Protein 2A6P (pdb70)

InterPro domains:
  IPR013078 Histidine phosphatase superfamily, clade-1 [PF00300] (33-216)
  IPR013078 Histidine phosphatase superfamily, clade-1 [SM00855] (32-179)
  IPR013078 Histidine phosphatase superfamily, clade-1 [cd07067] (32-209)
  IPR029033 Histidine phosphatase superfamily [G3DSA:3.40.50.1240] (22-228)
  IPR029033 Histidine phosphatase superfamily [SSF53254] (32-222)
  IPR050275 Phosphoglycerate Mutase/Phosphatase [PTHR48100] (32-202)

Secondary structure (DSSP, 8-state):
----EEEEE---BTTGGGTB--SS--PPB-HHHHHHHHHHHHHHHTT--SSPEEEE-SSHHHHHHHHHTT---SEE-GGGPPP--GGGTT-BHHHHHTT-TT--HHHH--TTS--HHHHHHHHHHHHHHHHHHTTTS-EEEEE-HHHHHHHHHHHTT--GGGGGGB---TTEEEEEEEETTEEEEEEEEEE--/----EEEEE---BTTGGGT---SS--PPBPHHHHHHHHHHHHHHHTT--SSPEEEE-SSHHHHHHHHHTT---SEE-GGGPPP--GGGTT--HHHHHTT-TT--HHHH--TTS--HHHHHHHHHHHHHHHHHHTTTS-EEEEE-HHHHHHHHHHHTT--GGGGGGB---TT-EEEEEEETTEEEEEEEEE---

CATH classification: 3.40.50.1240

Foldseek 3Di:
DPAKEKEWEAFAFPLVVVQFDAFPDQTAHDVRRLVQLLLLLVVVVVVPWFVEAEEEEPHPRLVSSCVSSVHDHNYYDNLQTDFWQAPRHGPHPVRVCVPVVVDDCQQANHVRTDHNVRLLVSLVVVLVVQVVPRVRTYYYYRHHWLSVLSNQCVLQPHRSSCSVVAGHDHRAMWMWDDDPRGTDTDGGRHGSD/DPAKEKEWEAFAFPLVVVQFDAFPDQTAHDPRRLVQLLLLLVVVVVVPWFVEAEEEEPHPRLVSSCVSSVHDHNYYDNLQTDFWQAPRHGPHPVRVCVPVVVDDCQQANHVRTDHNVRLLVSLVVVLVVQVVPRVRTYYYYRHHWLSVLSNQCVLQPHRSSCSVVAGHDHRAMWMWDADPPGTGTDGGRHGSD

Nearest PDB structures (foldseek):
  2a6p-assembly1_B  TM=1.005E+00  e=9.449E-46  Mycobacterium tuberculosis H37Rv
  6e4b-assembly2_C  TM=8.581E-01  e=1.264E-17  Escherichia coli K-12
  6nru-assembly5_E  TM=8.463E-01  e=5.861E-17  Shigella flexneri 2a
  4ij6-assembly1_B  TM=8.837E-01  e=4.833E-16  Hydrogenobacter thermophilus TK-6
  5zr2-assembly2_D-2  TM=8.609E-01  e=3.985E-15  Entamoeba histolytica HM-1:IMSS-A

Structure (mmCIF, N/CA/C/O backbone):
data_2A6P
#
_entry.id   2A6P
#
_cell.length_a   44.343
_cell.length_b   79.844
_cell.length_c   52.839
_cell.angle_alpha   90.00
_cell.angle_beta   109.11
_cell.angle_gamma   90.00
#
_symmetry.space_group_name_H-M   'P 1 21 1'
#
loop_
_entity.id
_entity.type
_entity.pdbx_description
1 polymer 'POSSIBLE PHOSPHOGLYCERATE MUTASE GPM2'
2 non-polymer 'SULFATE ION'
3 non-polymer GLYCEROL
4 water water
#
loop_
_atom_site.group_PDB
_atom_site.id
_atom_site.type_symbol
_atom_site.label_atom_id
_atom_site.label_alt_id
_atom_site.label_comp_id
_atom_site.label_asym_id
_atom_site.label_entity_id
_atom_site.label_seq_id
_atom_site.pdbx_PDB_ins_code
_atom_site.Cartn_x
_atom_site.Cartn_y
_atom_site.Cartn_z
_atom_site.occupancy
_atom_site.B_iso_or_equiv
_atom_site.auth_seq_id
_atom_site.auth_comp_id
_atom_site.auth_asym_id
_atom_site.auth_atom_id
_atom_site.pdbx_PDB_model_num
ATOM 1 N N . ARG A 1 9 ? 19.763 8.925 18.346 1.00 31.72 4 ARG A N 1
ATOM 2 C CA . ARG A 1 9 ? 19.313 8.535 19.709 1.00 31.65 4 ARG A CA 1
ATOM 3 C C . ARG A 1 9 ? 17.825 8.777 19.788 1.00 30.62 4 ARG A C 1
ATOM 4 O O . ARG A 1 9 ? 17.221 9.341 18.873 1.00 30.94 4 ARG A O 1
ATOM 12 N N . ASN A 1 10 ? 17.250 8.368 20.907 1.00 29.93 5 ASN A N 1
ATOM 13 C CA . ASN A 1 10 ? 15.832 8.509 21.156 1.00 28.76 5 ASN A CA 1
ATOM 14 C C . ASN A 1 10 ? 15.577 9.661 22.131 1.00 28.10 5 ASN A C 1
ATOM 15 O O . ASN A 1 10 ? 14.445 9.848 22.583 1.00 29.15 5 ASN A O 1
ATOM 20 N N . HIS A 1 11 ? 16.622 10.428 22.455 1.00 26.68 6 HIS A N 1
ATOM 21 C CA . HIS A 1 11 ? 16.475 11.557 23.380 1.00 25.64 6 HIS A CA 1
ATOM 22 C C . HIS A 1 11 ? 16.831 12.928 22.807 1.00 24.67 6 HIS A C 1
ATOM 23 O O . HIS A 1 11 ? 17.350 13.030 21.690 1.00 22.71 6 HIS A O 1
ATOM 30 N N . ARG A 1 12 ? 16.551 13.976 23.587 1.00 22.43 7 ARG A N 1
ATOM 31 C CA . ARG A 1 12 ? 16.783 15.355 23.159 1.00 21.48 7 ARG A CA 1
ATOM 32 C C . ARG A 1 12 ? 17.558 16.238 24.135 1.00 19.17 7 ARG A C 1
ATOM 33 O O . ARG A 1 12 ? 17.572 16.001 25.340 1.00 16.56 7 ARG A O 1
ATOM 41 N N . LEU A 1 13 ? 18.181 17.280 23.591 1.00 18.52 8 LEU A N 1
ATOM 42 C CA . LEU A 1 13 ? 18.922 18.257 24.390 1.00 17.05 8 LEU A CA 1
ATOM 43 C C . LEU A 1 13 ? 18.130 19.566 24.307 1.00 16.59 8 LEU A C 1
ATOM 44 O O . LEU A 1 13 ? 17.992 20.139 23.225 1.00 16.96 8 LEU A O 1
ATOM 49 N N . LEU A 1 14 ? 17.579 20.024 25.424 1.00 16.17 9 LEU A N 1
ATOM 50 C CA . LEU A 1 14 ? 16.826 21.272 25.389 1.00 17.02 9 LEU A CA 1
ATOM 51 C C . LEU A 1 14 ? 17.663 22.347 26.057 1.00 17.40 9 LEU A C 1
ATOM 52 O O . LEU A 1 14 ? 18.438 22.060 26.968 1.00 17.97 9 LEU A O 1
ATOM 57 N N . LEU A 1 15 ? 17.522 23.582 25.591 1.00 16.58 10 LEU A N 1
ATOM 58 C CA . LEU A 1 15 ? 18.246 24.698 26.180 1.00 15.94 10 LEU A CA 1
ATOM 59 C C . LEU A 1 15 ? 17.244 25.783 26.515 1.00 15.83 10 LEU A C 1
ATOM 60 O O . LEU A 1 15 ? 16.362 26.082 25.717 1.00 17.62 10 LEU A O 1
ATOM 65 N N . LEU A 1 16 ? 17.378 26.366 27.700 1.00 14.07 11 LEU A N 1
ATOM 66 C CA . LEU A 1 16 ? 16.481 27.432 28.136 1.00 13.61 11 LEU A CA 1
ATOM 67 C C . LEU A 1 16 ? 17.283 28.663 28.547 1.00 13.56 11 LEU A C 1
ATOM 68 O O . LEU A 1 16 ? 18.153 28.572 29.431 1.00 12.34 11 LEU A O 1
ATOM 73 N N . ARG A 1 17 ? 17.009 29.803 27.912 1.00 11.78 12 ARG A N 1
ATOM 74 C CA . ARG A 1 17 ? 17.703 31.036 28.279 1.00 13.46 12 ARG A CA 1
ATOM 75 C C . ARG A 1 17 ? 16.957 31.627 29.478 1.00 14.30 12 ARG A C 1
ATOM 76 O O . ARG A 1 17 ? 15.737 31.516 29.565 1.00 16.48 12 ARG A O 1
ATOM 84 N N . HIS A 1 18 ? 17.683 32.248 30.400 1.00 14.20 13 HIS A N 1
ATOM 85 C CA . HIS A 1 18 ? 17.048 32.854 31.560 1.00 12.76 13 HIS A CA 1
ATOM 86 C C . HIS A 1 18 ? 16.152 34.033 31.140 1.00 13.29 13 HIS A C 1
ATOM 87 O O . HIS A 1 18 ? 16.240 34.541 30.017 1.00 11.66 13 HIS A O 1
ATOM 94 N N . GLY A 1 19 ? 15.300 34.469 32.060 1.00 13.29 14 GLY A N 1
ATOM 95 C CA . GLY A 1 19 ? 14.400 35.567 31.782 1.00 13.27 14 GLY A CA 1
ATOM 96 C C . GLY A 1 19 ? 15.106 36.901 31.666 1.00 15.95 14 GLY A C 1
ATOM 97 O O . GLY A 1 19 ? 16.334 37.008 31.834 1.00 14.03 14 GLY A O 1
ATOM 98 N N . GLU A 1 20 ? 14.300 37.919 31.377 1.00 17.02 15 GLU A N 1
ATOM 99 C CA . GLU A 1 20 ? 14.739 39.300 31.208 1.00 18.95 15 GLU A CA 1
ATOM 100 C C . GLU A 1 20 ? 15.323 39.960 32.470 1.00 19.39 15 GLU A C 1
ATOM 101 O O . GLU A 1 20 ? 14.909 39.663 33.593 1.00 18.75 15 GLU A O 1
ATOM 107 N N . THR A 1 21 ? 16.290 40.850 32.263 1.00 19.75 16 THR A N 1
ATOM 108 C CA . THR A 1 21 ? 16.921 41.600 33.347 1.00 21.28 16 THR A CA 1
ATOM 109 C C . THR A 1 21 ? 16.986 43.061 32.882 1.00 22.80 16 THR A C 1
ATOM 110 O O . THR A 1 21 ? 16.693 43.361 31.719 1.00 24.72 16 THR A O 1
ATOM 114 N N . ALA A 1 22 ? 17.362 43.964 33.782 1.00 22.87 17 ALA A N 1
ATOM 115 C CA . ALA A 1 22 ? 17.478 45.381 33.437 1.00 24.42 17 ALA A CA 1
ATOM 116 C C . ALA A 1 22 ? 18.538 45.609 32.358 1.00 25.32 17 ALA A C 1
ATOM 117 O O . ALA A 1 22 ? 18.450 46.574 31.597 1.00 28.17 17 ALA A O 1
ATOM 119 N N . TRP A 1 23 ? 19.537 44.724 32.296 1.00 24.55 18 TRP A N 1
ATOM 120 C CA . TRP A 1 23 ? 20.614 44.837 31.312 1.00 23.53 18 TRP A CA 1
ATOM 121 C C . TRP A 1 23 ? 20.247 44.262 29.938 1.00 24.35 18 TRP A C 1
ATOM 122 O O . TRP A 1 23 ? 20.582 44.846 28.903 1.00 23.37 18 TRP A O 1
ATOM 133 N N . SER A 1 24 ? 19.559 43.125 29.920 1.00 24.13 19 SER A N 1
ATOM 134 C CA . SER A 1 24 ? 19.185 42.508 28.648 1.00 25.52 19 SER A CA 1
ATOM 135 C C . SER A 1 24 ? 18.258 43.394 27.831 1.00 26.00 19 SER A C 1
ATOM 136 O O . SER A 1 24 ? 18.387 43.475 26.609 1.00 25.80 19 SER A O 1
ATOM 139 N N . THR A 1 25 ? 17.326 44.059 28.508 1.00 27.78 20 THR A N 1
ATOM 140 C CA . THR A 1 25 ? 16.375 44.934 27.836 1.00 28.90 20 THR A CA 1
ATOM 141 C C . THR A 1 25 ? 17.080 46.089 27.142 1.00 29.51 20 THR A C 1
ATOM 142 O O . THR A 1 25 ? 16.565 46.636 26.167 1.00 31.10 20 THR A O 1
ATOM 146 N N . LEU A 1 26 ? 18.254 46.452 27.651 1.00 29.02 21 LEU A N 1
ATOM 147 C CA . LEU A 1 26 ? 19.038 47.545 27.089 1.00 28.66 21 LEU A CA 1
ATOM 148 C C . LEU A 1 26 ? 20.048 47.060 26.062 1.00 28.26 21 LEU A C 1
ATOM 149 O O . LEU A 1 26 ? 20.769 47.862 25.464 1.00 27.12 21 LEU A O 1
ATOM 154 N N . GLY A 1 27 ? 20.105 45.748 25.867 1.00 27.63 22 GLY A N 1
ATOM 155 C CA . GLY A 1 27 ? 21.034 45.182 24.906 1.00 26.59 22 GLY A CA 1
ATOM 156 C C . GLY A 1 27 ? 22.460 45.155 25.419 1.00 27.16 22 GLY A C 1
ATOM 157 O O . GLY A 1 27 ? 23.397 45.047 24.623 1.00 27.60 22 GLY A O 1
ATOM 158 N N . ARG A 1 28 ? 22.620 45.254 26.742 1.00 26.40 23 ARG A N 1
ATOM 159 C CA . ARG A 1 28 ? 23.936 45.247 27.377 1.00 27.31 23 ARG A CA 1
ATOM 160 C C . ARG A 1 28 ? 24.439 43.814 27.528 1.00 26.34 23 ARG A C 1
ATOM 161 O O . ARG A 1 28 ? 23.666 42.908 27.819 1.00 28.34 23 ARG A O 1
ATOM 169 N N . HIS A 1 29 ? 25.730 43.607 27.303 1.00 25.40 24 HIS A N 1
ATOM 170 C CA . HIS A 1 29 ? 26.323 42.281 27.426 1.00 23.41 24 HIS A CA 1
ATOM 171 C C . HIS A 1 29 ? 26.619 41.988 28.894 1.00 22.71 24 HIS A C 1
ATOM 172 O O . HIS A 1 29 ? 27.380 42.712 29.533 1.00 19.14 24 HIS A O 1
ATOM 179 N N . THR A 1 30 ? 26.005 40.924 29.414 1.00 21.16 25 THR A N 1
ATOM 180 C CA . THR A 1 30 ? 26.179 40.519 30.812 1.00 20.88 25 THR A CA 1
ATOM 181 C C . THR A 1 30 ? 26.852 39.148 30.902 1.00 19.87 25 THR A C 1
ATOM 182 O O . THR A 1 30 ? 26.323 38.153 30.414 1.00 18.96 25 THR A O 1
ATOM 186 N N . GLY A 1 31 ? 28.027 39.117 31.522 1.00 19.37 26 GLY A N 1
ATOM 187 C CA . GLY A 1 31 ? 28.774 37.883 31.671 1.00 19.71 26 GLY A CA 1
ATOM 188 C C . GLY A 1 31 ? 28.782 37.476 33.129 1.00 20.69 26 GLY A C 1
ATOM 189 O O . GLY A 1 31 ? 27.800 36.922 33.624 1.00 21.87 26 GLY A O 1
ATOM 190 N N . GLY A 1 32 ? 29.878 37.756 33.827 1.00 21.62 27 GLY A N 1
ATOM 191 C CA . GLY A 1 32 ? 29.954 37.413 35.234 1.00 21.66 27 GLY A CA 1
ATOM 192 C C . GLY A 1 32 ? 29.123 38.299 36.151 1.00 22.02 27 GLY A C 1
ATOM 193 O O . GLY A 1 32 ? 28.826 37.905 37.280 1.00 20.29 27 GLY A O 1
ATOM 194 N N . THR A 1 33 ? 28.744 39.488 35.683 1.00 20.79 28 THR A N 1
ATOM 195 C CA . THR A 1 33 ? 27.949 40.403 36.499 1.00 21.99 28 THR A CA 1
ATOM 196 C C . THR A 1 33 ? 26.636 39.763 36.969 1.00 22.97 28 THR A C 1
ATOM 197 O O . THR A 1 33 ? 25.885 39.199 36.180 1.00 23.71 28 THR A O 1
ATOM 201 N N . GLU A 1 34 ? 26.360 39.867 38.264 1.00 24.11 29 GLU A N 1
ATOM 202 C CA . GLU A 1 34 ? 25.151 39.296 38.850 1.00 24.99 29 GLU A CA 1
ATOM 203 C C . GLU A 1 34 ? 23.960 40.248 38.810 1.00 26.66 29 GLU A C 1
ATOM 204 O O . GLU A 1 34 ? 23.697 40.981 39.766 1.00 28.90 29 GLU A O 1
ATOM 210 N N . VAL A 1 35 ? 23.245 40.232 37.691 1.00 27.20 30 VAL A N 1
ATOM 211 C CA . VAL A 1 35 ? 22.072 41.074 37.509 1.00 26.33 30 VAL A CA 1
ATOM 212 C C . VAL A 1 35 ? 20.841 40.243 37.866 1.00 26.75 30 VAL A C 1
ATOM 213 O O . VAL A 1 35 ? 20.807 39.036 37.630 1.00 27.13 30 VAL A O 1
ATOM 217 N N . GLU A 1 36 ? 19.833 40.883 38.444 1.00 25.95 31 GLU A N 1
ATOM 218 C CA . GLU A 1 36 ? 18.618 40.180 38.833 1.00 26.91 31 GLU A CA 1
ATOM 219 C C . GLU A 1 36 ? 17.582 40.150 37.711 1.00 25.93 31 GLU A C 1
ATOM 220 O O . GLU A 1 36 ? 17.631 40.958 36.789 1.00 24.78 31 GLU A O 1
ATOM 226 N N . LEU A 1 37 ? 16.658 39.198 37.799 1.00 24.14 32 LEU A N 1
ATOM 227 C CA . LEU A 1 37 ? 15.577 39.077 36.835 1.00 23.75 32 LEU A CA 1
ATOM 228 C C . LEU A 1 37 ? 14.613 40.209 37.166 1.00 24.52 32 LEU A C 1
ATOM 229 O O . LEU A 1 37 ? 14.486 40.589 38.328 1.00 23.86 32 LEU A O 1
ATOM 234 N N . THR A 1 38 ? 13.953 40.772 36.165 1.00 24.77 33 THR A N 1
ATOM 235 C CA . THR A 1 38 ? 12.972 41.819 36.438 1.00 24.84 33 THR A CA 1
ATOM 236 C C . THR A 1 38 ? 11.694 41.067 36.780 1.00 25.99 33 THR A C 1
ATOM 237 O O . THR A 1 38 ? 11.654 39.841 36.688 1.00 27.03 33 THR A O 1
ATOM 241 N N . ASP A 1 39 ? 10.653 41.777 37.193 1.00 27.63 34 ASP A N 1
ATOM 242 C CA . ASP A 1 39 ? 9.405 41.096 37.506 1.00 29.41 34 ASP A CA 1
ATOM 243 C C . ASP A 1 39 ? 8.898 40.438 36.230 1.00 28.57 34 ASP A C 1
ATOM 244 O O . ASP A 1 39 ? 8.234 39.404 36.270 1.00 27.70 34 ASP A O 1
ATOM 249 N N . THR A 1 40 ? 9.210 41.053 35.095 1.00 28.01 35 THR A N 1
ATOM 250 C CA . THR A 1 40 ? 8.803 40.509 33.815 1.00 29.54 35 THR A CA 1
ATOM 251 C C . THR A 1 40 ? 9.638 39.252 33.602 1.00 28.92 35 THR A C 1
ATOM 252 O O . THR A 1 40 ? 9.178 38.276 33.013 1.00 29.30 35 THR A O 1
ATOM 256 N N . GLY A 1 41 ? 10.866 39.281 34.102 1.00 28.45 36 GLY A N 1
ATOM 257 C CA . GLY A 1 41 ? 11.740 38.130 33.972 1.00 28.83 36 GLY A CA 1
ATOM 258 C C . GLY A 1 41 ? 11.240 36.934 34.763 1.00 29.23 36 GLY A C 1
ATOM 259 O O . GLY A 1 41 ? 11.342 35.798 34.308 1.00 29.55 36 GLY A O 1
ATOM 260 N N . ARG A 1 42 ? 10.698 37.186 35.950 1.00 29.38 37 ARG A N 1
ATOM 261 C CA . ARG A 1 42 ? 10.180 36.119 36.792 1.00 30.33 37 ARG A CA 1
ATOM 262 C C . ARG A 1 42 ? 8.986 35.473 36.131 1.00 29.56 37 ARG A C 1
ATOM 263 O O . ARG A 1 42 ? 8.827 34.253 36.178 1.00 30.59 37 ARG A O 1
ATOM 271 N N . THR A 1 43 ? 8.137 36.295 35.524 1.00 28.61 38 THR A N 1
ATOM 272 C CA . THR A 1 43 ? 6.942 35.793 34.853 1.00 28.85 38 THR A CA 1
ATOM 273 C C . THR A 1 43 ? 7.329 34.943 33.642 1.00 27.81 38 THR A C 1
ATOM 274 O O . THR A 1 43 ? 6.740 33.889 33.403 1.00 27.74 38 THR A O 1
ATOM 278 N N . GLN A 1 44 ? 8.318 35.413 32.882 1.00 27.66 39 GLN A N 1
ATOM 279 C CA . GLN A 1 44 ? 8.812 34.690 31.709 1.00 26.71 39 GLN A CA 1
ATOM 280 C C . GLN A 1 44 ? 9.246 33.292 32.131 1.00 26.27 39 GLN A C 1
ATOM 281 O O . GLN A 1 44 ? 8.842 32.294 31.527 1.00 25.14 39 GLN A O 1
ATOM 287 N N . ALA A 1 45 ? 10.070 33.237 33.174 1.00 26.39 40 ALA A N 1
ATOM 288 C CA . ALA A 1 45 ? 10.567 31.977 33.703 1.00 26.97 40 ALA A CA 1
ATOM 289 C C . ALA A 1 45 ? 9.408 31.065 34.093 1.00 28.12 40 ALA A C 1
ATOM 290 O O . ALA A 1 45 ? 9.415 29.867 33.800 1.00 27.85 40 ALA A O 1
ATOM 292 N N . GLU A 1 46 ? 8.421 31.641 34.771 1.00 29.64 41 GLU A N 1
ATOM 293 C CA . GLU A 1 46 ? 7.256 30.885 35.210 1.00 31.28 41 GLU A CA 1
ATOM 294 C C . GLU A 1 46 ? 6.520 30.272 34.014 1.00 30.92 41 GLU A C 1
ATOM 295 O O . GLU A 1 46 ? 6.130 29.104 34.057 1.00 31.58 41 GLU A O 1
ATOM 301 N N . LEU A 1 47 ? 6.343 31.051 32.949 1.00 29.50 42 LEU A N 1
ATOM 302 C CA . LEU A 1 47 ? 5.661 30.568 31.750 1.00 29.86 42 LEU A CA 1
ATOM 303 C C . LEU A 1 47 ? 6.472 29.495 31.012 1.00 29.73 42 LEU A C 1
ATOM 304 O O . LEU A 1 47 ? 5.915 28.546 30.462 1.00 29.93 42 LEU A O 1
ATOM 309 N N . ALA A 1 48 ? 7.792 29.635 31.009 1.00 29.28 43 ALA A N 1
ATOM 310 C CA . ALA A 1 48 ? 8.642 28.651 30.352 1.00 28.83 43 ALA A CA 1
ATOM 311 C C . ALA A 1 48 ? 8.482 27.262 30.987 1.00 28.65 43 ALA A C 1
ATOM 312 O O . ALA A 1 48 ? 8.351 26.267 30.277 1.00 28.48 43 ALA A O 1
ATOM 314 N N . GLY A 1 49 ? 8.499 27.202 32.319 1.00 28.34 44 GLY A N 1
ATOM 315 C CA . GLY A 1 49 ? 8.353 25.933 33.014 1.00 29.66 44 GLY A CA 1
ATOM 316 C C . GLY A 1 49 ? 7.002 25.324 32.702 1.00 30.61 44 GLY A C 1
ATOM 317 O O . GLY A 1 49 ? 6.833 24.107 32.691 1.00 30.37 44 GLY A O 1
ATOM 318 N N . GLN A 1 50 ? 6.038 26.197 32.446 1.00 31.57 45 GLN A N 1
ATOM 319 C CA . GLN A 1 50 ? 4.681 25.801 32.104 1.00 33.62 45 GLN A CA 1
ATOM 320 C C . GLN A 1 50 ? 4.775 25.104 30.755 1.00 33.59 45 GLN A C 1
ATOM 321 O O . GLN A 1 50 ? 4.183 24.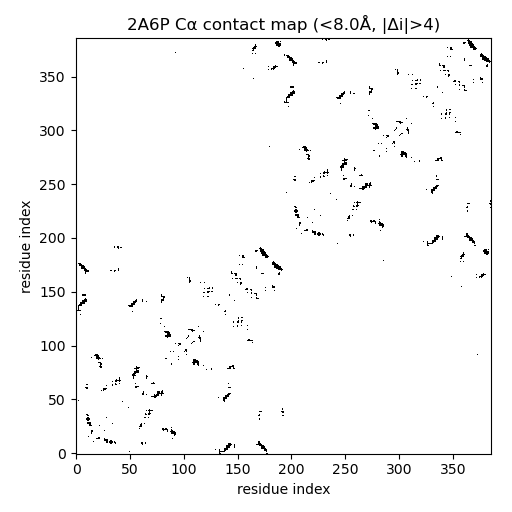044 30.532 1.00 33.88 45 GLN A O 1
ATOM 327 N N . LEU A 1 51 ? 5.541 25.721 29.862 1.00 33.64 46 LEU A N 1
ATOM 328 C CA . LEU A 1 51 ? 5.760 25.209 28.516 1.00 33.19 46 LEU A CA 1
ATOM 329 C C . LEU A 1 51 ? 6.578 23.907 28.511 1.00 32.78 46 LEU A C 1
ATOM 330 O O . LEU A 1 51 ? 6.308 23.003 27.716 1.00 31.80 46 LEU A O 1
ATOM 335 N N . LEU A 1 52 ? 7.572 23.820 29.396 1.00 32.23 47 LEU A N 1
ATOM 336 C CA . LEU A 1 52 ? 8.403 22.624 29.489 1.00 33.31 47 LEU A CA 1
ATOM 337 C C . LEU A 1 52 ? 7.525 21.460 29.934 1.00 35.12 47 LEU A C 1
ATOM 338 O O . LEU A 1 52 ? 7.777 20.300 29.602 1.00 34.25 47 LEU A O 1
ATOM 343 N N . GLY A 1 53 ? 6.483 21.793 30.688 1.00 37.58 48 GLY A N 1
ATOM 344 C CA . GLY A 1 53 ? 5.570 20.789 31.194 1.00 39.49 48 GLY A CA 1
ATOM 345 C C . GLY A 1 53 ? 4.885 19.975 30.121 1.00 40.81 48 GLY A C 1
ATOM 346 O O . GLY A 1 53 ? 4.668 18.782 30.301 1.00 42.47 48 GLY A O 1
ATOM 347 N N . GLU A 1 54 ? 4.544 20.597 29.001 1.00 40.98 49 GLU A N 1
ATOM 348 C CA . GLU A 1 54 ? 3.874 19.856 27.945 1.00 41.99 49 GLU A CA 1
ATOM 349 C C . GLU A 1 54 ? 4.817 19.355 26.858 1.00 42.09 49 GLU A C 1
ATOM 350 O O . GLU A 1 54 ? 4.383 19.012 25.755 1.00 41.94 49 GLU A O 1
ATOM 356 N N . LEU A 1 55 ? 6.108 19.309 27.169 1.00 42.23 50 LEU A N 1
ATOM 357 C CA . LEU A 1 55 ? 7.090 18.814 26.212 1.00 42.43 50 LEU A CA 1
ATOM 358 C C . LEU A 1 55 ? 7.356 17.326 26.452 1.00 42.94 50 LEU A C 1
ATOM 359 O O . LEU A 1 55 ? 8.133 16.698 25.729 1.00 42.87 50 LEU A O 1
ATOM 364 N N . GLU A 1 56 ? 6.692 16.774 27.467 1.00 43.20 51 GLU A N 1
ATOM 365 C CA . GLU A 1 56 ? 6.832 15.365 27.823 1.00 43.34 51 GLU A CA 1
ATOM 366 C C . GLU A 1 56 ? 8.282 14.916 27.808 1.00 41.56 51 GLU A C 1
ATOM 367 O O . GLU A 1 56 ? 8.688 14.117 26.964 1.00 40.24 51 GLU A O 1
ATOM 373 N N . LEU A 1 57 ? 9.056 15.439 28.755 1.00 40.01 52 LEU A N 1
ATOM 374 C CA . LEU A 1 57 ? 10.472 15.112 28.870 1.00 38.92 52 LEU A CA 1
ATOM 375 C C . LEU A 1 57 ? 10.697 13.820 29.659 1.00 38.37 52 LEU A C 1
ATOM 376 O O . LEU A 1 57 ? 10.022 13.555 30.656 1.00 38.71 52 LEU A O 1
ATOM 381 N N . ASP A 1 58 ? 11.664 13.029 29.209 1.00 37.76 53 ASP A N 1
ATOM 382 C CA . ASP A 1 58 ? 11.978 11.760 29.841 1.00 37.89 53 ASP A CA 1
ATOM 383 C C . ASP A 1 58 ? 12.997 11.870 30.977 1.00 36.98 53 ASP A C 1
ATOM 384 O O . ASP A 1 58 ? 14.198 12.014 30.737 1.00 35.66 53 ASP A O 1
ATOM 389 N N . ASP A 1 59 ? 12.502 11.793 32.209 1.00 35.91 54 ASP A N 1
ATOM 390 C CA . ASP A 1 59 ? 13.352 11.850 33.399 1.00 35.54 54 ASP A CA 1
ATOM 391 C C . ASP A 1 59 ? 14.583 12.726 33.139 1.00 33.18 54 ASP A C 1
ATOM 392 O O . ASP A 1 59 ? 15.719 12.266 33.234 1.00 34.04 54 ASP A O 1
ATOM 397 N N . PRO A 1 60 ? 14.357 14.011 32.820 1.00 30.41 55 PRO A N 1
ATOM 398 C CA . PRO A 1 60 ? 15.352 15.047 32.516 1.00 27.76 55 PRO A CA 1
ATOM 399 C C . PRO A 1 60 ? 16.423 15.345 33.565 1.00 25.97 55 PRO A C 1
ATOM 400 O O . PRO A 1 60 ? 16.122 15.485 34.757 1.00 26.10 55 PRO A O 1
ATOM 404 N N . ILE A 1 61 ? 17.674 15.447 33.120 1.00 24.04 56 ILE A N 1
ATOM 405 C CA . ILE A 1 61 ? 18.746 15.826 34.028 1.00 21.99 56 ILE A CA 1
ATOM 406 C C . ILE A 1 61 ? 18.948 17.310 33.708 1.00 21.03 56 ILE A C 1
ATOM 407 O O . ILE A 1 61 ? 19.209 17.678 32.558 1.00 21.40 56 ILE A O 1
ATOM 412 N N . VAL A 1 62 ? 18.789 18.156 34.722 1.00 19.73 57 VAL A N 1
ATOM 413 C CA . VAL A 1 62 ? 18.917 19.605 34.555 1.00 19.32 57 VAL A CA 1
ATOM 414 C C . VAL A 1 62 ? 20.250 20.176 35.035 1.00 18.65 57 VAL A C 1
ATOM 415 O O . VAL A 1 62 ? 20.606 20.061 36.216 1.00 18.36 57 VAL A O 1
ATOM 419 N N . ILE A 1 63 ? 20.976 20.786 34.100 1.00 18.92 58 ILE A N 1
ATOM 420 C CA . ILE A 1 63 ? 22.267 21.408 34.362 1.00 18.74 58 ILE A CA 1
ATOM 421 C C . ILE A 1 63 ? 22.034 22.914 34.255 1.00 19.47 58 ILE A C 1
ATOM 422 O O . ILE A 1 63 ? 21.435 23.384 33.279 1.00 19.84 58 ILE A O 1
ATOM 427 N N . CYS A 1 64 ? 22.516 23.670 35.237 1.00 18.04 59 CYS A N 1
ATOM 428 C CA . CYS A 1 64 ? 22.277 25.114 35.272 1.00 18.24 59 CYS A CA 1
ATOM 429 C C . CYS A 1 64 ? 23.523 25.990 35.442 1.00 18.19 59 CYS A C 1
ATOM 430 O O . CYS A 1 64 ? 24.482 25.593 36.091 1.00 17.79 59 CYS A O 1
ATOM 433 N N . SER A 1 65 ? 23.492 27.185 34.855 1.00 18.62 60 SER A N 1
ATOM 434 C CA . SER A 1 65 ? 24.598 28.131 34.976 1.00 18.78 60 SER A CA 1
ATOM 435 C C . SER A 1 65 ? 24.587 28.682 36.418 1.00 18.92 60 SER A C 1
ATOM 436 O O . SER A 1 65 ? 23.517 28.859 37.031 1.00 18.84 60 SER A O 1
ATOM 439 N N . PRO A 1 66 ? 25.769 28.976 36.970 1.00 16.92 61 PRO A N 1
ATOM 440 C CA . PRO A 1 66 ? 25.901 29.494 38.340 1.00 17.80 61 PRO A CA 1
ATOM 441 C C . PRO A 1 66 ? 25.304 30.866 38.641 1.00 17.08 61 PRO A C 1
ATOM 442 O O . PRO A 1 66 ? 25.081 31.194 39.802 1.00 17.25 61 PRO A O 1
ATOM 446 N N . ARG A 1 67 ? 25.074 31.676 37.613 1.00 17.47 62 ARG A N 1
ATOM 447 C CA . ARG A 1 67 ? 24.524 33.017 37.814 1.00 17.26 62 ARG A CA 1
ATOM 448 C C . ARG A 1 67 ? 23.190 32.922 38.529 1.00 17.30 62 ARG A C 1
ATOM 449 O O . ARG A 1 67 ? 22.460 31.943 38.367 1.00 15.75 62 ARG A O 1
ATOM 457 N N . ARG A 1 68 ? 22.873 33.942 39.319 1.00 18.57 63 ARG A N 1
ATOM 458 C CA . ARG A 1 68 ? 21.621 33.946 40.053 1.00 19.50 63 ARG A CA 1
ATOM 459 C C . ARG A 1 68 ? 20.405 34.060 39.125 1.00 19.27 63 ARG A C 1
ATOM 460 O O . ARG A 1 68 ? 19.357 33.463 39.392 1.00 18.68 63 ARG A O 1
ATOM 468 N N . ARG A 1 69 ? 20.535 34.820 38.039 1.00 17.07 64 ARG A N 1
ATOM 469 C CA . ARG A 1 69 ? 19.413 34.967 37.115 1.00 17.68 64 ARG A CA 1
ATOM 470 C C . ARG A 1 69 ? 19.013 33.633 36.472 1.00 18.45 64 ARG A C 1
ATOM 471 O O . ARG A 1 69 ? 17.850 33.447 36.112 1.00 20.41 64 ARG A O 1
ATOM 479 N N . THR A 1 70 ? 19.971 32.717 36.308 1.00 17.72 65 THR A N 1
ATOM 480 C CA . THR A 1 70 ? 19.670 31.409 35.728 1.00 17.56 65 THR A CA 1
ATOM 481 C C . THR A 1 70 ? 19.169 30.455 36.815 1.00 19.37 65 THR A C 1
ATOM 482 O O . THR A 1 70 ? 18.253 29.663 36.579 1.00 19.95 65 THR A O 1
ATOM 486 N N . LEU A 1 71 ? 19.755 30.533 38.008 1.00 19.52 66 LEU A N 1
ATOM 487 C CA . LEU A 1 71 ? 19.304 29.673 39.099 1.00 20.93 66 LEU A CA 1
ATOM 488 C C . LEU A 1 71 ? 17.860 30.048 39.415 1.00 21.96 66 LEU A C 1
ATOM 489 O O . LEU A 1 71 ? 16.998 29.187 39.606 1.00 20.57 66 LEU A O 1
ATOM 494 N N . ASP A 1 72 ? 17.610 31.351 39.456 1.00 22.93 67 ASP A N 1
ATOM 495 C CA . ASP A 1 72 ? 16.282 31.884 39.738 1.00 25.27 67 ASP A CA 1
ATOM 496 C C . ASP A 1 72 ? 15.279 31.374 38.716 1.00 24.76 67 ASP A C 1
ATOM 497 O O . ASP A 1 72 ? 14.179 30.935 39.072 1.00 25.66 67 ASP A O 1
ATOM 502 N N . THR A 1 73 ? 15.656 31.445 37.441 1.00 23.14 68 THR A N 1
ATOM 503 C CA . THR A 1 73 ? 14.778 30.988 36.368 1.00 22.11 68 THR A CA 1
ATOM 504 C C . THR A 1 73 ? 14.388 29.516 36.556 1.00 22.19 68 THR A C 1
ATOM 505 O O . THR A 1 73 ? 13.209 29.158 36.449 1.00 22.39 68 THR A O 1
ATOM 509 N N . ALA A 1 74 ? 15.376 28.669 36.843 1.00 22.09 69 ALA A N 1
ATOM 510 C CA . ALA A 1 74 ? 15.120 27.240 37.042 1.00 21.93 69 ALA A CA 1
ATOM 511 C C . ALA A 1 74 ? 14.100 27.008 38.151 1.00 22.16 69 ALA A C 1
ATOM 512 O O . ALA A 1 74 ? 13.168 26.225 37.996 1.00 22.24 69 ALA A O 1
ATOM 514 N N . LYS A 1 75 ? 14.287 27.690 39.274 1.00 23.87 70 LYS A N 1
ATOM 515 C CA . LYS A 1 75 ? 13.379 27.570 40.416 1.00 25.98 70 LYS A CA 1
ATOM 516 C C . LYS A 1 75 ? 11.969 28.026 40.026 1.00 26.74 70 LYS A C 1
ATOM 517 O O . LYS A 1 75 ? 10.982 27.325 40.283 1.00 27.81 70 LYS A O 1
ATOM 523 N N . LEU A 1 76 ? 11.882 29.203 39.408 1.00 27.49 71 LEU A N 1
ATOM 524 C CA . LEU A 1 76 ? 10.605 29.757 38.979 1.00 27.62 71 LEU A CA 1
ATOM 525 C C . LEU A 1 76 ? 9.945 28.888 37.921 1.00 27.64 71 LEU A C 1
ATOM 526 O O . LEU A 1 76 ? 8.727 28.835 37.832 1.00 28.79 71 LEU A O 1
ATOM 531 N N . ALA A 1 77 ? 10.753 28.208 37.116 1.00 27.79 72 ALA A N 1
ATOM 532 C CA . ALA A 1 77 ? 10.226 27.341 36.074 1.00 28.34 72 ALA A CA 1
ATOM 533 C C . ALA A 1 77 ? 9.741 26.039 36.697 1.00 29.40 72 ALA A C 1
ATOM 534 O O . ALA A 1 77 ? 9.203 25.175 36.007 1.00 31.28 72 ALA A O 1
ATOM 536 N N . GLY A 1 78 ? 9.950 25.900 38.003 1.00 28.75 73 GLY A N 1
ATOM 537 C CA . GLY A 1 78 ? 9.527 24.700 38.707 1.00 28.05 73 GLY A CA 1
ATOM 538 C C . GLY A 1 78 ? 10.423 23.502 38.454 1.00 29.23 73 GLY A C 1
ATOM 539 O O . GLY A 1 78 ? 9.986 22.354 38.541 1.00 31.41 73 GLY A O 1
ATOM 540 N N . LEU A 1 79 ? 11.687 23.760 38.147 1.00 27.38 74 LEU A N 1
ATOM 541 C CA . LEU A 1 79 ? 12.618 22.682 37.886 1.00 26.30 74 LEU A CA 1
ATOM 542 C C . LEU A 1 79 ? 13.490 22.390 39.102 1.00 27.02 74 LEU A C 1
ATOM 543 O O . LEU A 1 79 ? 13.705 23.250 39.955 1.00 27.66 74 LEU A O 1
ATOM 548 N N . THR A 1 80 ? 13.987 21.163 39.182 1.00 27.13 75 THR A N 1
ATOM 549 C CA . THR A 1 80 ? 14.882 20.795 40.258 1.00 26.29 75 THR A CA 1
ATOM 550 C C . THR A 1 80 ? 16.209 20.585 39.532 1.00 24.71 75 THR A C 1
ATOM 551 O O . THR A 1 80 ? 16.313 19.757 38.614 1.00 22.78 75 THR A O 1
ATOM 555 N N . VAL A 1 81 ? 17.203 21.382 39.916 1.00 23.87 76 VAL A N 1
ATOM 556 C CA . VAL A 1 81 ? 18.529 21.337 39.305 1.00 22.09 76 VAL A CA 1
ATOM 557 C C . VAL A 1 81 ? 19.390 20.183 39.818 1.00 23.20 76 VAL A C 1
ATOM 558 O O . VAL A 1 81 ? 19.524 19.981 41.027 1.00 24.24 76 VAL A O 1
ATOM 562 N N . ASN A 1 82 ? 19.983 19.441 38.886 1.00 22.11 77 ASN A N 1
ATOM 563 C CA . ASN A 1 82 ? 20.830 18.297 39.217 1.00 22.37 77 ASN A CA 1
ATOM 564 C C . ASN A 1 82 ? 22.305 18.673 39.301 1.00 21.76 77 ASN A C 1
ATOM 565 O O . ASN A 1 82 ? 23.037 18.124 40.117 1.00 22.83 77 ASN A O 1
ATOM 570 N N . GLU A 1 83 ? 22.736 19.602 38.452 1.00 21.54 78 GLU A N 1
ATOM 571 C CA . GLU A 1 83 ? 24.134 20.035 38.436 1.00 22.72 78 GLU A CA 1
ATOM 572 C C . GLU A 1 83 ? 24.237 21.540 38.157 1.00 22.31 78 GLU A C 1
ATOM 573 O O . GLU A 1 83 ? 23.595 22.054 37.234 1.00 20.89 78 GLU A O 1
ATOM 579 N N . VAL A 1 84 ? 25.037 22.236 38.962 1.00 21.46 79 VAL A N 1
ATOM 580 C CA . VAL A 1 84 ? 25.271 23.665 38.769 1.00 20.20 79 VAL A CA 1
ATOM 581 C C . VAL A 1 84 ? 26.740 23.741 38.370 1.00 19.86 79 VAL A C 1
ATOM 582 O O . VAL A 1 84 ? 27.602 23.262 39.102 1.00 20.53 79 VAL A O 1
ATOM 586 N N . THR A 1 85 ? 27.026 24.322 37.207 1.00 18.06 80 THR A N 1
ATOM 587 C CA . THR A 1 85 ? 28.396 24.400 36.731 1.00 18.23 80 THR A CA 1
ATOM 588 C C . THR A 1 85 ? 28.680 25.607 35.840 1.00 18.99 80 THR A C 1
ATOM 589 O O . THR A 1 85 ? 27.853 26.008 35.016 1.00 17.92 80 THR A O 1
ATOM 593 N N . GLY A 1 86 ? 29.864 26.188 36.023 1.00 19.36 81 GLY A N 1
ATOM 594 C CA . GLY A 1 86 ? 30.259 27.331 35.228 1.00 17.49 81 GLY A CA 1
ATOM 595 C C . GLY A 1 86 ? 30.405 26.934 33.774 1.00 18.33 81 GLY A C 1
ATOM 596 O O . GLY A 1 86 ? 30.605 27.783 32.907 1.00 18.91 81 GLY A O 1
ATOM 597 N N . LEU A 1 87 ? 30.317 25.638 33.497 1.00 17.42 82 LEU A N 1
ATOM 598 C CA . LEU A 1 87 ? 30.426 25.167 32.120 1.00 17.80 82 LEU A CA 1
ATOM 599 C C . LEU A 1 87 ? 29.357 25.841 31.243 1.00 17.79 82 LEU A C 1
ATOM 600 O O . LEU A 1 87 ? 29.562 26.062 30.042 1.00 17.05 82 LEU A O 1
ATOM 605 N N . LEU A 1 88 ? 28.218 26.160 31.850 1.00 17.13 83 LEU A N 1
ATOM 606 C CA . LEU A 1 88 ? 27.125 26.786 31.119 1.00 18.31 83 LEU A CA 1
ATOM 607 C C . LEU A 1 88 ? 27.094 28.308 31.282 1.00 17.95 83 LEU A C 1
ATOM 608 O O . LEU A 1 88 ? 26.125 28.956 30.877 1.00 17.67 83 LEU A O 1
ATOM 613 N N . ALA A 1 89 ? 28.146 28.875 31.871 1.00 16.16 84 ALA A N 1
ATOM 614 C CA . ALA A 1 89 ? 28.209 30.317 32.095 1.00 16.84 84 ALA A CA 1
ATOM 615 C C . ALA A 1 89 ? 28.211 31.090 30.777 1.00 17.50 84 ALA A C 1
ATOM 616 O O . ALA A 1 89 ? 28.613 30.566 29.736 1.00 16.37 84 ALA A O 1
ATOM 618 N N . GLU A 1 90 ? 27.745 32.335 30.806 1.00 17.89 85 GLU A N 1
ATOM 619 C CA . GLU A 1 90 ? 27.729 33.121 29.579 1.00 17.52 85 GLU A CA 1
ATOM 620 C C . GLU A 1 90 ? 29.149 33.400 29.117 1.00 17.47 85 GLU A C 1
ATOM 621 O O . GLU A 1 90 ? 30.106 33.190 29.859 1.00 17.78 85 GLU A O 1
ATOM 627 N N . TRP A 1 91 ? 29.272 33.858 27.878 1.00 16.03 86 TRP A N 1
ATOM 628 C CA . TRP A 1 91 ? 30.559 34.209 27.298 1.00 16.48 86 TRP A CA 1
ATOM 629 C C . TRP A 1 91 ? 31.177 35.260 28.219 1.00 14.85 86 TRP A C 1
ATOM 630 O O . TRP A 1 91 ? 30.506 36.214 28.582 1.00 14.32 86 TRP A O 1
ATOM 641 N N . ASP A 1 92 ? 32.434 35.078 28.616 1.00 17.13 87 ASP A N 1
ATOM 642 C CA . ASP A 1 92 ? 33.120 36.061 29.466 1.00 17.57 87 ASP A CA 1
ATOM 643 C C . ASP A 1 92 ? 33.425 37.275 28.595 1.00 17.96 87 ASP A C 1
ATOM 644 O O . ASP A 1 92 ? 34.281 37.204 27.717 1.00 20.91 87 ASP A O 1
ATOM 649 N N . TYR A 1 93 ? 32.736 38.387 28.835 1.00 17.38 88 TYR A N 1
ATOM 650 C CA . TYR A 1 93 ? 32.924 39.583 28.017 1.00 19.49 88 TYR A CA 1
ATOM 651 C C . TYR A 1 93 ? 34.111 40.470 28.343 1.00 19.48 88 TYR A C 1
ATOM 652 O O . TYR A 1 93 ? 34.343 41.460 27.656 1.00 19.62 88 TYR A O 1
ATOM 661 N N . GLY A 1 94 ? 34.867 40.120 29.374 1.00 20.65 89 GLY A N 1
ATOM 662 C CA . GLY A 1 94 ? 36.023 40.926 29.730 1.00 21.55 89 GLY A CA 1
ATOM 663 C C . GLY A 1 94 ? 35.793 42.431 29.686 1.00 22.30 89 GLY A C 1
ATOM 664 O O . GLY A 1 94 ? 34.894 42.951 30.340 1.00 22.22 89 GLY A O 1
ATOM 665 N N . SER A 1 95 ? 36.592 43.130 28.890 1.00 22.94 90 SER A N 1
ATOM 666 C CA . SER A 1 95 ? 36.505 44.585 28.782 1.00 25.47 90 SER A CA 1
ATOM 667 C C . SER A 1 95 ? 35.148 45.108 28.311 1.00 25.67 90 SER A C 1
ATOM 668 O O . SER A 1 95 ? 34.757 46.228 28.645 1.00 25.51 90 SER A O 1
ATOM 671 N N . TYR A 1 96 ? 34.436 44.303 27.528 1.00 24.97 91 TYR A N 1
ATOM 672 C CA . TYR A 1 96 ? 33.146 44.709 26.984 1.00 24.36 91 TYR A CA 1
ATOM 673 C C . TYR A 1 96 ? 31.947 44.528 27.919 1.00 24.16 91 TYR A C 1
ATOM 674 O O . TYR A 1 96 ? 30.825 44.930 27.601 1.00 25.08 91 TYR A O 1
ATOM 683 N N . GLU A 1 97 ? 32.177 43.925 29.072 1.00 24.01 92 GLU A N 1
ATOM 684 C CA . GLU A 1 97 ? 31.106 43.732 30.040 1.00 24.99 92 GLU A CA 1
ATOM 685 C C . GLU A 1 97 ? 30.319 45.041 30.196 1.00 23.45 92 GLU A C 1
ATOM 686 O O . GLU A 1 97 ? 30.895 46.105 30.400 1.00 23.37 92 GLU A O 1
ATOM 692 N N . GLY A 1 98 ? 29.003 44.965 30.074 1.00 22.42 93 GLY A N 1
ATOM 693 C CA . GLY A 1 98 ? 28.191 46.155 30.235 1.00 22.33 93 GLY A CA 1
ATOM 694 C C . GLY A 1 98 ? 27.942 46.963 28.975 1.00 22.59 93 GLY A C 1
ATOM 695 O O . GLY A 1 98 ? 27.019 47.767 28.951 1.00 22.28 93 GLY A O 1
ATOM 696 N N . LEU A 1 99 ? 28.745 46.759 27.931 1.00 22.21 94 LEU A N 1
ATOM 697 C CA . LEU A 1 99 ? 28.583 47.515 26.682 1.00 21.30 94 LEU A CA 1
ATOM 698 C C . LEU A 1 99 ? 27.556 46.912 25.732 1.00 20.66 94 LEU A C 1
ATOM 699 O O . LEU A 1 99 ? 27.347 45.700 25.709 1.00 20.05 94 LEU A O 1
ATOM 704 N N . THR A 1 100 ? 26.913 47.768 24.946 1.00 20.89 95 THR A N 1
ATOM 705 C CA . THR A 1 100 ? 25.947 47.308 23.964 1.00 19.74 95 THR A CA 1
ATOM 706 C C . THR A 1 100 ? 26.748 47.118 22.678 1.00 20.38 95 THR A C 1
ATOM 707 O O . THR A 1 100 ? 27.898 47.560 22.588 1.00 20.06 95 THR A O 1
ATOM 711 N N . THR A 1 101 ? 26.142 46.473 21.686 1.00 19.98 96 THR A N 1
ATOM 712 C CA . THR A 1 101 ? 26.818 46.219 20.419 1.00 21.27 96 THR A CA 1
ATOM 713 C C . THR A 1 101 ? 27.197 47.524 19.697 1.00 21.40 96 THR A C 1
ATOM 714 O O . THR A 1 101 ? 28.287 47.636 19.138 1.00 20.03 96 THR A O 1
ATOM 718 N N . PRO A 1 102 ? 26.296 48.523 19.688 1.00 21.70 97 PRO A N 1
ATOM 719 C CA . PRO A 1 102 ? 26.626 49.794 19.021 1.00 22.42 97 PRO A CA 1
ATOM 720 C C . PRO A 1 102 ? 27.833 50.440 19.720 1.00 23.20 97 PRO A C 1
ATOM 721 O O . PRO A 1 102 ? 28.802 50.878 19.079 1.00 23.47 97 PRO A O 1
ATOM 725 N N . GLN A 1 103 ? 27.773 50.490 21.047 1.00 23.01 98 GLN A N 1
ATOM 726 C CA . GLN A 1 103 ? 28.868 51.067 21.809 1.00 23.78 98 GLN A CA 1
ATOM 727 C C . GLN A 1 103 ? 30.175 50.375 21.454 1.00 24.42 98 GLN A C 1
ATOM 728 O O . GLN A 1 103 ? 31.210 51.019 21.285 1.00 23.18 98 GLN A O 1
ATOM 734 N N . ILE A 1 104 ? 30.124 49.054 21.342 1.00 24.87 99 ILE A N 1
ATOM 735 C CA . ILE A 1 104 ? 31.311 48.287 20.990 1.00 26.09 99 ILE A CA 1
ATOM 736 C C . ILE A 1 104 ? 31.700 48.649 19.560 1.00 27.86 99 ILE A C 1
ATOM 737 O O . ILE A 1 104 ? 32.882 48.677 19.204 1.00 27.98 99 ILE A O 1
ATOM 742 N N . ARG A 1 105 ? 30.685 48.940 18.753 1.00 29.29 100 ARG A N 1
ATOM 743 C CA . ARG A 1 105 ? 30.871 49.295 17.351 1.00 30.91 100 ARG A CA 1
ATOM 744 C C . ARG A 1 105 ? 31.615 50.604 17.162 1.00 31.33 100 ARG A C 1
ATOM 745 O O . ARG A 1 105 ? 32.238 50.817 16.121 1.00 32.97 100 ARG A O 1
ATOM 753 N N . GLU A 1 106 ? 31.538 51.487 18.150 1.00 31.66 101 GLU A N 1
ATOM 754 C CA . GLU A 1 106 ? 32.218 52.771 18.050 1.00 32.65 101 GLU A CA 1
ATOM 755 C C . GLU A 1 106 ? 33.732 52.584 18.010 1.00 32.55 101 GLU A C 1
ATOM 756 O O . GLU A 1 106 ? 34.462 53.463 17.560 1.00 33.24 101 GLU A O 1
ATOM 762 N N . SER A 1 107 ? 34.195 51.430 18.475 1.00 32.69 102 SER A N 1
ATOM 763 C CA . SER A 1 107 ? 35.619 51.123 18.484 1.00 32.11 102 SER A CA 1
ATOM 764 C C . SER A 1 107 ? 35.960 50.018 17.488 1.00 32.19 102 SER A C 1
ATOM 765 O O . SER A 1 107 ? 36.999 50.068 16.824 1.00 32.03 102 SER A O 1
ATOM 768 N N . GLU A 1 108 ? 35.086 49.018 17.389 1.00 31.00 103 GLU A N 1
ATOM 769 C CA . GLU A 1 108 ? 35.291 47.893 16.478 1.00 31.61 103 GLU A CA 1
ATOM 770 C C . GLU A 1 108 ? 34.040 47.745 15.611 1.00 30.69 103 GLU A C 1
ATOM 771 O O . GLU A 1 108 ? 33.220 46.855 15.837 1.00 30.44 103 GLU A O 1
ATOM 777 N N . PRO A 1 109 ? 33.889 48.626 14.602 1.00 29.55 104 PRO A N 1
ATOM 778 C CA . PRO A 1 109 ? 32.785 48.712 13.636 1.00 27.99 104 PRO A CA 1
ATOM 779 C C . PRO A 1 109 ? 32.229 47.417 13.050 1.00 26.91 104 PRO A C 1
ATOM 780 O O . PRO A 1 109 ? 31.048 47.351 12.721 1.00 27.29 104 PRO A O 1
ATOM 784 N N . ASP A 1 110 ? 33.064 46.394 12.920 1.00 26.14 105 ASP A N 1
ATOM 785 C CA . ASP A 1 110 ? 32.610 45.124 12.357 1.00 26.43 105 ASP A CA 1
ATOM 786 C C . ASP A 1 110 ? 32.485 44.007 13.400 1.00 25.87 105 ASP A C 1
ATOM 787 O O . ASP A 1 110 ? 32.326 42.831 13.044 1.00 25.08 105 ASP A O 1
ATOM 792 N N . TRP A 1 111 ? 32.544 44.378 14.679 1.00 23.78 106 TRP A N 1
ATOM 793 C CA . TRP A 1 111 ? 32.469 43.404 15.770 1.00 21.78 106 TRP A CA 1
ATOM 794 C C . TRP A 1 111 ? 31.224 42.518 15.882 1.00 22.08 106 TRP A C 1
ATOM 795 O O . TRP A 1 111 ? 30.086 42.974 15.739 1.00 19.93 106 TRP A O 1
ATOM 806 N N . LEU A 1 112 ? 31.478 41.238 16.144 1.00 20.75 107 LEU A N 1
ATOM 807 C CA . LEU A 1 112 ? 30.457 40.220 16.389 1.00 19.83 107 LEU A CA 1
ATOM 808 C C . LEU A 1 112 ? 31.206 39.349 17.378 1.00 19.33 107 LEU A C 1
ATOM 809 O O . LEU A 1 112 ? 32.369 39.021 17.149 1.00 19.78 107 LEU A O 1
ATOM 814 N N . VAL A 1 113 ? 30.570 38.989 18.482 1.00 18.97 108 VAL A N 1
ATOM 815 C CA . VAL A 1 113 ? 31.262 38.173 19.460 1.00 18.21 108 VAL A CA 1
ATOM 816 C C . VAL A 1 113 ? 31.736 36.879 18.807 1.00 18.85 108 VAL A C 1
ATOM 817 O O . VAL A 1 113 ? 32.802 36.358 19.135 1.00 18.50 108 VAL A O 1
ATOM 821 N N . TRP A 1 114 ? 30.947 36.397 17.851 1.00 19.93 109 TRP A N 1
ATOM 822 C CA . TRP A 1 114 ? 31.211 35.145 17.136 1.00 20.92 109 TRP A CA 1
ATOM 823 C C . TRP A 1 114 ? 32.501 35.061 16.334 1.00 22.71 109 TRP A C 1
ATOM 824 O O . TRP A 1 114 ? 33.055 33.970 16.150 1.00 23.63 109 TRP A O 1
ATOM 835 N N . THR A 1 115 ? 32.971 36.205 15.848 1.00 23.86 110 THR A N 1
ATOM 836 C CA . THR A 1 115 ? 34.187 36.246 15.051 1.00 23.42 110 THR A CA 1
ATOM 837 C C . THR A 1 115 ? 35.358 36.942 15.769 1.00 25.86 110 THR A C 1
ATOM 838 O O . THR A 1 115 ? 36.526 36.602 15.541 1.00 26.46 110 THR A O 1
ATOM 842 N N . HIS A 1 116 ? 35.051 37.898 16.645 1.00 26.12 111 HIS A N 1
ATOM 843 C CA . HIS A 1 116 ? 36.104 38.632 17.347 1.00 28.06 111 HIS A CA 1
ATOM 844 C C . HIS A 1 116 ? 36.427 38.173 18.765 1.00 28.95 111 HIS A C 1
ATOM 845 O O . HIS A 1 116 ? 37.596 38.101 19.156 1.00 29.04 111 HIS A O 1
ATOM 852 N N . GLY A 1 117 ? 35.398 37.870 19.546 1.00 28.26 112 GLY A N 1
ATOM 853 C CA . GLY A 1 117 ? 35.650 37.479 20.917 1.00 28.13 112 GLY A CA 1
ATOM 854 C C . GLY A 1 117 ? 35.686 38.756 21.748 1.00 27.95 112 GLY A C 1
ATOM 855 O O . GLY A 1 117 ? 35.322 39.834 21.255 1.00 26.40 112 GLY A O 1
ATOM 856 N N . CYS A 1 118 ? 36.142 38.658 22.995 1.00 27.31 113 CYS A N 1
ATOM 857 C CA . CYS A 1 118 ? 36.179 39.824 23.869 1.00 26.64 113 CYS A CA 1
ATOM 858 C C . CYS A 1 118 ? 37.550 40.065 24.493 1.00 26.69 113 CYS A C 1
ATOM 859 O O . CYS A 1 118 ? 38.176 39.145 25.017 1.00 25.21 113 CYS A O 1
ATOM 862 N N . PRO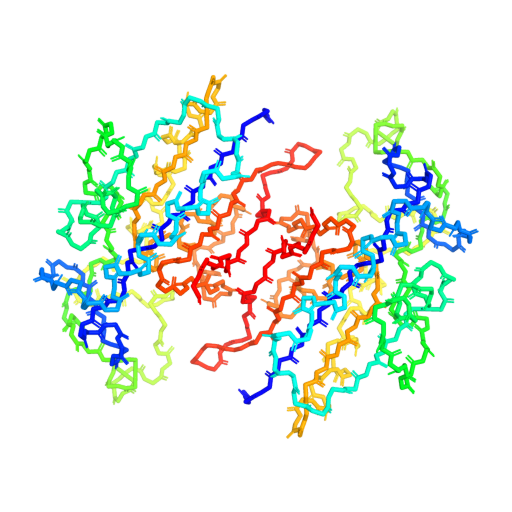 A 1 119 ? 38.032 41.318 24.445 1.00 26.78 114 PRO A N 1
ATOM 863 C CA . PRO A 1 119 ? 39.338 41.645 25.023 1.00 26.47 114 PRO A CA 1
ATOM 864 C C . PRO A 1 119 ? 39.328 41.525 26.552 1.00 26.03 114 PRO A C 1
ATOM 865 O O . PRO A 1 119 ? 38.488 42.135 27.232 1.00 25.44 114 PRO A O 1
ATOM 869 N N . ALA A 1 120 ? 40.258 40.721 27.076 1.00 25.98 115 ALA A N 1
ATOM 870 C CA . ALA A 1 120 ? 40.388 40.470 28.512 1.00 26.02 115 ALA A CA 1
ATOM 871 C C . ALA A 1 120 ? 39.325 39.484 28.989 1.00 26.27 115 ALA A C 1
ATOM 872 O O . ALA A 1 120 ? 39.065 39.381 30.191 1.00 27.37 115 ALA A O 1
ATOM 874 N N . GLY A 1 121 ? 38.710 38.778 28.039 1.00 25.89 116 GLY A N 1
ATOM 875 C CA . GLY A 1 121 ? 37.684 37.796 28.350 1.00 25.19 116 GLY A CA 1
ATOM 876 C C . GLY A 1 121 ? 37.913 36.520 27.554 1.00 25.45 116 GLY A C 1
ATOM 877 O O . GLY A 1 121 ? 39.059 36.166 27.278 1.00 24.51 116 GLY A O 1
ATOM 878 N N . GLU A 1 122 ? 36.838 35.826 27.178 1.00 24.07 117 GLU A N 1
ATOM 879 C CA . GLU A 1 122 ? 36.974 34.587 26.413 1.00 23.36 117 GLU A CA 1
ATOM 880 C C . GLU A 1 122 ? 37.111 34.816 24.920 1.00 23.34 117 GLU A C 1
ATOM 881 O O . GLU A 1 122 ? 36.450 35.682 24.344 1.00 22.26 117 GLU A O 1
ATOM 887 N N . SER A 1 123 ? 37.986 34.034 24.302 1.00 21.91 118 SER A N 1
ATOM 888 C CA . SER A 1 123 ? 38.201 34.114 22.867 1.00 22.68 118 SER A CA 1
ATOM 889 C C . SER A 1 123 ? 37.250 33.095 22.243 1.00 22.51 118 SER A C 1
ATOM 890 O O . SER A 1 123 ? 36.694 32.249 22.949 1.00 22.44 118 SER A O 1
ATOM 893 N N . VAL A 1 124 ? 37.081 33.172 20.925 1.00 21.88 119 VAL A N 1
ATOM 894 C CA . VAL A 1 124 ? 36.205 32.242 20.218 1.00 20.9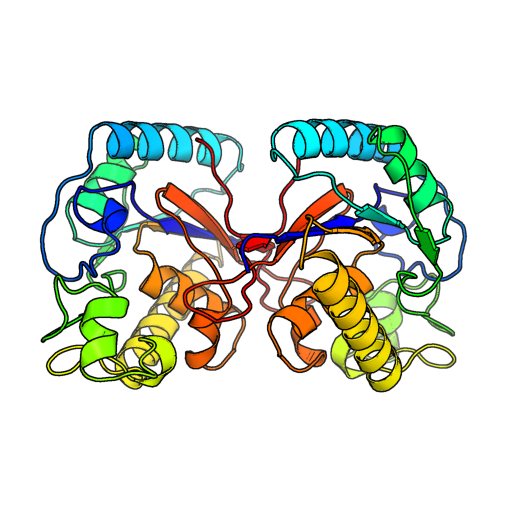8 119 VAL A CA 1
ATOM 895 C C . VAL A 1 124 ? 36.652 30.799 20.495 1.00 21.26 119 VAL A C 1
ATOM 896 O O . VAL A 1 124 ? 35.837 29.929 20.830 1.00 19.98 119 VAL A O 1
ATOM 900 N N . ALA A 1 125 ? 37.957 30.566 20.378 1.00 21.75 120 ALA A N 1
ATOM 901 C CA . ALA A 1 125 ? 38.541 29.249 20.604 1.00 22.80 120 ALA A CA 1
ATOM 902 C C . ALA A 1 125 ? 38.123 28.677 21.958 1.00 23.47 120 ALA A C 1
ATOM 903 O O . ALA A 1 125 ? 37.735 27.508 22.069 1.00 24.16 120 ALA A O 1
ATOM 905 N N . GLN A 1 126 ? 38.196 29.506 22.990 1.00 23.16 121 GLN A N 1
ATOM 906 C CA . GLN A 1 126 ? 37.836 29.060 24.328 1.00 23.90 121 GLN A CA 1
ATOM 907 C C . GLN A 1 126 ? 36.363 28.696 24.460 1.00 23.71 121 GLN A C 1
ATOM 908 O O . GLN A 1 126 ? 36.018 27.709 25.111 1.00 23.78 121 GLN A O 1
ATOM 914 N N . VAL A 1 127 ? 35.489 29.474 23.836 1.00 23.43 122 VAL A N 1
ATOM 915 C CA . VAL A 1 127 ? 34.073 29.165 23.941 1.00 23.73 122 VAL A CA 1
ATOM 916 C C . VAL A 1 127 ? 33.747 27.976 23.056 1.00 24.07 122 VAL A C 1
ATOM 917 O O . VAL A 1 127 ? 32.864 27.184 23.383 1.00 26.42 122 VAL A O 1
ATOM 921 N N . ASN A 1 128 ? 34.472 27.840 21.950 1.00 23.88 123 ASN A N 1
ATOM 922 C CA . ASN A 1 128 ? 34.284 26.713 21.034 1.00 23.69 123 ASN A CA 1
ATOM 923 C C . ASN A 1 128 ? 34.506 25.409 21.798 1.00 22.90 123 ASN A C 1
ATOM 924 O O . ASN A 1 128 ? 33.727 24.464 21.679 1.00 23.24 123 ASN A O 1
ATOM 929 N N . ASP A 1 129 ? 35.580 25.378 22.588 1.00 23.21 124 ASP A N 1
ATOM 930 C CA . ASP A 1 129 ? 35.929 24.206 23.389 1.00 22.90 124 ASP A CA 1
ATOM 931 C C . ASP A 1 129 ? 34.964 23.998 24.541 1.00 20.90 124 ASP A C 1
ATOM 932 O O . ASP A 1 129 ? 34.617 22.866 24.862 1.00 19.65 124 ASP A O 1
ATOM 937 N N . ARG A 1 130 ? 34.538 25.087 25.174 1.00 20.58 125 ARG A N 1
ATOM 938 C CA . ARG A 1 130 ? 33.593 24.965 26.278 1.00 19.38 125 ARG A CA 1
ATOM 939 C C . ARG A 1 130 ? 32.267 24.414 25.738 1.00 19.39 125 ARG A C 1
ATOM 940 O O . ARG A 1 130 ? 31.620 23.553 26.365 1.00 16.71 125 ARG A O 1
ATOM 948 N N . ALA A 1 131 ? 31.881 24.910 24.564 1.00 18.05 126 ALA A N 1
ATOM 949 C CA . ALA A 1 131 ? 30.655 24.476 23.906 1.00 18.60 126 ALA A CA 1
ATOM 950 C C . ALA A 1 131 ? 30.724 22.987 23.581 1.00 19.23 126 ALA A C 1
ATOM 951 O O . ALA A 1 131 ? 29.772 22.248 23.830 1.00 18.89 126 ALA A O 1
ATOM 953 N N . ASP A 1 132 ? 31.845 22.541 23.026 1.00 21.20 127 ASP A N 1
ATOM 954 C CA . ASP A 1 132 ? 31.988 21.125 22.692 1.00 23.34 127 ASP A CA 1
ATOM 955 C C . ASP A 1 132 ? 31.935 20.239 23.936 1.00 23.24 127 ASP A C 1
ATOM 956 O O . ASP A 1 132 ? 31.329 19.165 23.911 1.00 23.77 127 ASP A O 1
ATOM 961 N N . SER A 1 133 ? 32.562 20.679 25.023 1.00 22.20 128 SER A N 1
ATOM 962 C CA . SER A 1 133 ? 32.533 19.888 26.252 1.00 22.79 128 SER A CA 1
ATOM 963 C C . SER A 1 133 ? 31.077 19.743 26.710 1.00 24.12 128 SER A C 1
ATOM 964 O O . SER A 1 133 ? 30.661 18.672 27.174 1.00 24.19 128 SER A O 1
ATOM 967 N N . ALA A 1 134 ? 30.308 20.826 26.568 1.00 22.70 129 ALA A N 1
ATOM 968 C CA . ALA A 1 134 ? 28.900 20.830 26.960 1.00 22.55 129 ALA A CA 1
ATOM 969 C C . ALA A 1 134 ? 28.110 19.824 26.125 1.00 22.50 129 ALA A C 1
ATOM 970 O O . ALA A 1 134 ? 27.272 19.097 26.654 1.00 21.96 129 ALA A O 1
ATOM 972 N N . VAL A 1 135 ? 28.375 19.790 24.824 1.00 21.80 130 VAL A N 1
ATOM 973 C CA . VAL A 1 135 ? 27.700 18.844 23.941 1.00 22.98 130 VAL A CA 1
ATOM 974 C C . VAL A 1 135 ? 28.081 17.406 24.351 1.00 24.59 130 VAL A C 1
ATOM 975 O O . VAL A 1 135 ? 27.234 16.502 24.371 1.00 23.76 130 VAL A O 1
ATOM 979 N N . ALA A 1 136 ? 29.358 17.218 24.690 1.00 25.17 131 ALA A N 1
ATOM 980 C CA . ALA A 1 136 ? 29.871 15.910 25.103 1.00 26.04 131 ALA A CA 1
ATOM 981 C C . ALA A 1 136 ? 29.153 15.467 26.368 1.00 26.77 131 ALA A C 1
ATOM 982 O O . ALA A 1 136 ? 28.798 14.294 26.514 1.00 26.24 131 ALA A O 1
ATOM 984 N N . LEU A 1 137 ? 28.944 16.412 27.281 1.00 26.06 132 LEU A N 1
ATOM 985 C CA . LEU A 1 137 ? 28.256 16.116 28.526 1.00 26.87 132 LEU A CA 1
ATOM 986 C C . LEU A 1 137 ? 26.841 15.603 28.235 1.00 26.31 132 LEU A C 1
ATOM 987 O O . LEU A 1 137 ? 26.416 14.567 28.751 1.00 26.61 132 LEU A O 1
ATOM 992 N N . ALA A 1 138 ? 26.129 16.338 27.390 1.00 25.04 133 ALA A N 1
ATOM 993 C CA . ALA A 1 138 ? 24.762 16.004 27.017 1.00 24.18 133 ALA A CA 1
ATOM 994 C C . ALA A 1 138 ? 24.624 14.600 26.437 1.00 23.66 133 ALA A C 1
ATOM 995 O O . ALA A 1 138 ? 23.789 13.821 26.887 1.00 22.35 133 ALA A O 1
ATOM 997 N N . LEU A 1 139 ? 25.444 14.293 25.435 1.00 24.39 134 LEU A N 1
ATOM 998 C CA . LEU A 1 139 ? 25.423 12.990 24.764 1.00 26.26 134 LEU A CA 1
ATOM 999 C C . LEU A 1 139 ? 25.584 11.806 25.715 1.00 28.57 134 LEU A C 1
ATOM 1000 O O . LEU A 1 139 ? 25.072 10.719 25.446 1.00 29.06 134 LEU A O 1
ATOM 1005 N N . GLU A 1 140 ? 26.288 12.017 26.826 1.00 30.47 135 GLU A N 1
ATOM 1006 C CA . GLU A 1 140 ? 26.501 10.948 27.786 1.00 32.25 135 GLU A CA 1
ATOM 1007 C C . GLU A 1 140 ? 25.251 10.614 28.569 1.00 32.16 135 GLU A C 1
ATOM 1008 O O . GLU A 1 140 ? 25.028 9.451 28.910 1.00 33.60 135 GLU A O 1
ATOM 1014 N N . HIS A 1 141 ? 24.433 11.618 28.866 1.00 31.15 136 HIS A N 1
ATOM 1015 C CA . HIS A 1 141 ? 23.208 11.357 29.605 1.00 30.28 136 HIS A CA 1
ATOM 1016 C C . HIS A 1 141 ? 22.048 11.009 28.693 1.00 29.74 136 HIS A C 1
ATOM 1017 O O . HIS A 1 141 ? 21.134 10.301 29.096 1.00 30.16 136 HIS A O 1
ATOM 1024 N N . MET A 1 142 ? 22.092 11.509 27.464 1.00 29.53 137 MET A N 1
ATOM 1025 C CA . MET A 1 142 ? 21.036 11.267 26.483 1.00 28.77 137 MET A CA 1
ATOM 1026 C C . MET A 1 142 ? 20.974 9.792 26.113 1.00 30.57 137 MET A C 1
ATOM 1027 O O . MET A 1 142 ? 20.088 9.352 25.377 1.00 31.35 137 MET A O 1
ATOM 1032 N N . SER A 1 143 ? 21.929 9.027 26.622 1.00 31.70 138 SER A N 1
ATOM 1033 C CA . SER A 1 143 ? 21.960 7.601 26.356 1.00 34.10 138 SER A CA 1
ATOM 1034 C C . SER A 1 143 ? 20.794 6.925 27.075 1.00 33.03 138 SER A C 1
ATOM 1035 O O . SER A 1 143 ? 20.377 5.828 26.716 1.00 33.32 138 SER A O 1
ATOM 1038 N N . SER A 1 144 ? 20.257 7.602 28.082 1.00 32.76 139 SER A N 1
ATOM 1039 C CA . SER A 1 144 ? 19.159 7.050 28.859 1.00 32.23 139 SER A CA 1
ATOM 1040 C C . SER A 1 144 ? 18.068 8.051 29.230 1.00 32.02 139 SER A C 1
ATOM 1041 O O . SER A 1 144 ? 16.985 7.653 29.658 1.00 32.54 139 SER A O 1
ATOM 1044 N N . ARG A 1 145 ? 18.341 9.343 29.068 1.00 31.00 140 ARG A N 1
ATOM 1045 C CA . ARG A 1 145 ? 17.358 10.369 29.422 1.00 30.12 140 ARG A CA 1
ATOM 1046 C C . ARG A 1 145 ? 17.532 11.666 28.616 1.00 28.80 140 ARG A C 1
ATOM 1047 O O . ARG A 1 145 ? 18.522 11.831 27.886 1.00 28.88 140 ARG A O 1
ATOM 1055 N N . ASP A 1 146 ? 16.562 12.573 28.752 1.00 26.16 141 ASP A N 1
ATOM 1056 C CA . ASP A 1 146 ? 16.611 13.871 28.083 1.00 24.16 141 ASP A CA 1
ATOM 1057 C C . ASP A 1 146 ? 17.476 14.813 28.921 1.00 23.25 141 ASP A C 1
ATOM 1058 O O . ASP A 1 146 ? 17.576 14.650 30.142 1.00 23.83 141 ASP A O 1
ATOM 1063 N N . VAL A 1 147 ? 18.096 15.795 28.264 1.00 21.84 142 VAL A N 1
ATOM 1064 C CA . VAL A 1 147 ? 18.967 16.773 28.937 1.00 20.03 142 VAL A CA 1
ATOM 1065 C C . VAL A 1 147 ? 18.471 18.219 28.786 1.00 20.63 142 VAL A C 1
ATOM 1066 O O . VAL A 1 147 ? 18.061 18.630 27.702 1.00 20.59 142 VAL A O 1
ATOM 1070 N N . LEU A 1 148 ? 18.512 18.984 29.878 1.00 21.29 143 LEU A N 1
ATOM 1071 C CA . LEU A 1 148 ? 18.083 20.382 29.854 1.00 21.40 143 LEU A CA 1
ATOM 1072 C C . LEU A 1 148 ? 19.142 21.342 30.406 1.00 21.03 143 LEU A C 1
ATOM 1073 O O . LEU A 1 148 ? 19.548 21.240 31.567 1.00 18.82 143 LEU A O 1
ATOM 1078 N N . PHE A 1 149 ? 19.589 22.267 29.563 1.00 19.49 144 PHE A N 1
ATOM 1079 C CA . PHE A 1 149 ? 20.572 23.258 29.975 1.00 17.28 144 PHE A CA 1
ATOM 1080 C C . PHE A 1 149 ? 19.846 24.560 30.242 1.00 17.68 144 PHE A C 1
ATOM 1081 O O . PHE A 1 149 ? 19.101 25.037 29.377 1.00 18.30 144 PHE A O 1
ATOM 1089 N N . VAL A 1 150 ? 20.046 25.141 31.423 1.00 17.42 145 VAL A N 1
ATOM 1090 C CA . VAL A 1 150 ? 19.454 26.448 31.724 1.00 15.40 145 VAL A CA 1
ATOM 1091 C C . VAL A 1 150 ? 20.699 27.333 31.660 1.00 16.49 145 VAL A C 1
ATOM 1092 O O . VAL A 1 150 ? 21.560 27.265 32.540 1.00 14.99 145 VAL A O 1
ATOM 1096 N N . SER A 1 151 ? 20.796 28.147 30.610 1.00 15.12 146 SER A N 1
ATOM 1097 C CA . SER A 1 151 ? 21.994 28.949 30.386 1.00 13.99 146 SER A CA 1
ATOM 1098 C C . SER A 1 151 ? 21.749 30.370 29.852 1.00 13.16 146 SER A C 1
ATOM 1099 O O . SER A 1 151 ? 20.747 31.001 30.198 1.00 12.56 146 SER A O 1
ATOM 1102 N N . HIS A 1 152 ? 22.668 30.866 29.019 1.00 13.89 147 HIS A N 1
ATOM 1103 C CA . HIS A 1 152 ? 22.565 32.215 28.463 1.00 12.28 147 HIS A CA 1
ATOM 1104 C C . HIS A 1 152 ? 22.451 32.304 26.934 1.00 12.86 147 HIS A C 1
ATOM 1105 O O . HIS A 1 152 ? 22.616 31.310 26.226 1.00 11.15 147 HIS A O 1
ATOM 1112 N N . GLY A 1 153 ? 22.182 33.515 26.444 1.00 9.83 148 GLY A N 1
ATOM 1113 C CA . GLY A 1 153 ? 21.995 33.746 25.021 1.00 10.88 148 GLY A CA 1
ATOM 1114 C C . GLY A 1 153 ? 23.088 33.257 24.102 1.00 13.52 148 GLY A C 1
ATOM 1115 O O . GLY A 1 153 ? 22.871 32.346 23.283 1.00 11.71 148 GLY A O 1
ATOM 1116 N N . HIS A 1 154 ? 24.270 33.855 24.229 1.00 12.15 149 HIS A N 1
ATOM 1117 C CA . HIS A 1 154 ? 25.382 33.471 23.376 1.00 13.95 149 HIS A CA 1
ATOM 1118 C C . HIS A 1 154 ? 25.866 32.050 23.612 1.00 13.99 149 HIS A C 1
ATOM 1119 O O . HIS A 1 154 ? 26.051 31.305 22.647 1.00 15.00 149 HIS A O 1
ATOM 1126 N N . PHE A 1 155 ? 26.041 31.644 24.867 1.00 12.30 150 PHE A N 1
ATOM 1127 C CA . PHE A 1 155 ? 26.507 30.281 25.101 1.00 13.89 150 PHE A CA 1
ATOM 1128 C C . PHE A 1 155 ? 25.521 29.224 24.596 1.00 13.11 150 PHE A C 1
ATOM 1129 O O . PHE A 1 155 ? 25.930 28.234 24.006 1.00 14.10 150 PHE A O 1
ATOM 1137 N N . SER A 1 156 ? 24.225 29.426 24.830 1.00 13.96 151 SER A N 1
ATOM 1138 C CA . SER A 1 156 ? 23.225 28.472 24.344 1.00 13.91 151 SER A CA 1
ATOM 1139 C C . SER A 1 156 ? 23.362 28.342 22.823 1.00 14.03 151 SER A C 1
ATOM 1140 O O . SER A 1 156 ? 23.299 27.248 22.272 1.00 16.09 151 SER A O 1
ATOM 1143 N N . ARG A 1 157 ? 23.535 29.470 22.145 1.00 13.00 152 ARG A N 1
ATOM 1144 C CA . ARG A 1 157 ? 23.702 29.468 20.700 1.00 13.86 152 ARG A CA 1
ATOM 1145 C C . ARG A 1 157 ? 24.977 28.736 20.327 1.00 14.53 152 ARG A C 1
ATOM 1146 O O . ARG A 1 157 ? 25.052 28.104 19.272 1.00 14.50 152 ARG A O 1
ATOM 1154 N N . ALA A 1 158 ? 25.989 28.866 21.182 1.00 14.34 153 ALA A N 1
ATOM 1155 C CA . ALA A 1 158 ? 27.272 28.217 20.959 1.00 13.42 153 ALA A CA 1
ATOM 1156 C C . ALA A 1 158 ? 27.038 26.720 20.996 1.00 14.06 153 ALA A C 1
ATOM 1157 O O . ALA A 1 158 ? 27.512 25.983 20.129 1.00 13.49 153 ALA A O 1
ATOM 1159 N N . VAL A 1 159 ? 26.322 26.268 22.019 1.00 13.44 154 VAL A N 1
ATOM 1160 C CA . VAL A 1 159 ? 26.032 24.845 22.141 1.00 15.36 154 VAL A CA 1
ATOM 1161 C C . VAL A 1 159 ? 25.259 24.346 20.924 1.00 15.49 154 VAL A C 1
ATOM 1162 O O . VAL A 1 159 ? 25.591 23.313 20.353 1.00 16.95 154 VAL A O 1
ATOM 1166 N N . ILE A 1 160 ? 24.240 25.095 20.518 1.00 16.07 155 ILE A N 1
ATOM 1167 C CA . ILE A 1 160 ? 23.432 24.722 19.350 1.00 15.26 155 ILE A CA 1
ATOM 1168 C C . ILE A 1 160 ? 24.279 24.658 18.083 1.00 14.79 155 ILE A C 1
ATOM 1169 O O . ILE A 1 160 ? 24.190 23.692 17.317 1.00 11.14 155 ILE A O 1
ATOM 1174 N N . THR A 1 161 ? 25.089 25.695 17.862 1.00 14.77 156 THR A N 1
ATOM 1175 C CA . THR A 1 161 ? 25.952 25.750 16.685 1.00 15.54 156 THR A CA 1
ATOM 1176 C C . THR A 1 161 ? 26.871 24.537 16.627 1.00 15.11 156 THR A C 1
ATOM 1177 O O . THR A 1 161 ? 27.122 23.995 15.557 1.00 14.12 156 THR A O 1
ATOM 1181 N N . ARG A 1 162 ? 27.370 24.116 17.786 1.00 15.77 157 ARG A N 1
ATOM 1182 C CA . ARG A 1 162 ? 28.265 22.968 17.860 1.00 17.20 157 ARG A CA 1
ATOM 1183 C C . ARG A 1 162 ? 27.498 21.660 17.753 1.00 18.17 157 ARG A C 1
ATOM 1184 O O . ARG A 1 162 ? 28.007 20.677 17.204 1.00 18.51 157 ARG A O 1
ATOM 1192 N N . TRP A 1 163 ? 26.278 21.641 18.280 1.00 16.54 158 TRP A N 1
ATOM 1193 C CA . TRP A 1 163 ? 25.460 20.438 18.190 1.00 18.51 158 TRP A CA 1
ATOM 1194 C C . TRP A 1 163 ? 25.313 20.073 16.715 1.00 18.35 158 TRP A C 1
ATOM 1195 O O . TRP A 1 163 ? 25.431 18.901 16.340 1.00 18.71 158 TRP A O 1
ATOM 1206 N N . VAL A 1 164 ? 25.076 21.093 15.891 1.00 17.77 159 VAL A N 1
ATOM 1207 C CA . VAL A 1 164 ? 24.905 20.908 14.458 1.00 19.51 159 VAL A CA 1
ATOM 1208 C C . VAL A 1 164 ? 26.223 20.899 13.682 1.00 19.13 159 VAL A C 1
ATOM 1209 O O . VAL A 1 164 ? 26.233 20.985 12.460 1.00 19.41 159 VAL A O 1
ATOM 1213 N N . GLN A 1 165 ? 27.326 20.798 14.417 1.00 19.89 160 GLN A N 1
ATOM 1214 C CA . GLN A 1 165 ? 28.679 20.710 13.861 1.00 19.29 160 GLN A CA 1
ATOM 1215 C C . GLN A 1 165 ? 29.112 21.786 12.875 1.00 19.73 160 GLN A C 1
ATOM 1216 O O . GLN A 1 165 ? 29.688 21.496 11.830 1.00 20.69 160 GLN A O 1
ATOM 1222 N N . LEU A 1 166 ? 28.844 23.035 13.226 1.00 20.07 161 LEU A N 1
ATOM 1223 C CA . LEU A 1 166 ? 29.226 24.169 12.397 1.00 21.34 161 LEU A CA 1
ATOM 1224 C C . LEU A 1 166 ? 30.304 24.965 13.149 1.00 21.55 161 LEU A C 1
ATOM 1225 O O . LEU A 1 166 ? 30.465 24.798 14.361 1.00 21.74 161 LEU A O 1
ATOM 1230 N N . PRO A 1 167 ? 31.071 25.815 12.435 1.00 22.19 162 PRO A N 1
ATOM 1231 C CA . PRO A 1 167 ? 32.110 26.618 13.098 1.00 21.48 162 PRO A CA 1
ATOM 1232 C C . PRO A 1 167 ? 31.358 27.561 14.032 1.00 21.09 162 PRO A C 1
ATOM 1233 O O . PRO A 1 167 ? 30.238 27.982 13.726 1.00 20.08 162 PRO A O 1
ATOM 1237 N N . LEU A 1 168 ? 31.961 27.898 15.163 1.00 20.92 163 LEU A N 1
ATOM 1238 C CA . LEU A 1 168 ? 31.301 28.756 16.139 1.00 19.94 163 LEU A CA 1
ATOM 1239 C C . LEU A 1 168 ? 30.904 30.095 15.544 1.00 19.95 163 LEU A C 1
ATOM 1240 O O . LEU A 1 168 ? 29.997 30.766 16.039 1.00 18.62 163 LEU A O 1
ATOM 1245 N N . ALA A 1 169 ? 31.595 30.491 14.484 1.00 20.07 164 ALA A N 1
ATOM 1246 C CA . ALA A 1 169 ? 31.292 31.755 13.818 1.00 21.11 164 ALA A CA 1
ATOM 1247 C C . ALA A 1 169 ? 29.823 31.845 13.429 1.00 20.40 164 ALA A C 1
ATOM 1248 O O . ALA A 1 169 ? 29.279 32.939 13.323 1.00 22.26 164 ALA A O 1
ATOM 1250 N N . GLU A 1 170 ? 29.193 30.688 13.217 1.00 20.34 165 GLU A N 1
ATOM 1251 C CA . GLU A 1 170 ? 27.791 30.618 12.802 1.00 19.03 165 GLU A CA 1
ATOM 1252 C C . GLU A 1 170 ? 26.776 30.889 13.923 1.00 18.95 165 GLU A C 1
ATOM 1253 O O . GLU A 1 170 ? 25.567 30.901 13.671 1.00 18.43 165 GLU A O 1
ATOM 1259 N N . GLY A 1 171 ? 27.254 31.097 15.152 1.00 17.14 166 GLY A N 1
ATOM 1260 C CA . GLY A 1 171 ? 26.340 31.376 16.247 1.00 14.98 166 GLY A CA 1
ATOM 1261 C C . GLY A 1 171 ? 25.508 32.633 15.998 1.00 15.57 166 GLY A C 1
ATOM 1262 O O . GLY A 1 171 ? 24.468 32.852 16.628 1.00 15.50 166 GLY A O 1
ATOM 1263 N N . SER A 1 172 ? 25.973 33.463 15.068 1.00 14.91 167 SER A N 1
ATOM 1264 C CA . SER A 1 172 ? 25.305 34.710 14.706 1.00 14.21 167 SER A CA 1
ATOM 1265 C C . SER A 1 172 ? 24.015 34.455 13.930 1.00 12.46 167 SER A C 1
ATOM 1266 O O . SER A 1 172 ? 23.153 35.321 13.846 1.00 12.80 167 SER A O 1
ATOM 1269 N N . ARG A 1 173 ? 23.895 33.252 13.372 1.00 14.00 168 ARG A N 1
ATOM 1270 C CA . ARG A 1 173 ? 22.738 32.863 12.564 1.00 14.13 168 ARG A CA 1
ATOM 1271 C C . ARG A 1 173 ? 21.541 32.301 13.333 1.00 15.21 168 ARG A C 1
ATOM 1272 O O . ARG A 1 173 ? 20.535 31.937 12.718 1.00 17.82 168 ARG A O 1
ATOM 1280 N N . PHE A 1 174 ? 21.635 32.236 14.659 1.00 13.46 169 PHE A N 1
ATOM 1281 C CA . PHE A 1 174 ? 20.550 31.696 15.465 1.00 14.01 169 PHE A CA 1
ATOM 1282 C C . PHE A 1 174 ? 20.146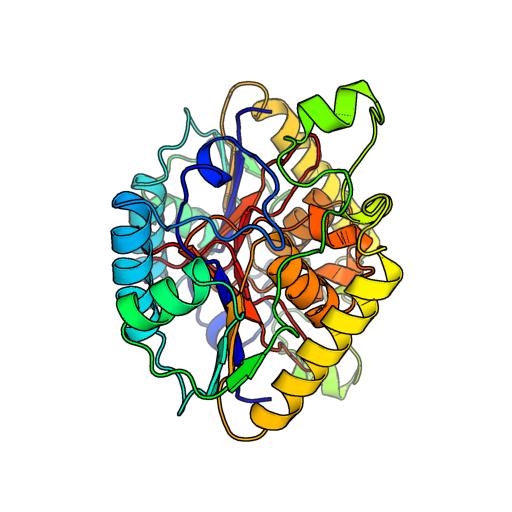 32.618 16.606 1.00 15.00 169 PHE A C 1
ATOM 1283 O O . PHE A 1 174 ? 20.986 33.002 17.416 1.00 13.99 169 PHE A O 1
ATOM 1291 N N . ALA A 1 175 ? 18.863 32.958 16.679 1.00 12.29 170 ALA A N 1
ATOM 1292 C CA . ALA A 1 175 ? 18.375 33.823 17.752 1.00 13.70 170 ALA A CA 1
ATOM 1293 C C . ALA A 1 175 ? 18.171 32.984 19.013 1.00 13.77 170 ALA A C 1
ATOM 1294 O O . ALA A 1 175 ? 18.100 31.752 18.947 1.00 14.54 170 ALA A O 1
ATOM 1296 N N . MET A 1 176 ? 18.073 33.658 20.154 1.00 13.54 171 MET A N 1
ATOM 1297 C CA . MET A 1 176 ? 17.870 33.007 21.441 1.00 12.93 171 MET A CA 1
ATOM 1298 C C . MET A 1 176 ? 17.411 34.097 22.391 1.00 15.21 171 MET A C 1
ATOM 1299 O O . MET A 1 176 ? 18.206 34.609 23.179 1.00 15.01 171 MET A O 1
ATOM 1304 N N . PRO A 1 177 ? 16.123 34.489 22.313 1.00 16.55 172 PRO A N 1
ATOM 1305 C CA . PRO A 1 177 ? 15.606 35.542 23.203 1.00 17.26 172 PRO A CA 1
ATOM 1306 C C . PRO A 1 177 ? 15.446 35.074 24.646 1.00 18.75 172 PRO A C 1
ATOM 1307 O O . PRO A 1 177 ? 15.537 33.875 24.932 1.00 18.85 172 PRO A O 1
ATOM 1311 N N . THR A 1 178 ? 15.223 36.024 25.553 1.00 19.68 173 THR A N 1
ATOM 1312 C CA . THR A 1 178 ? 15.078 35.708 26.973 1.00 18.76 173 THR A CA 1
ATOM 1313 C C . THR A 1 178 ? 13.902 34.783 27.224 1.00 18.26 173 THR A C 1
ATOM 1314 O O . THR A 1 178 ? 12.811 34.986 26.703 1.00 17.86 173 THR A O 1
ATOM 1318 N N . ALA A 1 179 ? 14.136 33.768 28.044 1.00 18.79 174 ALA A N 1
ATOM 1319 C CA . ALA A 1 179 ? 13.112 32.786 28.387 1.00 18.03 174 ALA A CA 1
ATOM 1320 C C . ALA A 1 179 ? 12.663 31.963 27.190 1.00 17.73 174 ALA A C 1
ATOM 1321 O O . ALA A 1 179 ? 11.543 31.456 27.175 1.00 19.87 174 ALA A O 1
ATOM 1323 N N . SER A 1 180 ? 13.528 31.828 26.188 1.00 17.24 175 SER A N 1
ATOM 1324 C CA . SER A 1 180 ? 13.194 31.033 25.008 1.00 14.73 175 SER A CA 1
ATOM 1325 C C . SER A 1 180 ? 13.843 29.642 25.083 1.00 14.00 175 SER A C 1
ATOM 1326 O O . SER A 1 180 ? 14.857 29.441 25.765 1.00 13.53 175 SER A O 1
ATOM 1329 N N . ILE A 1 181 ? 13.249 28.694 24.369 1.00 13.40 176 ILE A N 1
ATOM 1330 C CA . ILE A 1 181 ? 13.712 27.313 24.338 1.00 14.17 176 ILE A CA 1
ATOM 1331 C C . ILE A 1 181 ? 14.149 26.855 22.938 1.00 14.30 176 ILE A C 1
ATOM 1332 O O . ILE A 1 181 ? 13.487 27.145 21.939 1.00 12.79 176 ILE A O 1
ATOM 1337 N N . GLY A 1 182 ? 15.285 26.162 22.887 1.00 14.08 177 GLY A N 1
ATOM 1338 C CA . GLY A 1 182 ? 15.792 25.608 21.642 1.00 14.25 177 GLY A CA 1
ATOM 1339 C C . GLY A 1 182 ? 15.882 24.112 21.909 1.00 12.85 177 GLY A C 1
ATOM 1340 O O . GLY A 1 182 ? 16.170 23.734 23.049 1.00 13.61 177 GLY A O 1
ATOM 1341 N N . ILE A 1 183 ? 15.620 23.264 20.905 1.00 12.23 178 ILE A N 1
ATOM 1342 C CA . ILE A 1 183 ? 15.664 21.808 21.094 1.00 11.45 178 ILE A CA 1
ATOM 1343 C C . ILE A 1 183 ? 16.508 21.103 20.034 1.00 13.33 178 ILE A C 1
ATOM 1344 O O . ILE A 1 183 ? 16.282 21.259 18.838 1.00 15.68 178 ILE A O 1
ATOM 1349 N N . CYS A 1 184 ? 17.485 20.325 20.486 1.00 14.59 179 CYS A N 1
ATOM 1350 C CA . CYS A 1 184 ? 18.382 19.600 19.584 1.00 16.21 179 CYS A CA 1
ATOM 1351 C C . CYS A 1 184 ? 18.099 18.102 19.604 1.00 17.64 179 CYS A C 1
ATOM 1352 O O . CYS A 1 184 ? 17.878 17.525 20.663 1.00 19.42 179 CYS A O 1
ATOM 1355 N N . GLY A 1 185 ? 18.111 17.483 18.428 1.00 19.28 180 GLY A N 1
ATOM 1356 C CA . GLY A 1 185 ? 17.867 16.058 18.317 1.00 21.23 180 GLY A CA 1
ATOM 1357 C C . GLY A 1 185 ? 18.596 15.465 17.121 1.00 23.27 180 GLY A C 1
ATOM 1358 O O . GLY A 1 185 ? 19.708 15.890 16.803 1.00 23.04 180 GLY A O 1
ATOM 1359 N N . PHE A 1 186 ? 17.976 14.480 16.465 1.00 24.56 181 PHE A N 1
ATOM 1360 C CA . PHE A 1 186 ? 18.567 13.821 15.292 1.00 27.50 181 PHE A CA 1
ATOM 1361 C C . PHE A 1 186 ? 17.505 13.525 14.233 1.00 28.59 181 PHE A C 1
ATOM 1362 O O . PHE A 1 186 ? 16.327 13.405 14.546 1.00 30.31 181 PHE A O 1
ATOM 1370 N N . GLU A 1 187 ? 17.943 13.389 12.986 1.00 29.95 182 GLU A N 1
ATOM 1371 C CA . GLU A 1 187 ? 17.069 13.030 11.873 1.00 31.14 182 GLU A CA 1
ATOM 1372 C C . GLU A 1 187 ? 17.923 12.129 10.979 1.00 32.45 182 GLU A C 1
ATOM 1373 O O . GLU A 1 187 ? 18.961 12.563 10.466 1.00 31.01 182 GLU A O 1
ATOM 1379 N N . HIS A 1 188 ? 17.493 10.877 10.815 1.00 33.89 183 HIS A N 1
ATOM 1380 C CA . HIS A 1 188 ? 18.206 9.886 9.997 1.00 34.54 183 HIS A CA 1
ATOM 1381 C C . HIS A 1 188 ? 19.704 9.876 10.241 1.00 35.11 183 HIS A C 1
ATOM 1382 O O . HIS A 1 188 ? 20.491 9.993 9.294 1.00 35.58 183 HIS A O 1
ATOM 1389 N N . GLY A 1 189 ? 20.085 9.748 11.513 1.00 34.32 184 GLY A N 1
ATOM 1390 C CA . GLY A 1 189 ? 21.491 9.707 11.897 1.00 32.64 184 GLY A CA 1
ATOM 1391 C C . GLY A 1 189 ? 22.250 11.027 12.027 1.00 31.91 184 GLY A C 1
ATOM 1392 O O . GLY A 1 189 ? 23.420 11.020 12.416 1.00 33.32 184 GLY A O 1
ATOM 1393 N N . VAL A 1 190 ? 21.606 12.152 11.721 1.00 29.27 185 VAL A N 1
ATOM 1394 C CA . VAL A 1 190 ? 22.274 13.449 11.786 1.00 26.96 185 VAL A CA 1
ATOM 1395 C C . VAL A 1 190 ? 21.833 14.330 12.958 1.00 26.44 185 VAL A C 1
ATOM 1396 O O . VAL A 1 190 ? 20.637 14.467 13.223 1.00 25.80 185 VAL A O 1
ATOM 1400 N N . ARG A 1 191 ? 22.809 14.910 13.660 1.00 24.19 186 ARG A N 1
ATOM 1401 C CA . ARG A 1 191 ? 22.519 15.808 14.775 1.00 22.66 186 ARG A CA 1
ATOM 1402 C C . ARG A 1 191 ? 21.838 17.017 14.135 1.00 20.73 186 ARG A C 1
ATOM 1403 O O . ARG A 1 191 ? 22.344 17.599 13.174 1.00 20.26 186 ARG A O 1
ATOM 1411 N N . GLN A 1 192 ? 20.683 17.390 14.668 1.00 18.85 187 GLN A N 1
ATOM 1412 C CA . GLN A 1 192 ? 19.906 18.469 14.073 1.00 17.20 187 GLN A CA 1
ATOM 1413 C C . GLN A 1 192 ? 19.225 19.397 15.075 1.00 15.64 187 GLN A C 1
ATOM 1414 O O . GLN A 1 192 ? 18.963 19.007 16.212 1.00 13.27 187 GLN A O 1
ATOM 1420 N N . LEU A 1 193 ? 18.968 20.631 14.639 1.00 13.65 188 LEU A N 1
ATOM 1421 C CA . LEU A 1 193 ? 18.261 21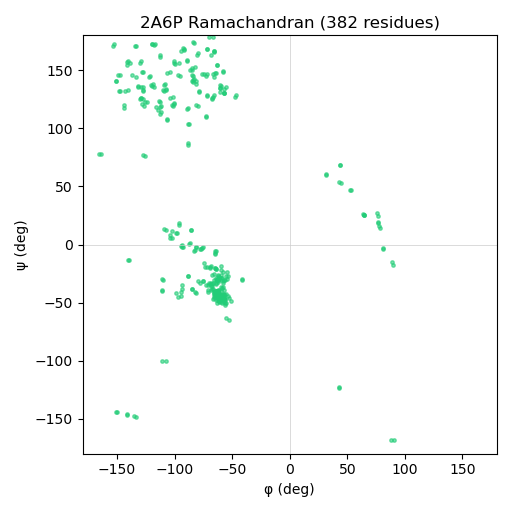.637 15.446 1.00 14.80 188 LEU A CA 1
ATOM 1422 C C . LEU A 1 193 ? 16.777 21.400 15.128 1.00 13.74 188 LEU A C 1
ATOM 1423 O O . LEU A 1 193 ? 16.354 21.561 13.972 1.00 13.35 188 LEU A O 1
ATOM 1428 N N . ALA A 1 194 ? 15.993 21.033 16.138 1.00 13.68 189 ALA A N 1
ATOM 1429 C CA . ALA A 1 194 ? 14.566 20.765 15.930 1.00 12.73 189 ALA A CA 1
ATOM 1430 C C . ALA A 1 194 ? 13.642 21.961 16.201 1.00 13.79 189 ALA A C 1
ATOM 1431 O O . ALA A 1 194 ? 12.716 22.228 15.420 1.00 13.25 189 ALA A O 1
ATOM 1433 N N . VAL A 1 195 ? 13.887 22.665 17.309 1.00 13.74 190 VAL A N 1
ATOM 1434 C CA . VAL A 1 195 ? 13.082 23.818 17.685 1.00 12.68 190 VAL A CA 1
ATOM 1435 C C . VAL A 1 195 ? 13.974 24.998 18.103 1.00 14.17 190 VAL A C 1
ATOM 1436 O O . VAL A 1 195 ? 15.031 24.811 18.704 1.00 14.42 190 VAL A O 1
ATOM 1440 N N . LEU A 1 196 ? 13.541 26.212 17.770 1.00 14.40 191 LEU A N 1
ATOM 1441 C CA . LEU A 1 196 ? 14.274 27.425 18.116 1.00 15.76 191 LEU A CA 1
ATOM 1442 C C . LEU A 1 196 ? 13.304 28.575 18.366 1.00 16.99 191 LEU A C 1
ATOM 1443 O O . LEU A 1 196 ? 12.248 28.665 17.737 1.00 17.68 191 LEU A O 1
ATOM 1448 N N . GLY A 1 197 ? 13.659 29.444 19.299 1.00 18.32 192 GLY A N 1
ATOM 1449 C CA . GLY A 1 197 ? 12.817 30.584 19.586 1.00 21.10 192 GLY A CA 1
ATOM 1450 C C . GLY A 1 197 ? 11.448 30.250 20.146 1.00 23.77 192 GLY A C 1
ATOM 1451 O O . GLY A 1 197 ? 10.497 31.036 19.984 1.00 22.22 192 GLY A O 1
ATOM 1452 N N . LEU A 1 198 ? 11.332 29.095 20.797 1.00 24.70 193 LEU A N 1
ATOM 1453 C CA . LEU A 1 198 ? 10.063 28.688 21.394 1.00 27.88 193 LEU A CA 1
ATOM 1454 C C . LEU A 1 198 ? 9.851 29.585 22.615 1.00 29.91 193 LEU A C 1
ATOM 1455 O O . LEU A 1 198 ? 10.729 29.694 23.475 1.00 29.16 193 LEU A O 1
ATOM 1460 N N . THR A 1 199 ? 8.684 30.212 22.688 1.00 33.05 194 THR A N 1
ATOM 1461 C CA . THR A 1 199 ? 8.348 31.123 23.777 1.00 36.93 194 THR A CA 1
ATOM 1462 C C . THR A 1 199 ? 6.971 30.829 24.371 1.00 38.81 194 THR A C 1
ATOM 1463 O O . THR A 1 199 ? 5.995 30.616 23.641 1.00 38.95 194 THR A O 1
ATOM 1467 N N . GLY A 1 200 ? 6.900 30.828 25.699 1.00 41.03 195 GLY A N 1
ATOM 1468 C CA . GLY A 1 200 ? 5.637 30.578 26.372 1.00 44.26 195 GLY A CA 1
ATOM 1469 C C . GLY A 1 200 ? 5.004 31.860 26.895 1.00 46.21 195 GLY A C 1
ATOM 1470 O O . GLY A 1 200 ? 3.977 31.811 27.571 1.00 46.35 195 GLY A O 1
ATOM 1471 N N . HIS A 1 201 ? 5.608 33.005 26.573 1.00 47.30 196 HIS A N 1
ATOM 1472 C CA . HIS A 1 201 ? 5.113 34.306 27.031 1.00 48.68 196 HIS A CA 1
ATOM 1473 C C . HIS A 1 201 ? 4.756 35.277 25.906 1.00 49.68 196 HIS A C 1
ATOM 1474 O O . HIS A 1 201 ? 3.718 35.967 26.042 1.00 50.40 196 HIS A O 1
ATOM 1481 N N . ARG B 1 9 ? 16.782 44.866 8.496 1.00 37.48 4 ARG B N 1
ATOM 1482 C CA . ARG B 1 9 ? 15.470 45.383 7.980 1.00 36.77 4 ARG B CA 1
ATOM 1483 C C . ARG B 1 9 ? 14.576 45.282 9.173 1.00 36.26 4 ARG B C 1
ATOM 1484 O O . ARG B 1 9 ? 14.954 44.690 10.200 1.00 34.77 4 ARG B O 1
ATOM 1492 N N . ASN B 1 10 ? 13.387 45.853 9.051 1.00 36.88 5 ASN B N 1
ATOM 1493 C CA . ASN B 1 10 ? 12.408 45.817 10.136 1.00 37.55 5 ASN B CA 1
ATOM 1494 C C . ASN B 1 10 ? 11.326 44.767 9.855 1.00 36.27 5 ASN B C 1
ATOM 1495 O O . ASN B 1 10 ? 10.301 44.740 10.536 1.00 37.29 5 ASN B O 1
ATOM 1500 N N . HIS B 1 11 ? 11.540 43.917 8.849 1.00 34.02 6 HIS B N 1
ATOM 1501 C CA . HIS B 1 11 ? 10.558 42.875 8.508 1.00 30.96 6 HIS B CA 1
ATOM 1502 C C . HIS B 1 11 ? 11.071 41.435 8.603 1.00 27.92 6 HIS B C 1
ATOM 1503 O O . HIS B 1 11 ? 12.263 41.202 8.814 1.00 26.84 6 HIS B O 1
ATOM 1510 N N . ARG B 1 12 ? 10.161 40.473 8.444 1.00 26.01 7 ARG B N 1
ATOM 1511 C CA . ARG B 1 12 ? 10.509 39.049 8.545 1.00 24.24 7 ARG B CA 1
ATOM 1512 C C . ARG B 1 12 ? 10.055 38.156 7.396 1.00 21.65 7 ARG B C 1
ATOM 1513 O O . ARG B 1 12 ? 9.114 38.477 6.670 1.00 21.02 7 ARG B O 1
ATOM 1521 N N . LEU B 1 13 ? 10.733 37.021 7.252 1.00 19.31 8 LEU B N 1
ATOM 1522 C CA . LEU B 1 13 ? 10.380 36.022 6.239 1.00 17.66 8 LEU B CA 1
ATOM 1523 C C . LEU B 1 13 ? 9.869 34.792 6.999 1.00 16.79 8 LEU B C 1
ATOM 1524 O O . LEU B 1 13 ? 10.630 34.144 7.712 1.00 17.02 8 LEU B O 1
ATOM 1529 N N . LEU B 1 14 ? 8.584 34.485 6.881 1.00 15.02 9 LEU B N 1
ATOM 1530 C CA . LEU B 1 14 ? 8.051 33.319 7.567 1.00 15.56 9 LEU B CA 1
ATOM 1531 C C . LEU B 1 14 ? 7.853 32.202 6.543 1.00 15.40 9 LEU B C 1
ATOM 1532 O O . LEU B 1 14 ? 7.582 32.462 5.370 1.00 15.86 9 LEU B O 1
ATOM 1537 N N . LEU B 1 15 ? 8.004 30.962 6.982 1.00 14.13 10 LEU B N 1
ATOM 1538 C CA . LEU B 1 15 ? 7.803 29.824 6.095 1.00 14.05 10 LEU B CA 1
ATOM 1539 C C . LEU B 1 15 ? 6.863 28.855 6.781 1.00 14.72 10 LEU B C 1
ATOM 1540 O O . LEU B 1 15 ? 7.014 28.567 7.975 1.00 12.70 10 LEU B O 1
ATOM 1545 N N . LEU B 1 16 ? 5.897 28.353 6.019 1.00 14.80 11 LEU B N 1
ATOM 1546 C CA . LEU B 1 16 ? 4.922 27.407 6.548 1.00 14.51 11 LEU B CA 1
ATOM 1547 C C . LEU B 1 16 ? 4.901 26.116 5.733 1.00 13.26 11 LEU B C 1
ATOM 1548 O O . LEU B 1 16 ? 4.684 26.153 4.519 1.00 14.56 11 LEU B O 1
ATOM 1553 N N . ARG B 1 17 ? 5.136 24.983 6.389 1.00 11.37 12 ARG B N 1
ATOM 1554 C CA . ARG B 1 17 ? 5.076 23.703 5.686 1.00 11.69 12 ARG B CA 1
ATOM 1555 C C . ARG B 1 17 ? 3.612 23.278 5.676 1.00 11.26 12 ARG B C 1
ATOM 1556 O O . ARG B 1 17 ? 2.879 23.550 6.632 1.00 11.98 12 ARG B O 1
ATOM 1564 N N . HIS B 1 18 ? 3.183 22.620 4.605 1.00 10.10 13 HIS B N 1
ATOM 1565 C CA . HIS B 1 18 ? 1.799 22.163 4.508 1.00 11.16 13 HIS B CA 1
ATOM 1566 C C . HIS B 1 18 ? 1.533 21.041 5.522 1.00 12.58 13 HIS B C 1
ATOM 1567 O O . HIS B 1 18 ? 2.459 20.416 6.049 1.00 9.78 13 HIS B O 1
ATOM 1574 N N . GLY B 1 19 ? 0.253 20.794 5.774 1.00 13.39 14 GLY B N 1
ATOM 1575 C CA . GLY B 1 19 ? -0.144 19.765 6.709 1.00 15.69 14 GLY B CA 1
ATOM 1576 C C . GLY B 1 19 ? 0.189 18.355 6.258 1.00 16.91 14 GLY B C 1
ATOM 1577 O O . GLY B 1 19 ? 0.715 18.125 5.160 1.00 16.42 14 GLY B O 1
ATOM 1578 N N . GLU B 1 20 ? -0.140 17.408 7.134 1.00 17.44 15 GLU B N 1
ATOM 1579 C CA . GLU B 1 20 ? 0.110 15.989 6.929 1.00 19.67 15 GLU B CA 1
ATOM 1580 C C . GLU B 1 20 ? -0.690 15.353 5.779 1.00 18.61 15 GLU B C 1
ATOM 1581 O O . GLU B 1 20 ? -1.820 15.747 5.503 1.00 17.30 15 GLU B O 1
ATOM 1587 N N . THR B 1 21 ? -0.081 14.369 5.121 1.00 19.48 16 THR B N 1
ATOM 1588 C CA . THR B 1 21 ? -0.705 13.615 4.029 1.00 19.47 16 THR B CA 1
ATOM 1589 C C . THR B 1 21 ? -0.433 12.133 4.304 1.00 21.40 16 THR B C 1
ATOM 1590 O O . THR B 1 21 ? 0.352 11.792 5.202 1.00 20.17 16 THR B O 1
ATOM 1594 N N . ALA B 1 22 ? -1.074 11.252 3.536 1.00 22.00 17 ALA B N 1
ATOM 1595 C CA . ALA B 1 22 ? -0.879 9.810 3.713 1.00 23.19 17 ALA B CA 1
ATOM 1596 C C . ALA B 1 22 ? 0.575 9.413 3.469 1.00 23.27 17 ALA B C 1
ATOM 1597 O O . ALA B 1 22 ? 1.066 8.437 4.043 1.00 25.34 17 ALA B O 1
ATOM 1599 N N . TRP B 1 23 ? 1.260 10.180 2.626 1.00 22.44 18 TRP B N 1
ATOM 1600 C CA . TRP B 1 23 ? 2.651 9.909 2.287 1.00 22.08 18 TRP B CA 1
ATOM 1601 C C . TRP B 1 23 ? 3.649 10.417 3.319 1.00 23.01 18 TRP B C 1
ATOM 1602 O O . TRP B 1 23 ? 4.618 9.732 3.631 1.00 22.32 18 TRP B O 1
ATOM 1613 N N . SER B 1 24 ? 3.424 11.619 3.844 1.00 24.02 19 SER B N 1
ATOM 1614 C CA . SER B 1 24 ? 4.342 12.190 4.830 1.00 24.48 19 SER B CA 1
ATOM 1615 C C . SER B 1 24 ? 4.422 11.338 6.090 1.00 25.98 19 SER B C 1
ATOM 1616 O O . SER B 1 24 ? 5.514 11.123 6.629 1.00 26.67 19 SER B O 1
ATOM 1619 N N . THR B 1 25 ? 3.271 10.850 6.552 1.00 26.96 20 THR B N 1
ATOM 1620 C CA . THR B 1 25 ? 3.215 10.021 7.751 1.00 29.14 20 THR B CA 1
ATOM 1621 C C . THR B 1 25 ? 4.052 8.754 7.596 1.00 30.02 20 THR B C 1
ATOM 1622 O O . THR B 1 25 ? 4.529 8.186 8.580 1.00 30.54 20 THR B O 1
ATOM 1626 N N . LEU B 1 26 ? 4.227 8.312 6.357 1.00 28.90 21 LEU B N 1
ATOM 1627 C CA . LEU B 1 26 ? 5.005 7.110 6.081 1.00 27.80 21 LEU B CA 1
ATOM 1628 C C . LEU B 1 26 ? 6.459 7.437 5.778 1.00 26.91 21 LEU B C 1
ATOM 1629 O O . LEU B 1 26 ? 7.269 6.538 5.549 1.00 25.89 21 LEU B O 1
ATOM 1634 N N . GLY B 1 27 ? 6.787 8.724 5.767 1.00 25.77 22 GLY B N 1
ATOM 1635 C CA . GLY B 1 27 ? 8.153 9.117 5.488 1.00 25.49 22 GLY B CA 1
ATOM 1636 C C . GLY B 1 27 ? 8.509 9.030 4.013 1.00 26.06 22 GLY B C 1
ATOM 1637 O O . GLY B 1 27 ? 9.687 9.001 3.654 1.00 26.54 22 GLY B O 1
ATOM 1638 N N . ARG B 1 28 ? 7.487 8.991 3.160 1.00 25.22 23 ARG B N 1
ATOM 1639 C CA . ARG B 1 28 ? 7.674 8.910 1.714 1.00 25.06 23 ARG B CA 1
ATOM 1640 C C . ARG B 1 28 ? 7.972 10.291 1.131 1.00 25.25 23 ARG B C 1
ATOM 1641 O O . ARG B 1 28 ? 7.360 11.283 1.530 1.00 24.32 23 ARG B O 1
ATOM 1649 N N . HIS B 1 29 ? 8.921 10.353 0.199 1.00 25.09 24 HIS B N 1
ATOM 1650 C CA . HIS B 1 29 ? 9.286 11.613 -0.430 1.00 24.94 24 HIS B CA 1
ATOM 1651 C C . HIS B 1 29 ? 8.272 11.974 -1.510 1.00 24.73 24 HIS B C 1
ATOM 1652 O O . HIS B 1 29 ? 8.105 11.233 -2.477 1.00 26.09 24 HIS B O 1
ATOM 1659 N N . THR B 1 30 ? 7.604 13.114 -1.336 1.00 23.67 25 THR B N 1
ATOM 1660 C CA . THR B 1 30 ? 6.588 13.591 -2.276 1.00 22.75 25 THR B CA 1
ATOM 1661 C C . THR B 1 30 ? 7.017 14.891 -2.965 1.00 22.38 25 THR B C 1
ATOM 1662 O O . THR B 1 30 ? 7.186 15.930 -2.322 1.00 23.49 25 THR B O 1
ATOM 1666 N N . GLY B 1 31 ? 7.186 14.822 -4.278 1.00 21.13 26 GLY B N 1
ATOM 1667 C CA . GLY B 1 31 ? 7.579 15.989 -5.038 1.00 20.87 26 GLY B CA 1
ATOM 1668 C C . GLY B 1 31 ? 6.398 16.477 -5.847 1.00 20.64 26 GLY B C 1
ATOM 1669 O O . GLY B 1 31 ? 5.500 17.132 -5.319 1.00 19.08 26 GLY B O 1
ATOM 1670 N N . GLY B 1 32 ? 6.391 16.138 -7.128 1.00 19.90 27 GLY B N 1
ATOM 1671 C CA . GLY B 1 32 ? 5.315 16.566 -7.995 1.00 21.12 27 GLY B CA 1
ATOM 1672 C C . GLY B 1 32 ? 4.022 15.815 -7.793 1.00 22.21 27 GLY B C 1
ATOM 1673 O O . GLY B 1 32 ? 2.968 16.269 -8.237 1.00 23.61 27 GLY B O 1
ATOM 1674 N N . THR B 1 33 ? 4.080 14.674 -7.120 1.00 21.61 28 THR B N 1
ATOM 1675 C CA . THR B 1 33 ? 2.872 13.886 -6.903 1.00 20.87 28 THR B CA 1
ATOM 1676 C C . THR B 1 33 ? 1.824 14.674 -6.119 1.00 20.73 28 THR B C 1
ATOM 1677 O O . THR B 1 33 ? 2.122 15.275 -5.081 1.00 20.29 28 THR B O 1
ATOM 1681 N N . GLU B 1 34 ? 0.593 14.671 -6.620 1.00 20.96 29 GLU B N 1
ATOM 1682 C CA . GLU B 1 34 ? -0.493 15.398 -5.966 1.00 22.19 29 GLU B CA 1
ATOM 1683 C C . GLU B 1 34 ? -1.212 14.566 -4.902 1.00 23.23 29 GLU B C 1
ATOM 1684 O O . GLU B 1 34 ? -2.217 13.912 -5.183 1.00 24.56 29 GLU B O 1
ATOM 1690 N N . VAL B 1 35 ? -0.685 14.598 -3.683 1.00 24.13 30 VAL B N 1
ATOM 1691 C CA . VAL B 1 35 ? -1.268 13.871 -2.560 1.00 24.29 30 VAL B CA 1
ATOM 1692 C C . VAL B 1 35 ? -2.146 14.853 -1.773 1.00 25.42 30 VAL B C 1
ATOM 1693 O O . VAL B 1 35 ? -1.833 16.048 -1.680 1.00 24.78 30 VAL B O 1
ATOM 1697 N N . GLU B 1 36 ? -3.245 14.352 -1.221 1.00 24.40 31 GLU B N 1
ATOM 1698 C CA . GLU B 1 36 ? -4.174 15.189 -0.471 1.00 26.29 31 GLU B CA 1
ATOM 1699 C C . GLU B 1 36 ? -3.811 15.263 1.008 1.00 25.50 31 GLU B C 1
ATOM 1700 O O . GLU B 1 36 ? -3.111 14.395 1.526 1.00 23.28 31 GLU B O 1
ATOM 1706 N N . LEU B 1 37 ? -4.291 16.313 1.673 1.00 25.44 32 LEU B N 1
ATOM 1707 C CA . LEU B 1 37 ? -4.056 16.488 3.096 1.00 25.73 32 LEU B CA 1
ATOM 1708 C C . LEU B 1 37 ? -4.996 15.503 3.773 1.00 27.06 32 LEU B C 1
ATOM 1709 O O . LEU B 1 37 ? -6.085 15.250 3.260 1.00 27.43 32 LEU B O 1
ATOM 1714 N N . THR B 1 38 ? -4.586 14.940 4.903 1.00 26.91 33 THR B N 1
ATOM 1715 C CA . THR B 1 38 ? -5.455 14.024 5.630 1.00 27.66 33 THR B CA 1
ATOM 1716 C C . THR B 1 38 ? -6.354 14.926 6.470 1.00 28.21 33 THR B C 1
ATOM 1717 O O . THR B 1 38 ? -6.158 16.146 6.493 1.00 27.42 33 THR B O 1
ATOM 1721 N N . ASP B 1 39 ? -7.345 14.348 7.147 1.00 28.92 34 ASP B N 1
ATOM 1722 C CA . ASP B 1 39 ? -8.227 15.146 7.995 1.00 29.78 34 ASP B CA 1
ATOM 1723 C C . ASP B 1 39 ? -7.385 15.766 9.093 1.00 28.30 34 ASP B C 1
ATOM 1724 O O . ASP B 1 39 ? -7.668 16.863 9.566 1.00 27.43 34 ASP B O 1
ATOM 1729 N N . THR B 1 40 ? -6.344 15.051 9.496 1.00 26.98 35 THR B N 1
ATOM 1730 C CA . THR B 1 40 ? -5.427 15.557 10.503 1.00 27.86 35 THR B CA 1
ATOM 1731 C C . THR B 1 40 ? -4.651 16.712 9.862 1.00 26.83 35 THR B C 1
ATOM 1732 O O . THR B 1 40 ? -4.307 17.687 10.525 1.00 27.32 35 THR B O 1
ATOM 1736 N N . GLY B 1 41 ? -4.386 16.592 8.564 1.00 25.48 36 GLY B N 1
ATOM 1737 C CA . GLY B 1 41 ? -3.674 17.636 7.853 1.00 25.63 36 GLY B CA 1
ATOM 1738 C C . GLY B 1 41 ? -4.476 18.919 7.782 1.00 25.05 36 GLY B C 1
ATOM 1739 O O . GLY B 1 41 ? -3.935 20.005 7.954 1.00 23.37 36 GLY B O 1
ATOM 1740 N N . ARG B 1 42 ? -5.776 18.797 7.534 1.00 25.72 37 ARG B N 1
ATOM 1741 C CA . ARG B 1 42 ? -6.645 19.974 7.458 1.00 26.46 37 ARG B CA 1
ATOM 1742 C C . ARG B 1 42 ? -6.688 20.709 8.797 1.00 25.27 37 ARG B C 1
ATOM 1743 O O . ARG B 1 42 ? -6.666 21.945 8.843 1.00 24.53 37 ARG B O 1
ATOM 1751 N N . THR B 1 43 ? -6.761 19.942 9.882 1.00 22.65 38 THR B N 1
ATOM 1752 C CA . THR B 1 43 ? -6.795 20.515 11.220 1.00 23.51 38 THR B CA 1
ATOM 1753 C C . THR B 1 43 ? -5.476 21.228 11.525 1.00 22.58 38 THR B C 1
ATOM 1754 O O . THR B 1 43 ? -5.472 22.313 12.106 1.00 20.99 38 THR B O 1
ATOM 1758 N N . GLN B 1 44 ? -4.362 20.610 11.134 1.00 22.81 39 GLN B N 1
ATOM 1759 C CA . GLN B 1 44 ? -3.037 21.206 11.340 1.00 22.75 39 GLN B CA 1
ATOM 1760 C C . GLN B 1 44 ? -2.995 22.570 10.672 1.00 22.97 39 GLN B C 1
ATOM 1761 O O . GLN B 1 44 ? -2.604 23.557 11.282 1.00 22.54 39 GLN B O 1
ATOM 1767 N N . ALA B 1 45 ? -3.416 22.618 9.411 1.00 23.94 40 ALA B N 1
ATOM 1768 C CA . ALA B 1 45 ? -3.444 23.862 8.648 1.00 24.36 40 ALA B CA 1
ATOM 1769 C C . ALA B 1 45 ? -4.306 24.907 9.352 1.00 24.98 40 ALA B C 1
ATOM 1770 O O . ALA B 1 45 ? -3.930 26.075 9.474 1.00 24.53 40 ALA B O 1
ATOM 1772 N N . GLU B 1 46 ? -5.473 24.476 9.813 1.00 25.87 41 GLU B N 1
ATOM 1773 C CA . GLU B 1 46 ? -6.388 25.370 10.507 1.00 27.32 41 GLU B CA 1
ATOM 1774 C C . GLU B 1 46 ? -5.730 25.973 11.751 1.00 26.21 41 GLU B C 1
ATOM 1775 O O . GLU B 1 46 ? -5.849 27.172 12.000 1.00 25.95 41 GLU B O 1
ATOM 1781 N N . LEU B 1 47 ? -5.027 25.147 12.521 1.00 24.56 42 LEU B N 1
ATOM 1782 C CA . LEU B 1 47 ? -4.355 25.620 13.730 1.00 23.42 42 LEU B CA 1
ATOM 1783 C C . LEU B 1 47 ? -3.174 26.554 13.421 1.00 22.77 42 LEU B C 1
ATOM 1784 O O . LEU B 1 47 ? -2.893 27.495 14.175 1.00 23.27 42 LEU B O 1
ATOM 1789 N N . ALA B 1 48 ? -2.487 26.304 12.309 1.00 22.09 43 ALA B N 1
ATOM 1790 C CA . ALA B 1 48 ? -1.351 27.140 11.931 1.00 22.45 43 ALA B CA 1
ATOM 1791 C C . ALA B 1 48 ? -1.795 28.580 11.633 1.00 23.22 43 ALA B C 1
ATOM 1792 O O . ALA B 1 48 ? -1.155 29.545 12.060 1.00 23.68 43 ALA B O 1
ATOM 1794 N N . GLY B 1 49 ? -2.893 28.724 10.900 1.00 23.68 44 GLY B N 1
ATOM 1795 C CA . GLY B 1 49 ? -3.393 30.050 10.573 1.00 24.61 44 GLY B CA 1
ATOM 1796 C C . GLY B 1 49 ? -3.794 30.768 11.842 1.00 25.62 44 GLY B C 1
ATOM 1797 O O . GLY B 1 49 ? -3.715 31.998 11.939 1.00 24.60 44 GLY B O 1
ATOM 1798 N N . GLN B 1 50 ? -4.227 29.979 12.821 1.00 25.48 45 GLN B N 1
ATOM 1799 C CA . GLN B 1 50 ? -4.646 30.482 14.121 1.00 26.68 45 GLN B CA 1
ATOM 1800 C C . GLN B 1 50 ? -3.395 31.088 14.753 1.00 27.07 45 GLN B C 1
ATOM 1801 O O . GLN B 1 50 ? -3.413 32.193 15.306 1.00 28.45 45 GLN B O 1
ATOM 1807 N N . LEU B 1 51 ? -2.300 30.348 14.638 1.00 26.75 46 LEU B N 1
ATOM 1808 C CA . LEU B 1 51 ? -1.009 30.747 15.170 1.00 26.44 46 LEU B CA 1
ATOM 1809 C C . LEU B 1 51 ? -0.416 31.943 14.421 1.00 25.79 46 LEU B C 1
ATOM 1810 O O . LEU B 1 51 ? 0.197 32.826 15.025 1.00 25.18 46 LEU B O 1
ATOM 1815 N N . LEU B 1 52 ? -0.586 31.974 13.102 1.00 24.27 47 LEU B N 1
ATOM 1816 C CA . LEU B 1 52 ? -0.083 33.098 12.312 1.00 24.19 47 LEU B CA 1
ATOM 1817 C C . LEU B 1 52 ? -0.815 34.363 12.754 1.00 25.43 47 LEU B C 1
ATOM 1818 O O . LEU B 1 52 ? -0.273 35.463 12.697 1.00 24.12 47 LEU B O 1
ATOM 1823 N N . GLY B 1 53 ? -2.058 34.188 13.192 1.00 27.03 48 GLY B N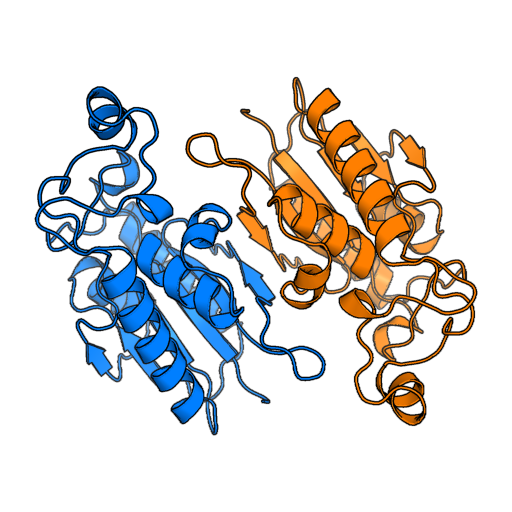 1
ATOM 1824 C CA . GLY B 1 53 ? -2.867 35.311 13.626 1.00 28.92 48 GLY B CA 1
ATOM 1825 C C . GLY B 1 53 ? -2.265 36.119 14.755 1.00 30.83 48 GLY B C 1
ATOM 1826 O O . GLY B 1 53 ? -2.405 37.336 14.789 1.00 31.64 48 GLY B O 1
ATOM 1827 N N . GLU B 1 54 ? -1.589 35.458 15.685 1.00 32.55 49 GLU B N 1
ATOM 1828 C CA . GLU B 1 54 ? -1.001 36.189 16.795 1.00 34.00 49 GLU B CA 1
ATOM 1829 C C . GLU B 1 54 ? 0.464 36.533 16.583 1.00 33.92 49 GLU B C 1
ATOM 1830 O O . GLU B 1 54 ? 1.178 36.876 17.527 1.00 33.97 49 GLU B O 1
ATOM 1836 N N . LEU B 1 55 ? 0.913 36.454 15.336 1.00 34.14 50 LEU B N 1
ATOM 1837 C CA . LEU B 1 55 ? 2.293 36.795 15.026 1.00 34.41 50 LEU B CA 1
ATOM 1838 C C . LEU B 1 55 ? 2.390 38.256 14.592 1.00 35.87 50 LEU B C 1
ATOM 1839 O O . LEU B 1 55 ? 3.475 38.759 14.307 1.00 35.77 50 LEU B O 1
ATOM 1844 N N . GLU B 1 56 ? 1.247 38.935 14.563 1.00 37.85 51 GLU B N 1
ATOM 1845 C CA . GLU B 1 56 ? 1.189 40.346 14.183 1.00 40.30 51 GLU B CA 1
ATOM 1846 C C . GLU B 1 56 ? 2.054 40.638 12.964 1.00 39.73 51 GLU B C 1
ATOM 1847 O O . GLU B 1 56 ? 3.073 41.323 13.059 1.00 40.89 51 GLU B O 1
ATOM 1853 N N . LEU B 1 57 ? 1.635 40.107 11.817 1.00 38.58 52 LEU B N 1
ATOM 1854 C CA . LEU B 1 57 ? 2.356 40.285 10.559 1.00 37.02 52 LEU B CA 1
ATOM 1855 C C . LEU B 1 57 ? 1.974 41.588 9.867 1.00 36.57 52 LEU B C 1
ATOM 1856 O O . LEU B 1 57 ? 0.810 41.980 9.856 1.00 35.92 52 LEU B O 1
ATOM 1861 N N . ASP B 1 58 ? 2.964 42.252 9.282 1.00 35.72 53 ASP B N 1
ATOM 1862 C CA . ASP B 1 58 ? 2.743 43.525 8.607 1.00 34.65 53 ASP B CA 1
ATOM 1863 C C . ASP B 1 58 ? 2.345 43.389 7.136 1.00 32.72 53 ASP B C 1
ATOM 1864 O O . ASP B 1 58 ? 3.188 43.115 6.285 1.00 30.77 53 ASP B O 1
ATOM 1869 N N . ASP B 1 59 ? 1.058 43.591 6.856 1.00 31.25 54 ASP B N 1
ATOM 1870 C CA . ASP B 1 59 ? 0.516 43.522 5.493 1.00 31.46 54 ASP B CA 1
ATOM 1871 C C . ASP B 1 59 ? 1.300 42.505 4.651 1.00 30.23 54 ASP B C 1
ATOM 1872 O O . ASP B 1 59 ? 1.873 42.846 3.610 1.00 29.28 54 ASP B O 1
ATOM 1877 N N . PRO B 1 60 ? 1.309 41.234 5.094 1.00 29.78 55 PRO B N 1
ATOM 1878 C CA . PRO B 1 60 ? 1.992 40.084 4.482 1.00 29.34 55 PRO B CA 1
ATOM 1879 C C . PRO B 1 60 ? 1.676 39.782 3.029 1.00 28.28 55 PRO B C 1
ATOM 1880 O O . PRO B 1 60 ? 0.521 39.813 2.627 1.00 28.40 55 PRO B O 1
ATOM 1884 N N . ILE B 1 61 ? 2.713 39.497 2.245 1.00 28.02 56 ILE B N 1
ATOM 1885 C CA . ILE B 1 61 ? 2.511 39.081 0.863 1.00 28.02 56 ILE B CA 1
ATOM 1886 C C . ILE B 1 61 ? 2.729 37.560 0.931 1.00 27.71 56 ILE B C 1
ATOM 1887 O O . ILE B 1 61 ? 3.794 37.084 1.346 1.00 27.66 56 ILE B O 1
ATOM 1892 N N . VAL B 1 62 ? 1.703 36.802 0.560 1.00 26.76 57 VAL B N 1
ATOM 1893 C CA . VAL B 1 62 ? 1.769 35.344 0.627 1.00 25.46 57 VAL B CA 1
ATOM 1894 C C . VAL B 1 62 ? 2.057 34.676 -0.715 1.00 25.74 57 VAL B C 1
ATOM 1895 O O . VAL B 1 62 ? 1.310 34.848 -1.685 1.00 26.37 57 VAL B O 1
ATOM 1899 N N . ILE B 1 63 ? 3.155 33.924 -0.757 1.00 24.83 58 ILE B N 1
ATOM 1900 C CA . ILE B 1 63 ? 3.565 33.196 -1.950 1.00 24.30 58 ILE B CA 1
ATOM 1901 C C . ILE B 1 63 ? 3.359 31.713 -1.619 1.00 23.34 58 ILE B C 1
ATOM 1902 O O . ILE B 1 63 ? 3.769 31.250 -0.552 1.00 21.08 58 ILE B O 1
ATOM 1907 N N . CYS B 1 64 ? 2.728 30.976 -2.536 1.00 21.39 59 CYS B N 1
ATOM 1908 C CA . CYS B 1 64 ? 2.407 29.563 -2.309 1.00 19.69 59 CYS B CA 1
ATOM 1909 C C . CYS B 1 64 ? 2.863 28.574 -3.392 1.00 18.22 59 CYS B C 1
ATOM 1910 O O . CYS B 1 64 ? 2.934 28.909 -4.570 1.00 17.87 59 CYS B O 1
ATOM 1913 N N . SER B 1 65 ? 3.179 27.354 -2.969 1.00 16.84 60 SER B N 1
ATOM 1914 C CA . SER B 1 65 ? 3.596 26.286 -3.879 1.00 15.61 60 SER B CA 1
ATOM 1915 C C . SER B 1 65 ? 2.344 25.845 -4.643 1.00 15.60 60 SER B C 1
ATOM 1916 O O . SER B 1 65 ? 1.253 25.822 -4.081 1.00 16.17 60 SER B O 1
ATOM 1919 N N . PRO B 1 66 ? 2.491 25.475 -5.926 1.00 15.88 61 PRO B N 1
ATOM 1920 C CA . PRO B 1 66 ? 1.377 25.040 -6.779 1.00 16.45 61 PRO B CA 1
ATOM 1921 C C . PRO B 1 66 ? 0.654 23.754 -6.375 1.00 17.22 61 PRO B C 1
ATOM 1922 O O . PRO B 1 66 ? -0.479 23.523 -6.814 1.00 17.11 61 PRO B O 1
ATOM 1926 N N . ARG B 1 67 ? 1.301 22.907 -5.576 1.00 15.80 62 ARG B N 1
ATOM 1927 C CA . ARG B 1 67 ? 0.679 21.647 -5.154 1.00 16.05 62 ARG B CA 1
ATOM 1928 C C . ARG B 1 67 ? -0.637 21.917 -4.429 1.00 16.41 62 ARG B C 1
ATOM 1929 O O . ARG B 1 67 ? -0.803 22.942 -3.750 1.00 15.58 62 ARG B O 1
ATOM 1937 N N . ARG B 1 68 ? -1.573 20.990 -4.565 1.00 16.42 63 ARG B N 1
ATOM 1938 C CA . ARG B 1 68 ? -2.868 21.161 -3.930 1.00 19.63 63 ARG B CA 1
ATOM 1939 C C . ARG B 1 68 ? -2.775 21.102 -2.409 1.00 18.71 63 ARG B C 1
ATOM 1940 O O . ARG B 1 68 ? -3.521 21.794 -1.715 1.00 18.61 63 ARG B O 1
ATOM 1948 N N . ARG B 1 69 ? -1.865 20.280 -1.887 1.00 16.29 64 ARG B N 1
ATOM 1949 C CA . ARG B 1 69 ? -1.723 20.187 -0.441 1.00 14.52 64 ARG B CA 1
ATOM 1950 C C . ARG B 1 69 ? -1.279 21.515 0.185 1.00 13.23 64 ARG B C 1
ATOM 1951 O O . ARG B 1 69 ? -1.628 21.799 1.334 1.00 12.09 64 ARG B O 1
ATOM 1959 N N . THR B 1 70 ? -0.514 22.321 -0.559 1.00 11.83 65 THR B N 1
ATOM 1960 C CA . THR B 1 70 ? -0.068 23.622 -0.056 1.00 12.82 65 THR B CA 1
ATOM 1961 C C . THR B 1 70 ? -1.135 24.698 -0.295 1.00 15.48 65 THR B C 1
ATOM 1962 O O . THR B 1 70 ? -1.345 25.576 0.555 1.00 16.40 65 THR B O 1
ATOM 1966 N N . LEU B 1 71 ? -1.807 24.636 -1.443 1.00 15.97 66 LEU B N 1
ATOM 1967 C CA . LEU B 1 71 ? -2.875 25.588 -1.718 1.00 18.28 66 LEU B CA 1
ATOM 1968 C C . LEU B 1 71 ? -3.967 25.368 -0.670 1.00 18.88 66 LEU B C 1
ATOM 1969 O O . LEU B 1 71 ? -4.486 26.316 -0.095 1.00 18.72 66 LEU B O 1
ATOM 1974 N N . ASP B 1 72 ? -4.299 24.105 -0.426 1.00 19.21 67 ASP B N 1
ATOM 1975 C CA . ASP B 1 72 ? -5.310 23.739 0.558 1.00 20.42 67 ASP B CA 1
ATOM 1976 C C . ASP B 1 72 ? -4.957 24.286 1.947 1.00 20.15 67 ASP B C 1
ATOM 1977 O O . ASP B 1 72 ? -5.808 24.845 2.656 1.00 17.74 67 ASP B O 1
ATOM 1982 N N . THR B 1 73 ? -3.699 24.103 2.340 1.00 17.32 68 THR B N 1
ATOM 1983 C CA . THR B 1 73 ? -3.232 24.576 3.637 1.00 16.91 68 THR B CA 1
ATOM 1984 C C . THR B 1 73 ? -3.433 26.087 3.778 1.00 17.19 68 THR B C 1
ATOM 1985 O O . THR B 1 73 ? -3.946 26.568 4.792 1.00 18.75 68 THR B O 1
ATOM 1989 N N . ALA B 1 74 ? -3.035 26.833 2.759 1.00 17.42 69 ALA B N 1
ATOM 1990 C CA . ALA B 1 74 ? -3.181 28.283 2.777 1.00 18.89 69 ALA B CA 1
ATOM 1991 C C . ALA B 1 74 ? -4.652 28.691 2.979 1.00 20.47 69 ALA B C 1
ATOM 1992 O O . ALA B 1 74 ? -4.963 29.570 3.783 1.00 21.03 69 ALA B O 1
ATOM 1994 N N . LYS B 1 75 ? -5.555 28.045 2.250 1.00 23.10 70 LYS B N 1
ATOM 1995 C CA . LYS B 1 75 ? -6.975 28.343 2.363 1.00 25.24 70 LYS B CA 1
ATOM 1996 C C . LYS B 1 75 ? -7.460 28.020 3.772 1.00 25.68 70 LYS B C 1
ATOM 1997 O O . LYS B 1 75 ? -8.097 28.843 4.429 1.00 26.18 70 LYS B O 1
ATOM 2003 N N . LEU B 1 76 ? -7.146 26.816 4.234 1.00 25.08 71 LEU B N 1
ATOM 2004 C CA . LEU B 1 76 ? -7.550 26.377 5.564 1.00 24.81 71 LEU B CA 1
ATOM 2005 C C . LEU B 1 76 ? -6.940 27.239 6.661 1.00 25.04 71 LEU B C 1
ATOM 2006 O O . LEU B 1 76 ? -7.524 27.399 7.722 1.00 25.37 71 LEU B O 1
ATOM 2011 N N . ALA B 1 77 ? -5.764 27.793 6.398 1.00 26.00 72 ALA B N 1
ATOM 2012 C CA . ALA B 1 77 ? -5.089 28.638 7.371 1.00 26.97 72 ALA B CA 1
ATOM 2013 C C . ALA B 1 77 ? -5.738 30.022 7.366 1.00 28.34 72 ALA B C 1
ATOM 2014 O O . ALA B 1 77 ? -5.377 30.890 8.165 1.00 29.65 72 ALA B O 1
ATOM 2016 N N . GLY B 1 78 ? -6.696 30.218 6.458 1.00 29.30 73 GLY B N 1
ATOM 2017 C CA . GLY B 1 78 ? -7.391 31.491 6.357 1.00 28.59 73 GLY B CA 1
ATOM 2018 C C . GLY B 1 78 ? -6.573 32.577 5.673 1.00 29.91 73 GLY B C 1
ATOM 2019 O O . GLY B 1 78 ? -6.803 33.776 5.877 1.00 29.25 73 GLY B O 1
ATOM 2020 N N . LEU B 1 79 ? -5.621 32.171 4.840 1.00 29.78 74 LEU B N 1
ATOM 2021 C CA . LEU B 1 79 ? -4.774 33.134 4.151 1.00 29.01 74 LEU B CA 1
ATOM 2022 C C . LEU B 1 79 ? -5.288 33.418 2.752 1.00 30.24 74 LEU B C 1
ATOM 2023 O O . LEU B 1 79 ? -6.007 32.610 2.161 1.00 30.45 74 LEU B O 1
ATOM 2028 N N . THR B 1 80 ? -4.926 34.581 2.231 1.00 29.78 75 THR B N 1
ATOM 2029 C CA . THR B 1 80 ? -5.293 34.930 0.876 1.00 30.68 75 THR B CA 1
ATOM 2030 C C . THR B 1 80 ? -3.946 34.953 0.158 1.00 29.36 75 THR B C 1
ATOM 2031 O O . THR B 1 80 ? -3.048 35.716 0.522 1.00 28.39 75 THR B O 1
ATOM 2035 N N . VAL B 1 81 ? -3.801 34.078 -0.835 1.00 27.79 76 VAL B N 1
ATOM 2036 C CA . VAL B 1 81 ? -2.558 33.959 -1.591 1.00 27.17 76 VAL B CA 1
ATOM 2037 C C . VAL B 1 81 ? -2.392 35.048 -2.649 1.00 26.84 76 VAL B C 1
ATOM 2038 O O . VAL B 1 81 ? -3.301 35.321 -3.433 1.00 27.86 76 VAL B O 1
ATOM 2042 N N . ASN B 1 82 ? -1.214 35.661 -2.663 1.00 25.49 77 ASN B N 1
ATOM 2043 C CA . ASN B 1 82 ? -0.901 36.724 -3.603 1.00 24.68 77 ASN B CA 1
ATOM 2044 C C . ASN B 1 82 ? -0.216 36.187 -4.857 1.00 25.49 77 ASN B C 1
ATOM 2045 O O . ASN B 1 82 ? -0.482 36.661 -5.958 1.00 24.76 77 ASN B O 1
ATOM 2050 N N . GLU B 1 83 ? 0.656 35.195 -4.690 1.00 25.20 78 GLU B N 1
ATOM 2051 C CA . GLU B 1 83 ? 1.370 34.613 -5.823 1.00 25.60 78 GLU B CA 1
ATOM 2052 C C . GLU B 1 83 ? 1.486 33.096 -5.688 1.00 24.62 78 GLU B C 1
ATOM 2053 O O . GLU B 1 83 ? 1.844 32.587 -4.628 1.00 24.13 78 GLU B O 1
ATOM 2059 N N . VAL B 1 84 ? 1.181 32.375 -6.759 1.00 22.87 79 VAL B N 1
ATOM 2060 C CA . VAL B 1 84 ? 1.325 30.925 -6.762 1.00 21.69 79 VAL B CA 1
ATOM 2061 C C . VAL B 1 84 ? 2.440 30.680 -7.773 1.00 22.76 79 VAL B C 1
ATOM 2062 O O . VAL B 1 84 ? 2.339 31.110 -8.930 1.00 22.94 79 VAL B O 1
ATOM 2066 N N . THR B 1 85 ? 3.503 30.006 -7.338 1.00 20.67 80 THR B N 1
ATOM 2067 C CA . THR B 1 85 ? 4.638 29.760 -8.217 1.00 19.40 80 THR B CA 1
ATOM 2068 C C . THR B 1 85 ? 5.406 28.485 -7.892 1.00 19.16 80 THR B C 1
ATOM 2069 O O . THR B 1 85 ? 5.612 28.142 -6.723 1.00 17.80 80 THR B O 1
ATOM 2073 N N . GLY B 1 86 ? 5.831 27.793 -8.948 1.00 17.32 81 GLY B N 1
ATOM 2074 C CA . GLY B 1 86 ? 6.590 26.572 -8.778 1.00 17.83 81 GLY B CA 1
ATOM 2075 C C . GLY B 1 86 ? 7.922 26.846 -8.110 1.00 19.12 81 GLY B C 1
ATOM 2076 O O . GLY B 1 86 ? 8.664 25.917 -7.793 1.00 19.66 81 GLY B O 1
ATOM 2077 N N . LEU B 1 87 ? 8.229 28.126 -7.901 1.00 18.99 82 LEU B N 1
ATOM 2078 C CA . LEU B 1 87 ? 9.483 28.514 -7.258 1.00 17.94 82 LEU B CA 1
ATOM 2079 C C . LEU B 1 87 ? 9.579 27.905 -5.858 1.00 17.06 82 LEU B C 1
ATOM 2080 O O . LEU B 1 87 ? 10.672 27.616 -5.368 1.00 14.90 82 LEU B O 1
ATOM 2085 N N . LEU B 1 88 ? 8.423 27.718 -5.225 1.00 16.98 83 LEU B N 1
ATOM 2086 C CA . LEU B 1 88 ? 8.356 27.146 -3.879 1.00 17.63 83 LEU B CA 1
ATOM 2087 C C . LEU B 1 88 ? 8.022 25.649 -3.877 1.00 17.50 83 LEU B C 1
ATOM 2088 O O . LEU B 1 88 ? 7.747 25.076 -2.821 1.00 15.62 83 LEU B O 1
ATOM 2093 N N . ALA B 1 89 ? 8.031 25.022 -5.053 1.00 16.32 84 ALA B N 1
ATOM 2094 C CA . ALA B 1 89 ? 7.715 23.598 -5.167 1.00 16.33 84 ALA B CA 1
ATOM 2095 C C . ALA B 1 89 ? 8.733 22.750 -4.414 1.00 15.09 84 ALA B C 1
ATOM 2096 O O . ALA B 1 89 ? 9.866 23.163 -4.217 1.00 15.18 84 ALA B O 1
ATOM 2098 N N . GLU B 1 90 ? 8.333 21.564 -3.979 1.00 15.31 85 GLU B N 1
ATOM 2099 C CA . GLU B 1 90 ? 9.264 20.711 -3.249 1.00 15.89 85 GLU B CA 1
ATOM 2100 C C . GLU B 1 90 ? 10.414 20.266 -4.147 1.00 16.91 85 GLU B C 1
ATOM 2101 O O . GLU B 1 90 ? 10.364 20.424 -5.358 1.00 17.78 85 GLU B O 1
ATOM 2107 N N . TRP B 1 91 ? 11.461 19.728 -3.534 1.00 16.86 86 TRP B N 1
ATOM 2108 C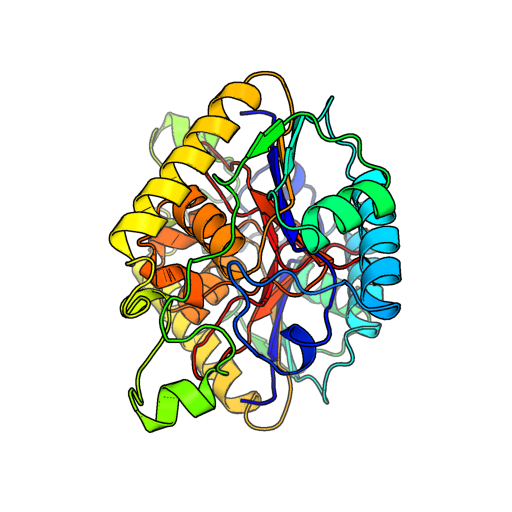 CA . TRP B 1 91 ? 12.611 19.218 -4.271 1.00 18.21 86 TRP B CA 1
ATOM 2109 C C . TRP B 1 91 ? 12.084 18.158 -5.249 1.00 16.84 86 TRP B C 1
ATOM 2110 O O . TRP B 1 91 ? 11.349 17.268 -4.836 1.00 15.74 86 TRP B O 1
ATOM 2121 N N . ASP B 1 92 ? 12.453 18.246 -6.525 1.00 17.03 87 ASP B N 1
ATOM 2122 C CA . ASP B 1 92 ? 12.006 17.244 -7.499 1.00 19.03 87 ASP B CA 1
ATOM 2123 C C . ASP B 1 92 ? 12.773 15.948 -7.217 1.00 18.85 87 ASP B C 1
ATOM 2124 O O . ASP B 1 92 ? 13.978 15.878 -7.449 1.00 19.60 87 ASP B O 1
ATOM 2129 N N . TYR B 1 93 ? 12.076 14.924 -6.723 1.00 19.62 88 TYR B N 1
ATOM 2130 C CA . TYR B 1 93 ? 12.718 13.654 -6.367 1.00 19.17 88 TYR B CA 1
ATOM 2131 C C . TYR B 1 93 ? 12.989 12.673 -7.502 1.00 20.70 88 TYR B C 1
ATOM 2132 O O . TYR B 1 93 ? 13.561 11.614 -7.275 1.00 19.65 88 TYR B O 1
ATOM 2141 N N . GLY B 1 94 ? 12.585 13.014 -8.715 1.00 20.75 89 GLY B N 1
ATOM 2142 C CA . GLY B 1 94 ? 12.838 12.122 -9.830 1.00 21.75 89 GLY B CA 1
ATOM 2143 C C . GLY B 1 94 ? 12.588 10.654 -9.537 1.00 23.14 89 GLY B C 1
ATOM 2144 O O . GLY B 1 94 ? 11.498 10.275 -9.118 1.00 22.56 89 GLY B O 1
ATOM 2145 N N . SER B 1 95 ? 13.611 9.828 -9.738 1.00 24.78 90 SER B N 1
ATOM 2146 C CA . SER B 1 95 ? 13.501 8.384 -9.528 1.00 26.71 90 SER B CA 1
ATOM 2147 C C . SER B 1 95 ? 13.091 7.962 -8.113 1.00 28.39 90 SER B C 1
ATOM 2148 O O . SER B 1 95 ? 12.468 6.910 -7.928 1.00 28.30 90 SER B O 1
ATOM 2151 N N . TYR B 1 96 ? 13.436 8.781 -7.123 1.00 28.32 91 TYR B N 1
ATOM 2152 C CA . TYR B 1 96 ? 13.128 8.475 -5.726 1.00 29.97 91 TYR B CA 1
ATOM 2153 C C . TYR B 1 96 ? 11.716 8.833 -5.250 1.00 28.75 91 TYR B C 1
ATOM 2154 O O . TYR B 1 96 ? 11.341 8.529 -4.112 1.00 27.74 91 TYR B O 1
ATOM 2163 N N . GLU B 1 97 ? 10.938 9.473 -6.115 1.00 27.78 92 GLU B N 1
ATOM 2164 C CA . GLU B 1 97 ? 9.573 9.853 -5.779 1.00 27.39 92 GLU B CA 1
ATOM 2165 C C . GLU B 1 97 ? 8.854 8.667 -5.149 1.00 27.09 92 GLU B C 1
ATOM 2166 O O . GLU B 1 97 ? 8.839 7.580 -5.705 1.00 28.42 92 GLU B O 1
ATOM 2172 N N . GLY B 1 98 ? 8.268 8.866 -3.980 1.00 27.36 93 GLY B N 1
ATOM 2173 C CA . GLY B 1 98 ? 7.557 7.776 -3.338 1.00 26.15 93 GLY B CA 1
ATOM 2174 C C . GLY B 1 98 ? 8.375 6.886 -2.420 1.00 26.18 93 GLY B C 1
ATOM 2175 O O . GLY B 1 98 ? 7.799 6.132 -1.638 1.00 28.76 93 GLY B O 1
ATOM 2176 N N . LEU B 1 99 ? 9.703 6.956 -2.506 1.00 26.12 94 LEU B N 1
ATOM 2177 C CA . LEU B 1 99 ? 10.575 6.139 -1.653 1.00 25.73 94 LEU B CA 1
ATOM 2178 C C . LEU B 1 99 ? 10.878 6.781 -0.293 1.00 26.27 94 LEU B C 1
ATOM 2179 O O . LEU B 1 99 ? 10.915 8.008 -0.160 1.00 25.24 94 LEU B O 1
ATOM 2184 N N . THR B 1 100 ? 11.100 5.946 0.716 1.00 26.68 95 THR B N 1
ATOM 2185 C CA . THR B 1 100 ? 11.425 6.446 2.041 1.00 29.16 95 THR B CA 1
ATOM 2186 C C . THR B 1 100 ? 12.936 6.490 2.084 1.00 31.34 95 THR B C 1
ATOM 2187 O O . THR B 1 100 ? 13.595 5.962 1.191 1.00 32.31 95 THR B O 1
ATOM 2191 N N . THR B 1 101 ? 13.489 7.122 3.113 1.00 32.88 96 THR B N 1
ATOM 2192 C CA . THR B 1 101 ? 14.932 7.226 3.244 1.00 34.93 96 THR B CA 1
ATOM 2193 C C . THR B 1 101 ? 15.599 5.851 3.389 1.00 36.87 96 THR B C 1
ATOM 2194 O O . THR B 1 101 ? 16.643 5.600 2.782 1.00 37.44 96 THR B O 1
ATOM 2198 N N . PRO B 1 102 ? 15.012 4.946 4.199 1.00 38.29 97 PRO B N 1
ATOM 2199 C CA . PRO B 1 102 ? 15.607 3.612 4.364 1.00 40.01 97 PRO B CA 1
ATOM 2200 C C . PRO B 1 102 ? 15.638 2.893 3.021 1.00 42.63 97 PRO B C 1
ATOM 2201 O O . PRO B 1 102 ? 16.668 2.352 2.621 1.00 43.37 97 PRO B O 1
ATOM 2205 N N . GLN B 1 103 ? 14.499 2.897 2.330 1.00 44.34 98 GLN B N 1
ATOM 2206 C CA . GLN B 1 103 ? 14.395 2.266 1.020 1.00 46.20 98 GLN B CA 1
ATOM 2207 C C . GLN B 1 103 ? 15.484 2.803 0.100 1.00 46.94 98 GLN B C 1
ATOM 2208 O O . GLN B 1 103 ? 16.137 2.042 -0.608 1.00 47.29 98 GLN B O 1
ATOM 2214 N N . ILE B 1 104 ? 15.677 4.117 0.116 1.00 48.94 99 ILE B N 1
ATOM 2215 C CA . ILE B 1 104 ? 16.706 4.745 -0.705 1.00 50.56 99 ILE B CA 1
ATOM 2216 C C . ILE B 1 104 ? 18.069 4.276 -0.198 1.00 53.23 99 ILE B C 1
ATOM 2217 O O . ILE B 1 104 ? 19.029 4.151 -0.965 1.00 53.58 99 ILE B O 1
ATOM 2222 N N . ARG B 1 105 ? 18.135 4.008 1.104 1.00 55.70 100 ARG B N 1
ATOM 2223 C CA . ARG B 1 105 ? 19.364 3.562 1.749 1.00 58.10 100 ARG B CA 1
ATOM 2224 C C . ARG B 1 105 ? 19.806 2.174 1.302 1.00 59.97 100 ARG B C 1
ATOM 2225 O O . ARG B 1 105 ? 20.994 1.848 1.359 1.00 60.64 100 ARG B O 1
ATOM 2233 N N . GLU B 1 106 ? 18.851 1.355 0.872 1.00 61.95 101 GLU B N 1
ATOM 2234 C CA . GLU B 1 106 ? 19.168 0.003 0.428 1.00 63.58 101 GLU B CA 1
ATOM 2235 C C . GLU B 1 106 ? 20.057 0.039 -0.810 1.00 64.46 101 GLU B C 1
ATOM 2236 O O . GLU B 1 106 ? 20.747 -0.933 -1.112 1.00 65.12 101 GLU B O 1
ATOM 2242 N N . SER B 1 107 ? 20.045 1.166 -1.515 1.00 65.33 102 SER B N 1
ATOM 2243 C CA . SER B 1 107 ? 20.852 1.322 -2.718 1.00 65.70 102 SER B CA 1
ATOM 2244 C C . SER B 1 107 ? 21.978 2.321 -2.494 1.00 65.73 102 SER B C 1
ATOM 2245 O O . SER B 1 107 ? 23.100 2.110 -2.953 1.00 66.57 102 SER B O 1
ATOM 2248 N N . GLU B 1 108 ? 21.675 3.408 -1.788 1.00 64.65 103 GLU B N 1
ATOM 2249 C CA . GLU B 1 108 ? 22.665 4.445 -1.506 1.00 63.64 103 GLU B CA 1
ATOM 2250 C C . GLU B 1 108 ? 22.715 4.668 0.007 1.00 62.23 103 GLU B C 1
ATOM 2251 O O . GLU B 1 108 ? 22.180 5.652 0.521 1.00 62.34 103 GLU B O 1
ATOM 2257 N N . PRO B 1 109 ? 23.366 3.743 0.736 1.00 60.36 104 PRO B N 1
ATOM 2258 C CA . PRO B 1 109 ? 23.556 3.710 2.193 1.00 57.97 104 PRO B CA 1
ATOM 2259 C C . PRO B 1 109 ? 23.885 5.017 2.923 1.00 55.69 104 PRO B C 1
ATOM 2260 O O . PRO B 1 109 ? 23.539 5.179 4.092 1.00 55.49 104 PRO B O 1
ATOM 2264 N N . ASP B 1 110 ? 24.547 5.947 2.250 1.00 53.81 105 ASP B N 1
ATOM 2265 C CA . ASP B 1 110 ? 24.908 7.210 2.885 1.00 51.68 105 ASP B CA 1
ATOM 2266 C C . ASP B 1 110 ? 24.095 8.395 2.355 1.00 49.84 105 ASP B C 1
ATOM 2267 O O . ASP B 1 110 ? 24.425 9.551 2.628 1.00 48.97 105 ASP B O 1
ATOM 2272 N N . TRP B 1 111 ? 23.022 8.104 1.622 1.00 46.74 106 TRP B N 1
ATOM 2273 C CA . TRP B 1 111 ? 22.188 9.146 1.018 1.00 42.96 106 TRP B CA 1
ATOM 2274 C C . TRP B 1 111 ? 21.499 10.156 1.935 1.00 40.40 106 TRP B C 1
ATOM 2275 O O . TRP B 1 111 ? 20.952 9.814 2.975 1.00 39.80 106 TRP B O 1
ATOM 2286 N N . LEU B 1 112 ? 21.548 11.411 1.507 1.00 37.93 107 LEU B N 1
ATOM 2287 C CA . LEU B 1 112 ? 20.906 12.547 2.164 1.00 35.17 107 LEU B CA 1
ATOM 2288 C C . LEU B 1 112 ? 20.600 13.398 0.950 1.00 32.69 107 LEU B C 1
ATOM 2289 O O . LEU B 1 112 ? 21.468 13.591 0.093 1.00 32.64 107 LEU B O 1
ATOM 2294 N N . VAL B 1 113 ? 19.379 13.895 0.849 1.00 29.81 108 VAL B N 1
ATOM 2295 C CA . VAL B 1 113 ? 19.034 14.698 -0.307 1.00 27.37 108 VAL B CA 1
ATOM 2296 C C . VAL B 1 113 ? 19.962 15.903 -0.409 1.00 26.79 108 VAL B C 1
ATOM 2297 O O . VAL B 1 113 ? 20.293 16.356 -1.507 1.00 26.44 108 VAL B O 1
ATOM 2301 N N . TRP B 1 114 ? 20.399 16.387 0.753 1.00 26.96 109 TRP B N 1
ATOM 2302 C CA . TRP B 1 114 ? 21.274 17.563 0.875 1.00 26.88 109 TRP B CA 1
ATOM 2303 C C . TRP B 1 114 ? 22.657 17.463 0.236 1.00 27.81 109 TRP B C 1
ATOM 2304 O O . TRP B 1 114 ? 23.218 18.464 -0.199 1.00 26.44 109 TRP B O 1
ATOM 2315 N N . THR B 1 115 ? 23.201 16.255 0.195 1.00 30.20 110 THR B N 1
ATOM 2316 C CA . THR B 1 115 ? 24.516 16.037 -0.378 1.00 33.90 110 THR B CA 1
ATOM 2317 C C . THR B 1 115 ? 24.482 15.276 -1.704 1.00 35.78 110 THR B C 1
ATOM 2318 O O . THR B 1 115 ? 25.335 15.492 -2.559 1.00 36.04 110 THR B O 1
ATOM 2322 N N . HIS B 1 116 ? 23.496 14.405 -1.889 1.00 37.92 111 HIS B N 1
ATOM 2323 C CA . HIS B 1 116 ? 23.411 13.623 -3.122 1.00 40.58 111 HIS B CA 1
ATOM 2324 C C . HIS B 1 116 ? 22.477 14.160 -4.202 1.00 40.67 111 HIS B C 1
ATOM 2325 O O . HIS B 1 116 ? 22.836 14.194 -5.381 1.00 41.95 111 HIS B O 1
ATOM 2332 N N . GLY B 1 117 ? 21.279 14.579 -3.811 1.00 39.75 112 GLY B N 1
ATOM 2333 C CA . GLY B 1 117 ? 20.330 15.047 -4.802 1.00 37.02 112 GLY B CA 1
ATOM 2334 C C . GLY B 1 117 ? 19.517 13.834 -5.233 1.00 36.19 112 GLY B C 1
ATOM 2335 O O . GLY B 1 117 ? 19.603 12.772 -4.605 1.00 34.90 112 GLY B O 1
ATOM 2336 N N . CYS B 1 118 ? 18.745 13.964 -6.306 1.00 34.82 113 CYS B N 1
ATOM 2337 C CA . CYS B 1 118 ? 17.916 12.853 -6.754 1.00 33.62 113 CYS B CA 1
ATOM 2338 C C . CYS B 1 118 ? 18.117 12.509 -8.225 1.00 33.34 113 CYS B C 1
ATOM 2339 O O . CYS B 1 118 ? 18.113 13.391 -9.087 1.00 32.18 113 CYS B O 1
ATOM 2342 N N . PRO B 1 119 ? 18.298 11.215 -8.534 1.00 33.13 114 PRO B N 1
ATOM 2343 C CA . PRO B 1 119 ? 18.493 10.798 -9.927 1.00 33.07 114 PRO B CA 1
ATOM 2344 C C . PRO B 1 119 ? 17.219 11.005 -10.760 1.00 32.14 114 PRO B C 1
ATOM 2345 O O . PRO B 1 119 ? 16.137 10.525 -10.400 1.00 31.74 114 PRO B O 1
ATOM 2349 N N . ALA B 1 120 ? 17.366 11.733 -11.867 1.00 30.67 115 ALA B N 1
ATOM 2350 C CA . ALA B 1 120 ? 16.263 12.044 -12.773 1.00 30.26 115 ALA B CA 1
ATOM 2351 C C . ALA B 1 120 ? 15.389 13.173 -12.208 1.00 30.89 115 ALA B C 1
ATOM 2352 O O . ALA B 1 120 ? 14.271 13.411 -12.674 1.00 29.72 115 ALA B O 1
ATOM 2354 N N . GLY B 1 121 ? 15.922 13.857 -11.197 1.00 30.20 116 GLY B N 1
ATOM 2355 C CA . GLY B 1 121 ? 15.227 14.963 -10.568 1.00 28.64 116 GLY B CA 1
ATOM 2356 C C . GLY B 1 121 ? 16.167 16.144 -10.391 1.00 28.88 116 GLY B C 1
ATOM 2357 O O . GLY B 1 121 ? 17.087 16.346 -11.195 1.00 28.47 116 GLY B O 1
ATOM 2358 N N . GLU B 1 122 ? 15.953 16.924 -9.333 1.00 28.08 117 GLU B N 1
ATOM 2359 C CA . GLU B 1 122 ? 16.797 18.090 -9.082 1.00 27.14 117 GLU B CA 1
ATOM 2360 C C . GLU B 1 122 ? 18.092 17.753 -8.363 1.00 26.35 117 GLU B C 1
ATOM 2361 O O . GLU B 1 122 ? 18.133 16.889 -7.483 1.00 23.94 117 GLU B O 1
ATOM 2367 N N . SER B 1 123 ? 19.155 18.443 -8.761 1.00 27.07 118 SER B N 1
ATOM 2368 C CA . SER B 1 123 ? 20.459 18.255 -8.146 1.00 28.89 118 SER B CA 1
ATOM 2369 C C . SER B 1 123 ? 20.573 19.320 -7.056 1.00 29.58 118 SER B C 1
ATOM 2370 O O . SER B 1 123 ? 19.773 20.257 -7.006 1.00 29.63 118 SER B O 1
ATOM 2373 N N . VAL B 1 124 ? 21.563 19.170 -6.185 1.00 30.61 119 VAL B N 1
ATOM 2374 C CA . VAL B 1 124 ? 21.779 20.136 -5.114 1.00 31.27 119 VAL B CA 1
ATOM 2375 C C . VAL B 1 124 ? 21.959 21.531 -5.726 1.00 31.78 119 VAL B C 1
ATOM 2376 O O . VAL B 1 124 ? 21.328 22.503 -5.297 1.00 32.37 119 VAL B O 1
ATOM 2380 N N . ALA B 1 125 ? 22.800 21.616 -6.750 1.00 31.27 120 ALA B N 1
ATOM 2381 C CA . ALA B 1 125 ? 23.052 22.881 -7.420 1.00 30.92 120 ALA B CA 1
ATOM 2382 C C . ALA B 1 125 ? 21.752 23.574 -7.835 1.00 30.54 120 ALA B C 1
ATOM 2383 O O . ALA B 1 125 ? 21.556 24.762 -7.577 1.00 30.74 120 ALA B O 1
ATOM 2385 N N . GLN B 1 126 ? 20.857 22.826 -8.469 1.00 30.05 121 GLN B N 1
ATOM 2386 C CA . GLN B 1 126 ? 19.599 23.392 -8.930 1.00 28.61 121 GLN B CA 1
ATOM 2387 C C . GLN B 1 126 ? 18.722 23.910 -7.804 1.00 28.17 121 GLN B C 1
ATOM 2388 O O . GLN B 1 126 ? 18.085 24.956 -7.936 1.00 27.66 121 GLN B O 1
ATOM 2394 N N . VAL B 1 127 ? 18.678 23.186 -6.692 1.00 28.03 122 VAL B N 1
ATOM 2395 C CA . VAL B 1 127 ? 17.851 23.642 -5.581 1.00 28.82 122 VAL B CA 1
ATOM 2396 C C . VAL B 1 127 ? 18.539 24.812 -4.874 1.00 28.87 122 VAL B C 1
ATOM 2397 O O . VAL B 1 127 ? 17.877 25.713 -4.353 1.00 27.72 122 VAL B O 1
ATOM 2401 N N . ASN B 1 128 ? 19.869 24.804 -4.878 1.00 29.28 123 ASN B N 1
ATOM 2402 C CA . ASN B 1 128 ? 20.640 25.875 -4.260 1.00 28.85 123 ASN B CA 1
ATOM 2403 C C . ASN B 1 128 ? 20.265 27.192 -4.925 1.00 28.51 123 ASN B C 1
ATOM 2404 O O . ASN B 1 128 ? 20.040 28.208 -4.250 1.00 27.24 123 ASN B O 1
ATOM 2409 N N . ASP B 1 129 ? 20.187 27.159 -6.257 1.00 29.33 124 ASP B N 1
ATOM 2410 C CA . ASP B 1 129 ? 19.848 28.344 -7.049 1.00 28.76 124 ASP B CA 1
ATOM 2411 C C . ASP B 1 129 ? 18.395 28.719 -6.886 1.00 27.53 124 ASP B C 1
ATOM 2412 O O . ASP B 1 129 ? 18.060 29.904 -6.800 1.00 28.68 124 ASP B O 1
ATOM 2417 N N . ARG B 1 130 ? 17.520 27.718 -6.856 1.00 25.90 125 ARG B N 1
ATOM 2418 C CA . ARG B 1 130 ? 16.105 28.006 -6.696 1.00 24.43 125 ARG B CA 1
ATOM 2419 C C . ARG B 1 130 ? 15.883 28.642 -5.320 1.00 24.01 125 ARG B C 1
ATOM 2420 O O . ARG B 1 130 ? 15.095 29.587 -5.175 1.00 21.52 125 ARG B O 1
ATOM 2428 N N . ALA B 1 131 ? 16.597 28.126 -4.318 1.00 22.94 126 ALA B N 1
ATOM 2429 C CA . ALA B 1 131 ? 16.514 28.644 -2.952 1.00 23.31 126 ALA B CA 1
ATOM 2430 C C . ALA B 1 131 ? 16.987 30.101 -2.904 1.00 23.27 126 ALA B C 1
ATOM 2431 O O . ALA B 1 131 ? 16.346 30.959 -2.293 1.00 23.10 126 ALA B O 1
ATOM 2433 N N . ASP B 1 132 ? 18.107 30.390 -3.557 1.00 25.33 127 ASP B N 1
ATOM 2434 C CA . ASP B 1 132 ? 18.616 31.758 -3.560 1.00 25.06 127 ASP B CA 1
ATOM 2435 C C . ASP B 1 132 ? 17.639 32.714 -4.250 1.00 24.40 127 ASP B C 1
ATOM 2436 O O . ASP B 1 132 ? 17.425 33.834 -3.786 1.00 24.58 127 ASP B O 1
ATOM 2441 N N . SER B 1 133 ? 17.041 32.283 -5.353 1.00 23.33 128 SER B N 1
ATOM 2442 C CA . SER B 1 133 ? 16.073 33.136 -6.047 1.00 23.72 128 SER B CA 1
ATOM 2443 C C . SER B 1 133 ? 14.917 33.457 -5.100 1.00 23.37 128 SER B C 1
ATOM 2444 O O . SER B 1 133 ? 14.418 34.583 -5.070 1.00 23.71 128 SER B O 1
ATOM 2447 N N . ALA B 1 134 ? 14.496 32.456 -4.327 1.00 23.51 129 ALA B N 1
ATOM 2448 C CA . ALA B 1 134 ? 13.404 32.617 -3.368 1.00 22.27 129 ALA B CA 1
ATOM 2449 C C . ALA B 1 134 ? 13.775 33.655 -2.302 1.00 21.70 129 ALA B C 1
ATOM 2450 O O . ALA B 1 134 ? 12.962 34.509 -1.951 1.00 20.17 129 ALA B O 1
ATOM 2452 N N . VAL B 1 135 ? 14.997 33.574 -1.784 1.00 22.88 130 VAL B N 1
ATOM 2453 C CA . VAL B 1 135 ? 15.456 34.535 -0.784 1.00 23.93 130 VAL B CA 1
ATOM 2454 C C . VAL B 1 135 ? 15.493 35.943 -1.405 1.00 25.52 130 VAL B C 1
ATOM 2455 O O . VAL B 1 135 ? 15.118 36.936 -0.765 1.00 24.42 130 VAL B O 1
ATOM 2459 N N . ALA B 1 136 ? 15.935 36.019 -2.661 1.00 27.37 131 ALA B N 1
ATOM 2460 C CA . ALA B 1 136 ? 16.025 37.292 -3.379 1.00 28.25 131 ALA B CA 1
ATOM 2461 C C . ALA B 1 136 ? 14.636 37.904 -3.506 1.00 29.42 131 ALA B C 1
ATOM 2462 O O . ALA B 1 136 ? 14.448 39.113 -3.319 1.00 31.27 131 ALA B O 1
ATOM 2464 N N . LEU B 1 137 ? 13.663 37.058 -3.819 1.00 29.16 132 LEU B N 1
ATOM 2465 C CA . LEU B 1 137 ? 12.284 37.498 -3.953 1.00 29.61 132 LEU B CA 1
ATOM 2466 C C . LEU B 1 137 ? 11.813 38.116 -2.629 1.00 29.21 132 LEU B C 1
ATOM 2467 O O . LEU B 1 137 ? 11.282 39.232 -2.597 1.00 27.84 132 LEU B O 1
ATOM 2472 N N . ALA B 1 138 ? 12.029 37.384 -1.539 1.00 28.64 133 ALA B N 1
ATOM 2473 C CA . ALA B 1 138 ? 11.623 37.831 -0.218 1.00 27.72 133 ALA B CA 1
ATOM 2474 C C . ALA B 1 138 ? 12.189 39.201 0.160 1.00 28.26 133 ALA B C 1
ATOM 2475 O O . ALA B 1 138 ? 11.444 40.088 0.595 1.00 27.97 133 ALA B O 1
ATOM 2477 N N . LEU B 1 139 ? 13.499 39.366 -0.002 1.00 28.48 134 LEU B N 1
ATOM 2478 C CA . LEU B 1 139 ? 14.175 40.624 0.333 1.00 30.55 134 LEU B CA 1
ATOM 2479 C C . LEU B 1 139 ? 13.598 41.834 -0.379 1.00 32.08 134 LEU B C 1
ATOM 2480 O O . LEU B 1 139 ? 13.626 42.944 0.155 1.00 32.50 134 LEU B O 1
ATOM 2485 N N . GLU B 1 140 ? 13.064 41.627 -1.579 1.00 34.55 135 GLU B N 1
ATOM 2486 C CA . GLU B 1 140 ? 12.493 42.735 -2.332 1.00 35.27 135 GLU B CA 1
ATOM 2487 C C . GLU B 1 140 ? 11.186 43.252 -1.741 1.00 34.38 135 GLU B C 1
ATOM 2488 O O . GLU B 1 140 ? 10.906 44.450 -1.800 1.00 34.14 135 GLU B O 1
ATOM 2494 N N . HIS B 1 141 ? 10.380 42.359 -1.177 1.00 33.07 136 HIS B N 1
ATOM 2495 C CA . HIS B 1 141 ? 9.116 42.789 -0.581 1.00 33.05 136 HIS B CA 1
ATOM 2496 C C . HIS B 1 141 ? 9.272 43.196 0.880 1.00 32.78 136 HIS B C 1
ATOM 2497 O O . HIS B 1 141 ? 8.501 44.011 1.392 1.00 30.90 136 HIS B O 1
ATOM 2504 N N . MET B 1 142 ? 10.272 42.618 1.542 1.00 32.13 137 MET B N 1
ATOM 2505 C CA . MET B 1 142 ? 10.536 42.896 2.949 1.00 31.95 137 MET B CA 1
ATOM 2506 C C . MET B 1 142 ? 10.959 44.339 3.150 1.00 34.16 137 MET B C 1
ATOM 2507 O O . MET B 1 142 ? 11.103 44.807 4.280 1.00 34.21 137 MET B O 1
ATOM 2512 N N . SER B 1 143 ? 11.164 45.038 2.042 1.00 35.88 138 SER B N 1
ATOM 2513 C CA . SER B 1 143 ? 11.560 46.431 2.097 1.00 37.09 138 SER B CA 1
ATOM 2514 C C . SER B 1 143 ? 10.389 47.252 2.624 1.00 36.60 138 SER B C 1
ATOM 2515 O O . SER B 1 143 ? 10.573 48.363 3.114 1.00 38.68 138 SER B O 1
ATOM 2518 N N . SER B 1 144 ? 9.187 46.696 2.543 1.00 35.16 139 SER B N 1
ATOM 2519 C CA . SER B 1 144 ? 8.003 47.411 2.989 1.00 34.74 139 SER B CA 1
ATOM 2520 C C . SER B 1 144 ? 6.985 46.551 3.727 1.00 34.85 139 SER B C 1
ATOM 2521 O O . SER B 1 144 ? 6.072 47.082 4.362 1.00 35.39 139 SER B O 1
ATOM 2524 N N . ARG B 1 145 ? 7.130 45.230 3.649 1.00 34.01 140 ARG B N 1
ATOM 2525 C CA . ARG B 1 145 ? 6.181 44.330 4.314 1.00 32.31 140 ARG B CA 1
ATOM 2526 C C . ARG B 1 145 ? 6.796 42.981 4.696 1.00 30.76 140 ARG B C 1
ATOM 2527 O O . ARG B 1 145 ? 7.938 42.680 4.330 1.00 30.22 140 ARG B O 1
ATOM 2535 N N . ASP B 1 146 ? 6.030 42.181 5.441 1.00 29.33 141 ASP B N 1
ATOM 2536 C CA . ASP B 1 146 ? 6.471 40.848 5.851 1.00 28.13 141 ASP B CA 1
ATOM 2537 C C . ASP B 1 146 ? 6.137 39.884 4.724 1.00 28.30 141 ASP B C 1
ATOM 2538 O O . ASP B 1 146 ? 5.180 40.114 3.976 1.00 30.13 141 ASP B O 1
ATOM 2543 N N . VAL B 1 147 ? 6.922 38.814 4.609 1.00 27.05 142 VAL B N 1
ATOM 2544 C CA . VAL B 1 147 ? 6.735 37.801 3.566 1.00 23.44 142 VAL B CA 1
ATOM 2545 C C . VAL B 1 147 ? 6.441 36.401 4.140 1.00 24.29 142 VAL B C 1
ATOM 2546 O O . VAL B 1 147 ? 7.069 35.974 5.114 1.00 22.77 142 VAL B O 1
ATOM 2550 N N . LEU B 1 148 ? 5.495 35.690 3.526 1.00 23.31 143 LEU B N 1
ATOM 2551 C CA . LEU B 1 148 ? 5.137 34.343 3.971 1.00 22.09 143 LEU B CA 1
ATOM 2552 C C . LEU B 1 148 ? 5.161 33.320 2.830 1.00 20.38 143 LEU B C 1
ATOM 2553 O O . LEU B 1 148 ? 4.459 33.472 1.831 1.00 19.56 143 LEU B O 1
ATOM 2558 N N . PHE B 1 149 ? 5.985 32.285 2.981 1.00 19.46 144 PHE B N 1
ATOM 2559 C CA . PHE B 1 149 ? 6.086 31.226 1.981 1.00 17.48 144 PHE B CA 1
ATOM 2560 C C . PHE B 1 149 ? 5.331 30.016 2.514 1.00 17.05 144 PHE B C 1
ATOM 2561 O O . PHE B 1 149 ? 5.596 29.560 3.629 1.00 17.43 144 PHE B O 1
ATOM 2569 N N . VAL B 1 150 ? 4.393 29.498 1.728 1.00 16.20 145 VAL B N 1
ATOM 2570 C CA . VAL B 1 150 ? 3.671 28.289 2.105 1.00 15.21 145 VAL B CA 1
ATOM 2571 C C . VAL B 1 150 ? 4.310 27.284 1.154 1.00 15.17 145 VAL B C 1
ATOM 2572 O O . VAL B 1 150 ? 4.050 27.303 -0.041 1.00 15.24 145 VAL B O 1
ATOM 2576 N N . SER B 1 151 ? 5.156 26.413 1.689 1.00 13.76 146 SER B N 1
ATOM 2577 C CA . SER B 1 151 ? 5.898 25.475 0.849 1.00 12.32 146 SER B CA 1
ATOM 2578 C C . SER B 1 151 ? 6.066 24.046 1.441 1.00 11.23 146 SER B C 1
ATOM 2579 O O . SER B 1 151 ? 5.189 23.545 2.152 1.00 6.85 146 SER B O 1
ATOM 2582 N N . HIS B 1 152 ? 7.202 23.409 1.159 1.00 11.69 147 HIS B N 1
ATOM 2583 C CA . HIS B 1 152 ? 7.455 22.046 1.620 1.00 12.53 147 HIS B CA 1
ATOM 2584 C C . HIS B 1 152 ? 8.634 21.898 2.574 1.00 13.87 147 HIS B C 1
ATOM 2585 O O . HIS B 1 152 ? 9.392 22.842 2.793 1.00 14.92 147 HIS B O 1
ATOM 2592 N N . GLY B 1 153 ? 8.783 20.691 3.121 1.00 13.70 148 GLY B N 1
ATOM 2593 C CA . GLY B 1 153 ? 9.834 20.413 4.087 1.00 15.50 148 GLY B CA 1
ATOM 2594 C C . GLY B 1 153 ? 11.256 20.717 3.667 1.00 16.13 148 GLY B C 1
ATOM 2595 O O . GLY B 1 153 ? 11.920 21.570 4.261 1.00 15.56 148 GLY B O 1
ATOM 2596 N N . HIS B 1 154 ? 11.727 20.015 2.641 1.00 15.29 149 HIS B N 1
ATOM 2597 C CA . HIS B 1 154 ? 13.086 20.212 2.168 1.00 16.77 149 HIS B CA 1
ATOM 2598 C C . HIS B 1 154 ? 13.318 21.593 1.556 1.00 17.82 149 HIS B C 1
ATOM 2599 O O . HIS B 1 154 ? 14.311 22.258 1.893 1.00 18.23 149 HIS B O 1
ATOM 2606 N N . PHE B 1 155 ? 12.419 22.053 0.685 1.00 16.06 150 PHE B N 1
ATOM 2607 C CA . PHE B 1 155 ? 12.632 23.374 0.104 1.00 16.36 150 PHE B CA 1
ATOM 2608 C C . PHE B 1 155 ? 12.611 24.479 1.164 1.00 17.51 150 PHE B C 1
ATOM 2609 O O . PHE B 1 155 ? 13.430 25.399 1.110 1.00 18.46 150 PHE B O 1
ATOM 2617 N N . SER B 1 156 ? 11.678 24.410 2.115 1.00 16.92 151 SER B N 1
ATOM 2618 C CA . SER B 1 156 ? 11.634 25.432 3.157 1.00 17.35 151 SER B CA 1
ATOM 2619 C C . SER B 1 156 ? 12.996 25.462 3.867 1.00 17.51 151 SER B C 1
ATOM 2620 O O . SER B 1 156 ? 13.552 26.532 4.125 1.00 17.11 151 SER B O 1
ATOM 2623 N N . ARG B 1 157 ? 13.533 24.280 4.166 1.00 18.15 152 ARG B N 1
ATOM 2624 C CA . ARG B 1 157 ? 14.829 24.173 4.828 1.00 18.77 152 ARG B CA 1
ATOM 2625 C C . ARG B 1 157 ? 15.907 24.738 3.932 1.00 18.75 152 ARG B C 1
ATOM 2626 O O . ARG B 1 157 ? 16.898 25.280 4.406 1.00 20.56 152 ARG B O 1
ATOM 2634 N N . ALA B 1 158 ? 15.725 24.576 2.628 1.00 19.41 153 ALA B N 1
ATOM 2635 C CA . ALA B 1 158 ? 16.696 25.079 1.670 1.00 18.01 153 ALA B CA 1
ATOM 2636 C C . ALA B 1 158 ? 16.705 26.587 1.765 1.00 17.07 153 ALA B C 1
ATOM 2637 O O . ALA B 1 158 ? 17.765 27.212 1.802 1.00 18.51 153 ALA B O 1
ATOM 2639 N N . VAL B 1 159 ? 15.516 27.175 1.803 1.00 16.19 154 VAL B N 1
ATOM 2640 C CA . VAL B 1 159 ? 15.409 28.620 1.893 1.00 15.66 154 VAL B CA 1
ATOM 2641 C C . VAL B 1 159 ? 16.065 29.133 3.177 1.00 16.30 154 VAL B C 1
ATOM 2642 O O . VAL B 1 159 ? 16.831 30.101 3.151 1.00 15.10 154 VAL B O 1
ATOM 2646 N N . ILE B 1 160 ? 15.773 28.466 4.289 1.00 16.41 155 ILE B N 1
ATOM 2647 C CA . ILE B 1 160 ? 16.321 28.850 5.576 1.00 15.80 155 ILE B CA 1
ATOM 2648 C C . ILE B 1 160 ? 17.845 28.743 5.575 1.00 17.41 155 ILE B C 1
ATOM 2649 O O . ILE B 1 160 ? 18.538 29.643 6.035 1.00 18.63 155 ILE B O 1
ATOM 2654 N N . THR B 1 161 ? 18.359 27.631 5.066 1.00 17.58 156 THR B N 1
ATOM 2655 C CA . THR B 1 161 ? 19.799 27.402 5.013 1.00 17.31 156 THR B CA 1
ATOM 2656 C C . THR B 1 161 ? 20.475 28.500 4.201 1.00 18.06 156 THR B C 1
ATOM 2657 O O . THR B 1 161 ? 21.572 28.945 4.526 1.00 18.84 156 THR B O 1
ATOM 2661 N N . ARG B 1 162 ? 19.812 28.946 3.142 1.00 18.00 157 ARG B N 1
ATOM 2662 C CA . ARG B 1 162 ? 20.386 29.994 2.308 1.00 19.74 157 ARG B CA 1
ATOM 2663 C C . ARG B 1 162 ? 20.190 31.368 2.940 1.00 19.98 157 ARG B C 1
ATOM 2664 O O . ARG B 1 162 ? 21.022 32.264 2.769 1.00 21.47 157 ARG B O 1
ATOM 2672 N N . TRP B 1 163 ? 19.094 31.542 3.669 1.00 19.37 158 TRP B N 1
ATOM 2673 C CA . TRP B 1 163 ? 18.860 32.817 4.327 1.00 20.45 158 TRP B CA 1
ATOM 2674 C C . TRP B 1 163 ? 20.046 33.095 5.242 1.00 20.68 158 TRP B C 1
ATOM 2675 O O . TRP B 1 163 ? 20.555 34.212 5.293 1.00 21.07 158 TRP B O 1
ATOM 2686 N N . VAL B 1 164 ? 20.483 32.054 5.949 1.00 21.06 159 VAL B N 1
ATOM 2687 C CA . VAL B 1 164 ? 21.603 32.154 6.878 1.00 21.24 159 VAL B CA 1
ATOM 2688 C C . VAL B 1 164 ? 22.978 31.969 6.215 1.00 22.44 159 VAL B C 1
ATOM 2689 O O . VAL B 1 164 ? 23.998 31.795 6.888 1.00 20.83 159 VAL B O 1
ATOM 2693 N N . GLN B 1 165 ? 22.974 32.013 4.886 1.00 22.59 160 GLN B N 1
ATOM 2694 C CA . GLN B 1 165 ? 24.177 31.929 4.058 1.00 23.29 160 GLN B CA 1
ATOM 2695 C C . GLN B 1 165 ? 25.125 30.764 4.303 1.00 23.41 160 GLN B C 1
ATOM 2696 O O . GLN B 1 165 ? 26.344 30.934 4.381 1.00 23.93 160 GLN B O 1
ATOM 2702 N N . LEU B 1 166 ? 24.555 29.569 4.396 1.00 22.96 161 LEU B N 1
ATOM 2703 C CA . LEU B 1 166 ? 25.336 28.351 4.600 1.00 23.07 161 LEU B CA 1
ATOM 2704 C C . LEU B 1 166 ? 25.213 27.506 3.329 1.00 23.69 161 LEU B C 1
ATOM 2705 O O . LEU B 1 166 ? 24.325 27.752 2.510 1.00 23.63 161 LEU B O 1
ATOM 2710 N N . PRO B 1 167 ? 26.114 26.523 3.139 1.00 24.01 162 PRO B N 1
ATOM 2711 C CA . PRO B 1 167 ? 26.061 25.656 1.955 1.00 25.41 162 PRO B CA 1
ATOM 2712 C C . PRO B 1 167 ? 24.771 24.856 2.093 1.00 25.65 162 PRO B C 1
ATOM 2713 O O . PRO B 1 167 ? 24.390 24.488 3.201 1.00 24.75 162 PRO B O 1
ATOM 2717 N N . LEU B 1 168 ? 24.103 24.581 0.980 1.00 25.05 163 LEU B N 1
ATOM 2718 C CA . LEU B 1 168 ? 22.848 23.844 1.036 1.00 24.09 163 LEU B CA 1
ATOM 2719 C C . LEU B 1 168 ? 22.986 22.517 1.766 1.00 22.93 163 LEU B C 1
ATOM 2720 O O . LEU B 1 168 ? 22.011 21.974 2.260 1.00 24.11 163 LEU B O 1
ATOM 2725 N N . ALA B 1 169 ? 24.198 21.988 1.820 1.00 22.70 164 ALA B N 1
ATOM 2726 C CA . ALA B 1 169 ? 24.431 20.716 2.489 1.00 21.43 164 ALA B CA 1
ATOM 2727 C C . ALA B 1 169 ? 23.937 20.755 3.936 1.00 21.68 164 ALA B C 1
ATOM 2728 O O . ALA B 1 169 ? 23.574 19.721 4.509 1.00 21.73 164 ALA B O 1
ATOM 2730 N N . GLU B 1 170 ? 23.915 21.953 4.516 1.00 20.66 165 GLU B N 1
ATOM 2731 C CA . GLU B 1 170 ? 23.495 22.134 5.906 1.00 21.42 165 GLU B CA 1
ATOM 2732 C C . GLU B 1 170 ? 21.979 22.043 6.136 1.00 21.75 165 GLU B C 1
ATOM 2733 O O . GLU B 1 170 ? 21.517 22.146 7.284 1.00 22.16 165 GLU B O 1
ATOM 2739 N N . GLY B 1 171 ? 21.209 21.856 5.062 1.00 19.83 166 GLY B N 1
ATOM 2740 C CA . GLY B 1 171 ? 19.768 21.739 5.210 1.00 18.79 166 GLY B CA 1
ATOM 2741 C C . GLY B 1 171 ? 19.405 20.573 6.110 1.00 18.87 166 GLY B C 1
ATOM 2742 O O . GLY B 1 171 ? 18.312 20.524 6.675 1.00 20.50 166 GLY B O 1
ATOM 2743 N N . SER B 1 172 ? 20.327 19.623 6.244 1.00 18.11 167 SER B N 1
ATOM 2744 C CA . SER B 1 172 ? 20.119 18.449 7.092 1.00 17.68 167 SER B CA 1
ATOM 2745 C C . SER B 1 172 ? 20.071 18.782 8.589 1.00 18.07 167 SER B C 1
ATOM 2746 O O . SER B 1 172 ? 19.569 17.990 9.397 1.00 17.15 167 SER B O 1
ATOM 2749 N N . ARG B 1 173 ? 20.589 19.956 8.944 1.00 18.18 168 ARG B N 1
ATOM 2750 C CA . ARG B 1 173 ? 20.674 20.386 10.341 1.00 17.85 168 ARG B CA 1
ATOM 2751 C C . ARG B 1 173 ? 19.441 21.102 10.884 1.00 18.47 168 ARG B C 1
ATOM 2752 O O . ARG B 1 173 ? 19.436 21.523 12.045 1.00 17.95 168 ARG B O 1
ATOM 2760 N N . PHE B 1 174 ? 18.411 21.256 10.051 1.00 17.39 169 PHE B N 1
ATOM 2761 C CA . PHE B 1 174 ? 17.195 21.948 10.469 1.00 17.50 169 PHE B CA 1
ATOM 2762 C C . PHE B 1 174 ? 15.928 21.134 10.223 1.00 16.96 169 PHE B C 1
ATOM 2763 O O . PHE B 1 174 ? 15.666 20.708 9.097 1.00 13.89 169 PHE B O 1
ATOM 2771 N N . ALA B 1 175 ? 15.137 20.927 11.275 1.00 15.46 170 ALA B N 1
ATOM 2772 C CA . ALA B 1 175 ? 13.886 20.189 11.124 1.00 14.39 170 ALA B CA 1
ATOM 2773 C C . ALA B 1 175 ? 12.833 21.134 10.543 1.00 15.15 170 ALA B C 1
ATOM 2774 O O . ALA B 1 175 ? 13.017 22.358 10.526 1.00 14.67 170 ALA B O 1
ATOM 2776 N N . MET B 1 176 ? 11.741 20.549 10.051 1.00 15.41 171 MET B N 1
ATOM 2777 C CA . MET B 1 176 ? 10.634 21.292 9.466 1.00 14.78 171 MET B CA 1
ATOM 2778 C C . MET B 1 176 ? 9.463 20.307 9.364 1.00 15.68 171 MET B C 1
ATOM 2779 O O . MET B 1 176 ? 9.195 19.762 8.290 1.00 14.98 171 MET B O 1
ATOM 2784 N N . PRO B 1 177 ? 8.770 20.046 10.493 1.00 16.00 172 PRO B N 1
ATOM 2785 C CA . PRO B 1 177 ? 7.633 19.123 10.488 1.00 16.71 172 PRO B CA 1
ATOM 2786 C C . PRO B 1 177 ? 6.406 19.706 9.795 1.00 17.40 172 PRO B C 1
ATOM 2787 O O . PRO B 1 177 ? 6.352 20.905 9.502 1.00 17.51 172 PRO B O 1
ATOM 2791 N N . THR B 1 178 ? 5.422 18.848 9.537 1.00 18.13 173 THR B N 1
ATOM 2792 C CA . THR B 1 178 ? 4.210 19.258 8.861 1.00 16.59 173 THR B CA 1
ATOM 2793 C C . THR B 1 178 ? 3.458 20.328 9.633 1.00 17.15 173 THR B C 1
ATOM 2794 O O . THR B 1 178 ? 3.292 20.227 10.850 1.00 16.67 173 THR B O 1
ATOM 2798 N N . ALA B 1 179 ? 3.014 21.359 8.915 1.00 15.50 174 ALA B N 1
ATOM 2799 C CA . ALA B 1 179 ? 2.264 22.454 9.509 1.00 16.07 174 ALA B CA 1
ATOM 2800 C C . ALA B 1 179 ? 3.098 23.246 10.502 1.00 16.16 174 ALA B C 1
ATOM 2801 O O . ALA B 1 179 ? 2.541 23.857 11.412 1.00 16.47 174 ALA B O 1
ATOM 2803 N N . SER B 1 180 ? 4.422 23.228 10.341 1.00 15.89 175 SER B N 1
ATOM 2804 C CA . SER B 1 180 ? 5.302 23.975 11.241 1.00 15.64 175 SER B CA 1
ATOM 2805 C C . SER B 1 180 ? 5.746 25.292 10.596 1.00 14.62 175 SER B C 1
ATOM 2806 O O . SER B 1 180 ? 5.740 25.427 9.368 1.00 13.67 175 SER B O 1
ATOM 2809 N N . ILE B 1 181 ? 6.144 26.245 11.436 1.00 12.71 176 ILE B N 1
ATOM 2810 C CA . ILE B 1 181 ? 6.569 27.557 10.988 1.00 14.03 176 ILE B CA 1
ATOM 2811 C C . ILE B 1 181 ? 8.011 27.878 11.399 1.00 14.65 176 ILE B C 1
ATOM 2812 O O . ILE B 1 181 ? 8.435 27.600 12.525 1.00 15.17 176 ILE B O 1
ATOM 2817 N N . GLY B 1 182 ? 8.753 28.459 10.463 1.00 15.20 177 GLY B N 1
ATOM 2818 C CA . GLY B 1 182 ? 10.122 28.878 10.706 1.00 15.57 177 GLY B CA 1
ATOM 2819 C C . GLY B 1 182 ? 10.102 30.363 10.401 1.00 15.16 177 GLY B C 1
ATOM 2820 O O . GLY B 1 182 ? 9.372 30.780 9.503 1.00 15.53 177 GLY B O 1
ATOM 2821 N N . ILE B 1 183 ? 10.868 31.165 11.139 1.00 16.38 178 ILE B N 1
ATOM 2822 C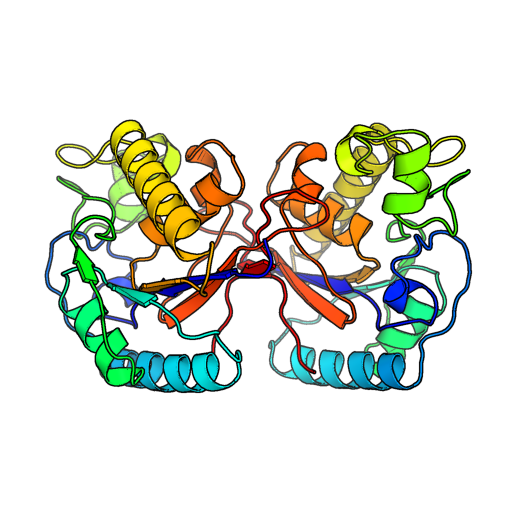 CA . ILE B 1 183 ? 10.913 32.617 10.917 1.00 15.68 178 ILE B CA 1
ATOM 2823 C C . ILE B 1 183 ? 12.347 33.143 10.783 1.00 16.56 178 ILE B C 1
ATOM 2824 O O . ILE B 1 183 ? 13.196 32.904 11.652 1.00 16.72 178 ILE B O 1
ATOM 2829 N N . CYS B 1 184 ? 12.602 33.857 9.686 1.00 17.57 179 CYS B N 1
ATOM 2830 C CA . CYS B 1 184 ? 13.914 34.430 9.403 1.00 20.15 179 CYS B CA 1
ATOM 2831 C C . CYS B 1 184 ? 13.893 35.956 9.537 1.00 21.13 179 CYS B C 1
ATOM 2832 O O . CYS B 1 184 ? 12.958 36.613 9.081 1.00 21.23 179 CYS B O 1
ATOM 2835 N N . GLY B 1 185 ? 14.933 36.502 10.167 1.00 22.20 180 GLY B N 1
ATOM 2836 C CA . GLY B 1 185 ? 15.045 37.942 10.358 1.00 21.83 180 GLY B CA 1
ATOM 2837 C C . GLY B 1 185 ? 16.501 38.378 10.387 1.00 21.29 180 GLY B C 1
ATOM 2838 O O . GLY B 1 185 ? 17.331 37.817 9.665 1.00 21.11 180 GLY B O 1
ATOM 2839 N N . PHE B 1 186 ? 16.815 39.376 11.216 1.00 21.79 181 PHE B N 1
ATOM 2840 C CA . PHE B 1 186 ? 18.184 39.889 11.340 1.00 23.30 181 PHE B CA 1
ATOM 2841 C C . PHE B 1 186 ? 18.525 40.208 12.791 1.00 22.62 181 PHE B C 1
ATOM 2842 O O . PHE B 1 186 ? 17.643 40.444 13.603 1.00 22.27 181 PHE B O 1
ATOM 2850 N N . GLU B 1 187 ? 19.815 40.233 13.104 1.00 23.76 182 GLU B N 1
ATOM 2851 C CA . GLU B 1 187 ? 20.286 40.607 14.435 1.00 25.14 182 GLU B CA 1
ATOM 2852 C C . GLU B 1 187 ? 21.582 41.361 14.172 1.00 26.86 182 GLU B C 1
ATOM 2853 O O . GLU B 1 187 ? 22.510 40.805 13.578 1.00 26.50 182 GLU B O 1
ATOM 2859 N N . HIS B 1 188 ? 21.631 42.626 14.587 1.00 28.28 183 HIS B N 1
ATOM 2860 C CA . HIS B 1 188 ? 22.804 43.472 14.382 1.00 29.58 183 HIS B CA 1
ATOM 2861 C C . HIS B 1 188 ? 23.418 43.342 12.989 1.00 29.75 183 HIS B C 1
ATOM 2862 O O . HIS B 1 188 ? 24.614 43.073 12.852 1.00 30.47 183 HIS B O 1
ATOM 2869 N N . GLY B 1 189 ? 22.590 43.525 11.962 1.00 29.62 184 GLY B N 1
ATOM 2870 C CA . GLY B 1 189 ? 23.064 43.456 10.588 1.00 28.90 184 GLY B CA 1
ATOM 2871 C C . GLY B 1 189 ? 23.230 42.080 9.956 1.00 27.94 184 GLY B C 1
ATOM 2872 O O . GLY B 1 189 ? 23.554 41.980 8.776 1.00 27.29 184 GLY B O 1
ATOM 2873 N N . VAL B 1 190 ? 23.002 41.017 10.717 1.00 27.10 185 VAL B N 1
ATOM 2874 C CA . VAL B 1 190 ? 23.168 39.663 10.187 1.00 25.65 185 VAL B CA 1
ATOM 2875 C C . VAL B 1 190 ? 21.852 38.914 9.945 1.00 25.56 185 VAL B C 1
ATOM 2876 O O . VAL B 1 190 ? 20.958 38.923 10.794 1.00 25.41 185 VAL B O 1
ATOM 2880 N N . ARG B 1 191 ? 21.741 38.284 8.776 1.00 22.74 186 ARG B N 1
ATOM 2881 C CA . ARG B 1 191 ? 20.558 37.500 8.437 1.00 22.33 186 ARG B CA 1
ATOM 2882 C C . ARG B 1 191 ? 20.585 36.332 9.402 1.00 20.67 186 ARG B C 1
ATOM 2883 O O . ARG B 1 191 ? 21.587 35.624 9.507 1.00 21.43 186 ARG B O 1
ATOM 2891 N N . GLN B 1 192 ? 19.481 36.135 10.109 1.00 19.06 187 GLN B N 1
ATOM 2892 C CA . GLN B 1 192 ? 19.417 35.092 11.131 1.00 19.33 187 GLN B CA 1
ATOM 2893 C C . GLN B 1 192 ? 18.116 34.278 11.183 1.00 16.41 187 GLN B C 1
ATOM 2894 O O . GLN B 1 192 ? 17.070 34.744 10.734 1.00 16.97 187 GLN B O 1
ATOM 2900 N N . LEU B 1 193 ? 18.210 33.057 11.719 1.00 14.55 188 LEU B N 1
ATOM 2901 C CA . LEU B 1 193 ? 17.045 32.180 11.891 1.00 14.66 188 LEU B CA 1
ATOM 2902 C C . LEU B 1 193 ? 16.508 32.538 13.281 1.00 14.08 188 LEU B C 1
ATOM 2903 O O . LEU B 1 193 ? 17.193 32.326 14.275 1.00 11.92 188 LEU B O 1
ATOM 2908 N N . ALA B 1 194 ? 15.286 33.059 13.349 1.00 14.89 189 ALA B N 1
ATOM 2909 C CA . ALA B 1 194 ? 14.696 33.461 14.628 1.00 13.26 189 ALA B CA 1
ATOM 2910 C C . ALA B 1 194 ? 13.808 32.391 15.288 1.00 15.25 189 ALA B C 1
ATOM 2911 O O . ALA B 1 194 ? 13.852 32.192 16.506 1.00 15.19 189 ALA B O 1
ATOM 2913 N N . VAL B 1 195 ? 13.000 31.704 14.487 1.00 14.60 190 VAL B N 1
ATOM 2914 C CA . VAL B 1 195 ? 12.122 30.681 15.027 1.00 13.83 190 VAL B CA 1
ATOM 2915 C C . VAL B 1 195 ? 12.153 29.456 14.124 1.00 13.93 190 VAL B C 1
ATOM 2916 O O . VAL B 1 195 ? 12.303 29.572 12.901 1.00 12.20 190 VAL B O 1
ATOM 2920 N N . LEU B 1 196 ? 12.034 28.283 14.737 1.00 14.32 191 LEU B N 1
ATOM 2921 C CA . LEU B 1 196 ? 12.030 27.023 13.996 1.00 16.28 191 LEU B CA 1
ATOM 2922 C C . LEU B 1 196 ? 11.165 26.010 14.731 1.00 16.45 191 LEU B C 1
ATOM 2923 O O . LEU B 1 196 ? 11.096 26.022 15.960 1.00 15.27 191 LEU B O 1
ATOM 2928 N N . GLY B 1 197 ? 10.500 25.151 13.966 1.00 16.53 192 GLY B N 1
ATOM 2929 C CA . GLY B 1 197 ? 9.669 24.118 14.556 1.00 17.46 192 GLY B CA 1
ATOM 2930 C C . GLY B 1 197 ? 8.488 24.622 15.359 1.00 16.92 192 GLY B C 1
ATOM 2931 O O . GLY B 1 197 ? 8.020 23.928 16.272 1.00 16.67 192 GLY B O 1
ATOM 2932 N N . LEU B 1 198 ? 8.009 25.822 15.037 1.00 18.00 193 LEU B N 1
ATOM 2933 C CA . LEU B 1 198 ? 6.862 26.380 15.749 1.00 20.64 193 LEU B CA 1
ATOM 2934 C C . LEU B 1 198 ? 5.636 25.582 15.301 1.00 23.88 193 LEU B C 1
ATOM 2935 O O . LEU B 1 198 ? 5.396 25.423 14.103 1.00 23.10 193 LEU B O 1
ATOM 2940 N N . THR B 1 199 ? 4.865 25.091 16.263 1.00 26.31 194 THR B N 1
ATOM 2941 C CA . THR B 1 199 ? 3.678 24.294 15.978 1.00 30.75 194 THR B CA 1
ATOM 2942 C C . THR B 1 199 ? 2.462 24.763 16.773 1.00 33.85 194 THR B C 1
ATOM 2943 O O . THR B 1 199 ? 2.560 25.045 17.968 1.00 34.63 194 THR B O 1
ATOM 2947 N N . GLY B 1 200 ? 1.316 24.835 16.103 1.00 37.36 195 GLY B N 1
ATOM 2948 C CA . GLY B 1 200 ? 0.101 25.260 16.772 1.00 40.11 195 GLY B CA 1
ATOM 2949 C C . GLY B 1 200 ? -0.817 24.089 17.061 1.00 42.04 195 GLY B C 1
ATOM 2950 O O . GLY B 1 200 ? -1.936 24.279 17.542 1.00 44.14 195 GLY B O 1
ATOM 2951 N N . HIS B 1 201 ? -0.346 22.876 16.776 1.00 43.39 196 HIS B N 1
ATOM 2952 C CA . HIS B 1 201 ? -1.139 21.665 16.998 1.00 44.27 196 HIS B CA 1
ATOM 2953 C C . HIS B 1 201 ? -0.511 20.664 17.977 1.00 45.21 196 HIS B C 1
ATOM 2954 O O . HIS B 1 201 ? -1.272 20.080 18.787 1.00 45.29 196 HIS B O 1
#

Organism: Mycobacterium tuberculosis (strain CDC 1551 / Oshkosh) (NCBI:txid83331)

Radius of gyration: 20.8 Å; Cα contacts (8 Å, |Δi|>4): 903; chains: 2; bounding box: 49×53×53 Å

Solvent-accessible surface area: 15095 Å² total; per-residue (Å²): 147,134,29,72,0,0,0,0,48,9,0,38,2,57,49,29,80,116,42,85,17,17,3,52,48,95,17,104,19,38,123,76,0,100,69,12,0,88,48,1,13,131,27,8,58,135,34,157,40,70,99,41,7,6,1,0,0,37,46,100,2,0,41,14,0,0,148,37,9,64,39,115,53,72,93,83,42,39,44,0,18,15,0,64,5,22,70,26,53,10,62,25,7,85,80,3,57,151,96,60,98,104,4,36,3,6,75,67,2,11,62,94,23,24,48,37,64,101,0,33,84,40,0,50,59,0,7,60,52,0,68,129,48,1,67,82,57,5,1,1,0,0,1,3,7,25,0,0,16,0,0,0,0,50,0,0,99,7,83,4,40,34,0,9,34,0,12,6,59,22,1,0,0,0,6,0,8,65,50,96,76,24,50,9,0,26,25,0,10,29,60,32,99,145,135,29,70,0,0,0,0,50,9,0,37,2,57,49,28,80,116,42,82,17,18,3,51,47,96,15,105,18,39,122,76,0,100,68,13,0,86,48,1,12,129,26,7,60,135,33,159,38,70,100,41,7,6,1,0,0,39,44,101,3,0,42,14,0,0,146,38,10,63,38,113,53,73,95,81,42,39,41,0,18,15,0,64,5,22,70,27,52,10,61,25,9,83,81,2,57,148,97,59,96,103,5,39,3,6,77,66,2,10,64,92,23,26,48,38,65,98,0,33,87,40,0,50,57,0,5,61,50,0,67,130,50,0,68,82,58,5,1,1,0,0,1,2,7,25,0,0,17,0,0,0,0,51,0,0,98,6,81,4,40,35,0,9,34,0,13,5,59,23,1,0,0,0,6,0,6,65,50,92,75,23,52,8,0,26,24,0,11,30,62,32,100

B-factor: mean 25.39, std 9.59, range [6.36, 67.65]

Sequence (386 aa):
RNHRLLLLRHGETAWSTLGRHTGGTEVELTDTGRTQAELAGQLLGELELDDPIVICSPRRRTLDTAKLAGLTVNEVTGLLAEWDYGSYEGLTTPQIRESEPDWLVWTHGCPAGESVAQVNDRADSAVALALEHMSSRDVLFVSHGHFSRAVITRWVQLPLAEGSRFAMPTASIGICGFEHGVRQLAVLGLTGHRNHRLLLLRHGETAWSTLGRHTGGTEVELTDTGRTQAELAGQLLGELELDDPIVICSPRRRTLDTAKLAGLTVNEVTGLLAEWDYGSYEGLTTPQIRESEPDWLVWTHGCPAGESVAQVNDRADSAVALALEHMSSRDVLFVSHGHFSRAVITRWVQLPLAEGSRFAMPTASIGICGFEHGVRQLAVLGLTGH